Protein AF-A0A1A8XWL5-F1 (afdb_monomer)

pLDDT: mean 77.82, std 19.05, range [28.0, 98.81]

Structure (mmCIF, N/CA/C/O backbone):
data_AF-A0A1A8XWL5-F1
#
_entry.id   AF-A0A1A8XWL5-F1
#
loop_
_atom_site.group_PDB
_atom_site.id
_atom_site.type_symbol
_atom_site.label_atom_id
_atom_site.label_alt_id
_atom_site.label_comp_id
_atom_site.label_asym_id
_atom_site.label_entity_id
_atom_site.label_seq_id
_atom_site.pdbx_PDB_ins_code
_atom_site.Cartn_x
_atom_site.Cartn_y
_atom_site.Cartn_z
_atom_site.occupancy
_atom_site.B_iso_or_equiv
_atom_site.auth_seq_id
_atom_site.auth_comp_id
_atom_site.auth_asym_id
_atom_site.auth_atom_id
_atom_site.pdbx_PDB_model_num
ATOM 1 N N . MET A 1 1 ? 15.296 -52.087 16.348 1.00 38.56 1 MET A N 1
ATOM 2 C CA . MET A 1 1 ? 15.199 -51.159 15.205 1.00 38.56 1 MET A CA 1
ATOM 3 C C . MET A 1 1 ? 16.421 -50.265 15.272 1.00 38.56 1 MET A C 1
ATOM 5 O O . MET A 1 1 ? 16.703 -49.741 16.339 1.00 38.56 1 MET A O 1
ATOM 9 N N . THR A 1 2 ? 17.221 -50.238 14.212 1.00 34.62 2 THR A N 1
ATOM 10 C CA . THR A 1 2 ? 18.476 -49.481 14.126 1.00 34.62 2 THR A CA 1
ATOM 11 C C . THR A 1 2 ? 18.181 -47.988 14.063 1.00 34.62 2 THR A C 1
ATOM 13 O O . THR A 1 2 ? 17.387 -47.558 13.229 1.00 34.62 2 THR A O 1
ATOM 16 N N . THR A 1 3 ? 18.808 -47.217 14.947 1.00 30.64 3 THR A N 1
ATOM 17 C CA . THR A 1 3 ? 18.825 -45.752 14.926 1.00 30.64 3 THR A CA 1
ATOM 18 C C . THR A 1 3 ? 19.288 -45.258 13.550 1.00 30.64 3 THR A C 1
ATOM 20 O O . THR A 1 3 ? 20.283 -45.780 13.038 1.00 30.64 3 THR A O 1
ATOM 23 N N . PRO A 1 4 ? 18.592 -44.293 12.920 1.00 34.06 4 PRO A N 1
ATOM 24 C CA . PRO A 1 4 ? 19.063 -43.708 11.673 1.00 34.06 4 PRO A CA 1
ATOM 25 C C . PRO A 1 4 ? 20.389 -42.983 11.931 1.00 34.06 4 PRO A C 1
ATOM 27 O O . PRO A 1 4 ? 20.562 -42.325 12.959 1.00 34.06 4 PRO A O 1
ATOM 30 N N . ALA A 1 5 ? 21.343 -43.157 11.017 1.00 35.31 5 ALA A N 1
ATOM 31 C CA . ALA A 1 5 ? 22.624 -42.466 11.073 1.00 35.31 5 ALA A CA 1
ATOM 32 C C . ALA A 1 5 ? 22.408 -40.938 11.029 1.00 35.31 5 ALA A C 1
ATOM 34 O O . ALA A 1 5 ? 21.463 -40.484 10.377 1.00 35.31 5 ALA A O 1
ATOM 35 N N . PRO A 1 6 ? 23.254 -40.142 11.710 1.00 36.75 6 PRO A N 1
ATOM 36 C CA . PRO A 1 6 ? 23.189 -38.687 11.618 1.00 36.75 6 PRO A CA 1
ATOM 37 C C . PRO A 1 6 ? 23.342 -38.244 10.152 1.00 36.75 6 PRO A C 1
ATOM 39 O O . PRO A 1 6 ? 24.090 -38.891 9.413 1.00 36.75 6 PRO A O 1
ATOM 42 N N . PRO A 1 7 ? 22.652 -37.172 9.717 1.00 38.66 7 PRO A N 1
ATOM 43 C CA . PRO A 1 7 ? 22.753 -36.689 8.345 1.00 38.66 7 PRO A CA 1
ATOM 44 C C . PRO A 1 7 ? 24.217 -36.372 8.021 1.00 38.66 7 PRO A C 1
ATOM 46 O O . PRO A 1 7 ? 24.909 -35.713 8.803 1.00 38.66 7 PRO A O 1
ATOM 49 N N . GLU A 1 8 ? 24.705 -36.900 6.896 1.00 45.19 8 GLU A N 1
ATOM 50 C CA . GLU A 1 8 ? 26.076 -36.673 6.443 1.00 45.19 8 GLU A CA 1
ATOM 51 C C . GLU A 1 8 ? 26.343 -35.173 6.328 1.00 45.19 8 GLU A C 1
ATOM 53 O O . GLU A 1 8 ? 25.495 -34.406 5.864 1.00 45.19 8 GLU A O 1
ATOM 58 N N . ARG A 1 9 ? 27.532 -34.743 6.774 1.00 50.28 9 ARG A N 1
ATOM 59 C CA . ARG A 1 9 ? 27.925 -33.347 6.617 1.00 50.28 9 ARG A CA 1
ATOM 60 C C . ARG A 1 9 ? 27.906 -33.009 5.127 1.00 50.28 9 ARG A C 1
ATOM 62 O O . ARG A 1 9 ? 28.546 -33.706 4.342 1.00 50.28 9 ARG A O 1
ATOM 69 N N . PRO A 1 10 ? 27.209 -31.944 4.751 1.00 59.00 10 PRO A N 1
ATOM 70 C CA . PRO A 1 10 ? 27.020 -31.613 3.357 1.00 59.00 10 PRO A CA 1
ATOM 71 C C . PRO A 1 10 ? 28.335 -31.171 2.700 1.00 59.00 10 PRO A C 1
ATOM 73 O O . PRO A 1 10 ? 29.170 -30.497 3.310 1.00 59.00 10 PRO A O 1
ATOM 76 N N . ILE A 1 11 ? 28.530 -31.612 1.458 1.00 78.44 11 ILE A N 1
ATOM 77 C CA . ILE A 1 11 ? 29.774 -31.456 0.702 1.00 78.44 11 ILE A CA 1
ATOM 78 C C . ILE A 1 11 ? 29.708 -30.148 -0.089 1.00 78.44 11 ILE A C 1
ATOM 80 O O . ILE A 1 11 ? 28.766 -29.929 -0.848 1.00 78.44 11 ILE A O 1
ATOM 84 N N . ALA A 1 12 ? 30.714 -29.288 0.080 1.00 84.06 12 ALA A N 1
ATOM 85 C CA . ALA A 1 12 ? 30.804 -28.038 -0.664 1.00 84.06 12 ALA A CA 1
ATOM 86 C C . ALA A 1 12 ? 31.036 -28.300 -2.158 1.00 84.06 12 ALA A C 1
ATOM 88 O O . ALA A 1 12 ? 31.937 -29.058 -2.524 1.00 84.06 12 ALA A O 1
ATOM 89 N N . ALA A 1 13 ? 30.265 -27.620 -3.004 1.00 83.94 13 ALA A N 1
ATOM 90 C CA . ALA A 1 13 ? 30.466 -27.598 -4.440 1.00 83.94 13 ALA A CA 1
ATOM 91 C C . ALA A 1 13 ? 31.836 -27.001 -4.780 1.00 83.94 13 ALA A C 1
ATOM 93 O O . ALA A 1 13 ? 32.276 -25.992 -4.223 1.00 83.94 13 ALA A O 1
ATOM 94 N N . THR A 1 14 ? 32.494 -27.608 -5.750 1.00 93.12 14 THR A N 1
ATOM 95 C CA . THR A 1 14 ? 33.778 -27.204 -6.302 1.00 93.12 14 THR A CA 1
ATOM 96 C C . THR A 1 14 ? 33.634 -26.976 -7.797 1.00 93.12 14 THR A C 1
ATOM 98 O O . THR A 1 14 ? 32.742 -27.516 -8.446 1.00 93.12 14 THR A O 1
ATOM 101 N N . ARG A 1 15 ? 34.579 -26.244 -8.393 1.00 91.62 15 ARG A N 1
ATOM 102 C CA . ARG A 1 15 ? 34.638 -26.029 -9.849 1.00 91.62 15 ARG A CA 1
ATOM 103 C C . ARG A 1 15 ? 34.523 -27.321 -10.675 1.00 91.62 15 ARG A C 1
ATOM 105 O O . ARG A 1 15 ? 34.097 -27.263 -11.822 1.00 91.62 15 ARG A O 1
ATOM 112 N N . ASN A 1 16 ? 34.943 -28.462 -10.129 1.00 92.06 16 ASN A N 1
ATOM 113 C CA . ASN A 1 16 ? 34.982 -29.732 -10.853 1.00 92.06 16 ASN A CA 1
ATOM 114 C C . ASN A 1 16 ? 33.638 -30.474 -10.862 1.00 92.06 16 ASN A C 1
ATOM 116 O O . ASN A 1 16 ? 33.501 -31.446 -11.604 1.00 92.06 16 ASN A O 1
ATOM 120 N N . ASP A 1 17 ? 32.660 -30.016 -10.079 1.00 87.44 17 ASP A N 1
ATOM 121 C CA . ASP A 1 17 ? 31.341 -30.648 -9.980 1.00 87.44 17 ASP A CA 1
ATOM 122 C C . ASP A 1 17 ? 30.421 -30.303 -11.157 1.00 87.44 17 ASP A C 1
ATOM 124 O O . ASP A 1 17 ? 29.356 -30.899 -11.312 1.00 87.44 17 ASP A O 1
ATOM 128 N N . TRP A 1 18 ? 30.850 -29.394 -12.039 1.00 90.69 18 TRP A N 1
ATOM 129 C CA . TRP A 1 18 ? 30.134 -29.055 -13.262 1.00 90.69 18 TRP A CA 1
ATOM 130 C C . TRP A 1 18 ? 31.056 -29.036 -14.479 1.00 90.69 18 TRP A C 1
ATOM 132 O O . TRP A 1 18 ? 32.224 -28.648 -14.406 1.00 90.69 18 TRP A O 1
ATOM 142 N N . ARG A 1 19 ? 30.532 -29.484 -15.621 1.00 89.12 19 ARG A N 1
ATOM 143 C CA . ARG A 1 19 ? 31.293 -29.613 -16.872 1.00 89.12 19 ARG A CA 1
ATOM 144 C C . ARG A 1 19 ? 31.091 -28.394 -17.766 1.00 89.12 19 ARG A C 1
ATOM 146 O O . ARG A 1 19 ? 30.157 -27.620 -17.583 1.00 89.12 19 ARG A O 1
ATOM 153 N N . ASP A 1 20 ? 31.997 -28.234 -18.729 1.00 87.50 20 ASP A N 1
ATOM 154 C CA . ASP A 1 20 ? 31.901 -27.243 -19.810 1.00 87.50 20 ASP A CA 1
ATOM 155 C C . ASP A 1 20 ? 31.770 -25.779 -19.345 1.00 87.50 20 ASP A C 1
ATOM 157 O O . ASP A 1 20 ? 31.215 -24.931 -20.045 1.00 87.50 20 ASP A O 1
ATOM 161 N N . LEU A 1 21 ? 32.327 -25.467 -18.168 1.00 91.56 21 LEU A N 1
ATOM 162 C CA . LEU A 1 21 ? 32.365 -24.116 -17.611 1.00 91.56 21 LEU A CA 1
ATOM 163 C C . LEU A 1 21 ? 33.223 -23.188 -18.472 1.00 91.56 21 LEU A C 1
ATOM 165 O O . LEU A 1 21 ? 34.412 -23.432 -18.700 1.00 91.56 21 LEU A O 1
ATOM 169 N N . LYS A 1 22 ? 32.618 -22.090 -18.910 1.00 89.19 22 LYS A N 1
ATOM 170 C CA . LYS A 1 22 ? 33.254 -21.049 -19.717 1.00 89.19 22 LYS A CA 1
ATOM 171 C C . LYS A 1 22 ? 33.826 -19.958 -18.812 1.00 89.19 22 LYS A C 1
ATOM 173 O O . LYS A 1 22 ? 33.293 -19.739 -17.729 1.00 89.19 22 LYS A O 1
ATOM 178 N N . PRO A 1 23 ? 34.913 -19.282 -19.207 1.00 88.69 23 PRO A N 1
ATOM 179 C CA . PRO A 1 23 ? 35.496 -18.224 -18.390 1.00 88.69 23 PRO A CA 1
ATOM 180 C C . PRO A 1 23 ? 34.565 -17.006 -18.283 1.00 88.69 23 PRO A C 1
ATOM 182 O O . PRO A 1 23 ? 33.679 -16.808 -19.117 1.00 88.69 23 PRO A O 1
ATOM 185 N N . MET A 1 24 ? 34.796 -16.185 -17.256 1.00 85.25 24 MET A N 1
ATOM 186 C CA . MET A 1 24 ? 34.206 -14.848 -17.151 1.00 85.25 24 MET A CA 1
ATOM 187 C C . MET A 1 24 ? 34.674 -13.988 -18.333 1.00 85.25 24 MET A C 1
ATOM 189 O O . MET A 1 24 ? 35.775 -14.188 -18.850 1.00 85.25 24 MET A O 1
ATOM 193 N N . THR A 1 25 ? 33.850 -13.027 -18.742 1.00 81.25 25 THR A N 1
ATOM 194 C CA . THR A 1 25 ? 34.255 -12.001 -19.713 1.00 81.25 25 THR A CA 1
ATOM 195 C C . THR A 1 25 ? 35.408 -11.135 -19.187 1.00 81.25 25 THR A C 1
ATOM 197 O O . THR A 1 25 ? 35.564 -10.959 -17.979 1.00 81.25 25 THR A O 1
ATOM 200 N N . GLU A 1 26 ? 36.204 -10.564 -20.095 1.00 82.00 26 GLU A N 1
ATOM 201 C CA . GLU A 1 26 ? 37.318 -9.665 -19.755 1.00 82.00 26 GLU A CA 1
ATOM 202 C C . GLU A 1 26 ? 36.847 -8.305 -19.205 1.00 82.00 26 GLU A C 1
ATOM 204 O O . GLU A 1 26 ? 37.609 -7.626 -18.520 1.00 82.00 26 GLU A O 1
ATOM 209 N N . MET A 1 27 ? 35.598 -7.904 -19.479 1.00 81.31 27 MET A N 1
ATOM 210 C CA . MET A 1 27 ? 35.018 -6.630 -19.027 1.00 81.31 27 MET A CA 1
ATOM 211 C C . MET A 1 27 ? 33.654 -6.835 -18.342 1.00 81.31 27 MET A C 1
ATOM 213 O O . MET A 1 27 ? 32.616 -6.535 -18.939 1.00 81.31 27 MET A O 1
ATOM 217 N N . PRO A 1 28 ? 33.613 -7.364 -17.104 1.00 85.12 28 PRO A N 1
ATOM 218 C CA . PRO A 1 28 ? 32.359 -7.529 -16.378 1.00 85.12 28 PRO A CA 1
ATOM 219 C C . PRO A 1 28 ? 31.787 -6.179 -15.927 1.00 85.12 28 PRO A C 1
ATOM 221 O O . PRO A 1 28 ? 32.520 -5.235 -15.624 1.00 85.12 28 PRO A O 1
ATOM 224 N N . VAL A 1 29 ? 30.460 -6.099 -15.827 1.00 76.81 29 VAL A N 1
ATOM 225 C CA . VAL A 1 29 ? 29.782 -4.953 -15.206 1.00 76.81 29 VAL A CA 1
ATOM 226 C C . VAL A 1 29 ? 29.813 -5.123 -13.692 1.00 76.81 29 VAL A C 1
ATOM 228 O O . VAL A 1 29 ? 29.488 -6.192 -13.183 1.00 76.81 29 VAL A O 1
ATOM 231 N N . LEU A 1 30 ? 30.184 -4.070 -12.963 1.00 77.50 30 LEU A N 1
ATOM 232 C CA . LEU A 1 30 ? 30.209 -4.086 -11.502 1.00 77.50 30 LEU A CA 1
ATOM 233 C C . LEU A 1 30 ? 28.895 -3.554 -10.934 1.00 77.50 30 LEU A C 1
ATOM 235 O O . LEU A 1 30 ? 28.492 -2.428 -11.223 1.00 77.50 30 LEU A O 1
ATOM 239 N N . MET A 1 31 ? 28.272 -4.348 -10.070 1.00 69.38 31 MET A N 1
ATOM 240 C CA . MET A 1 31 ? 27.118 -3.952 -9.274 1.00 69.38 31 MET A CA 1
ATOM 241 C C . MET A 1 31 ? 27.528 -3.874 -7.798 1.00 69.38 31 MET A C 1
ATOM 243 O O . MET A 1 31 ? 27.856 -4.910 -7.216 1.00 69.38 31 MET A O 1
ATOM 247 N N . PRO A 1 32 ? 27.533 -2.685 -7.171 1.00 59.66 32 PRO A N 1
ATOM 248 C CA . PRO A 1 32 ? 27.890 -2.555 -5.763 1.00 59.66 32 PRO A CA 1
ATOM 249 C C . PRO A 1 32 ? 26.861 -3.255 -4.867 1.00 59.66 32 PRO A C 1
ATOM 251 O O . PRO A 1 32 ? 25.655 -3.151 -5.084 1.00 59.66 32 PRO A O 1
ATOM 254 N N . LEU A 1 33 ? 27.353 -3.947 -3.840 1.00 57.03 33 LEU A N 1
ATOM 255 C CA . LEU A 1 33 ? 26.564 -4.629 -2.819 1.00 57.03 33 LEU A CA 1
ATOM 256 C C . LEU A 1 33 ? 27.003 -4.152 -1.430 1.00 57.03 33 LEU A C 1
ATOM 258 O O . LEU A 1 33 ? 28.172 -3.863 -1.185 1.00 57.03 33 LEU A O 1
ATOM 262 N N . TYR A 1 34 ? 26.056 -4.080 -0.500 1.00 64.12 34 TYR A N 1
ATOM 263 C CA . TYR A 1 34 ? 26.327 -3.698 0.889 1.00 64.12 34 TYR A CA 1
ATOM 264 C C . TYR A 1 34 ? 25.583 -4.617 1.855 1.00 64.12 34 TYR A C 1
ATOM 266 O O . TYR A 1 34 ? 24.889 -4.157 2.757 1.00 64.12 34 TYR A O 1
ATOM 274 N N . ILE A 1 35 ? 25.719 -5.928 1.645 1.00 57.94 35 ILE A N 1
ATOM 275 C CA . ILE A 1 35 ? 24.950 -6.941 2.375 1.00 57.94 35 ILE A CA 1
ATOM 276 C C . ILE A 1 35 ? 25.861 -7.606 3.417 1.00 57.94 35 ILE A C 1
ATOM 278 O O . ILE A 1 35 ? 26.850 -8.236 3.023 1.00 57.94 35 ILE A O 1
ATOM 282 N N . PRO A 1 36 ? 25.596 -7.440 4.727 1.00 56.44 36 PRO A N 1
ATOM 283 C CA . PRO A 1 36 ? 26.318 -8.147 5.778 1.00 56.44 36 PRO A CA 1
ATOM 284 C C . PRO A 1 36 ? 25.827 -9.598 5.907 1.00 56.44 36 PRO A C 1
ATOM 286 O O . PRO A 1 36 ? 24.649 -9.875 5.704 1.00 56.44 36 PRO A O 1
ATOM 289 N N . PHE A 1 37 ? 26.729 -10.503 6.283 1.00 58.75 37 PHE A N 1
ATOM 290 C CA . PHE A 1 37 ? 26.443 -11.910 6.558 1.00 58.75 37 PHE A CA 1
ATOM 291 C C . PHE A 1 37 ? 27.126 -12.345 7.852 1.00 58.75 37 PHE A C 1
ATOM 293 O O . PHE A 1 37 ? 28.299 -12.039 8.062 1.00 58.75 37 PHE A O 1
ATOM 300 N N . THR A 1 38 ? 26.431 -13.105 8.694 1.00 65.75 38 THR A N 1
ATOM 301 C CA . THR A 1 38 ? 27.054 -13.787 9.837 1.00 65.75 38 THR A CA 1
ATOM 302 C C . THR A 1 38 ? 27.956 -14.929 9.354 1.00 65.75 38 THR A C 1
ATOM 304 O O . THR A 1 38 ? 27.859 -15.386 8.212 1.00 65.75 38 THR A O 1
ATOM 307 N N . GLU A 1 39 ? 28.833 -15.445 10.218 1.00 79.88 39 GLU A N 1
ATOM 308 C CA . GLU A 1 39 ? 29.669 -16.603 9.859 1.00 79.88 39 GLU A CA 1
ATOM 309 C C . GLU A 1 39 ? 28.828 -17.857 9.558 1.00 79.88 39 GLU A C 1
ATOM 311 O O . GLU A 1 39 ? 29.172 -18.622 8.658 1.00 79.88 39 GLU A O 1
ATOM 316 N N . ALA A 1 40 ? 27.690 -18.037 10.239 1.00 60.94 40 ALA A N 1
ATOM 317 C CA . ALA A 1 40 ? 26.757 -19.131 9.966 1.00 60.94 40 ALA A CA 1
ATOM 318 C C . ALA A 1 40 ? 26.134 -19.013 8.564 1.00 60.94 40 ALA A C 1
ATOM 320 O O . ALA A 1 40 ? 26.085 -19.987 7.814 1.00 60.94 40 ALA A O 1
ATOM 321 N N . GLN A 1 41 ? 25.737 -17.802 8.162 1.00 54.38 41 GLN A N 1
ATOM 322 C CA . GLN A 1 41 ? 25.235 -17.541 6.812 1.00 54.38 41 GLN A CA 1
ATOM 323 C C . GLN A 1 41 ? 26.336 -17.731 5.757 1.00 54.38 41 GLN A C 1
ATOM 325 O O . GLN A 1 41 ? 26.095 -18.322 4.705 1.00 54.38 41 GLN A O 1
ATOM 330 N N . MET A 1 42 ? 27.571 -17.316 6.050 1.00 76.38 42 MET A N 1
ATOM 331 C CA . MET A 1 42 ? 28.709 -17.545 5.156 1.00 76.38 42 MET A CA 1
ATOM 332 C C . MET A 1 42 ? 29.095 -19.011 5.024 1.00 76.38 42 MET A C 1
ATOM 334 O O . MET A 1 42 ? 29.504 -19.421 3.940 1.00 76.38 42 MET A O 1
ATOM 338 N N . ALA A 1 43 ? 28.953 -19.817 6.077 1.00 70.38 43 ALA A N 1
ATOM 339 C CA . ALA A 1 43 ? 29.152 -21.258 5.982 1.00 70.38 43 ALA A CA 1
ATOM 340 C C . ALA A 1 43 ? 28.234 -21.860 4.905 1.00 70.38 43 ALA A C 1
ATOM 342 O O . ALA A 1 43 ? 28.718 -22.616 4.066 1.00 70.38 43 ALA A O 1
ATOM 343 N N . ASN A 1 44 ? 26.971 -21.423 4.843 1.00 56.69 44 ASN A N 1
ATOM 344 C CA . ASN A 1 44 ? 26.008 -21.837 3.816 1.00 56.69 44 ASN A CA 1
ATOM 345 C C . ASN A 1 44 ? 26.354 -21.320 2.414 1.00 56.69 44 ASN A C 1
ATOM 347 O O . ASN A 1 44 ? 26.147 -22.022 1.431 1.00 56.69 44 ASN A O 1
ATOM 351 N N . ILE A 1 45 ? 26.918 -20.118 2.295 1.00 64.00 45 ILE A N 1
ATOM 352 C CA . ILE A 1 45 ? 27.366 -19.581 1.000 1.00 64.00 45 ILE A CA 1
ATOM 353 C C . ILE A 1 45 ? 28.568 -20.369 0.462 1.00 64.00 45 ILE A C 1
ATOM 355 O O . ILE A 1 45 ? 28.634 -20.676 -0.729 1.00 64.00 45 ILE A O 1
ATOM 359 N N . ARG A 1 46 ? 29.521 -20.731 1.333 1.00 82.12 46 ARG A N 1
ATOM 360 C CA . ARG A 1 46 ? 30.748 -21.457 0.947 1.00 82.12 46 ARG A CA 1
ATOM 361 C C . ARG A 1 46 ? 30.490 -22.855 0.404 1.00 82.12 46 ARG A C 1
ATOM 363 O O . ARG A 1 46 ? 31.335 -23.422 -0.281 1.00 82.12 46 ARG A O 1
ATOM 370 N N . LEU A 1 47 ? 29.326 -23.390 0.718 1.00 75.56 47 LEU A N 1
ATOM 371 C CA . LEU A 1 47 ? 28.880 -24.691 0.283 1.00 75.56 47 LEU A CA 1
ATOM 372 C C . LEU A 1 47 ? 28.474 -24.728 -1.200 1.00 75.56 47 LEU A C 1
ATOM 374 O O . LEU A 1 47 ? 28.494 -25.801 -1.797 1.00 75.56 47 LEU A O 1
ATOM 378 N N . GLY A 1 48 ? 28.172 -23.578 -1.813 1.00 70.62 48 GLY A N 1
ATOM 379 C CA . GLY A 1 48 ? 27.790 -23.498 -3.222 1.00 70.62 48 GLY A CA 1
ATOM 380 C C . GLY A 1 48 ? 26.525 -24.297 -3.559 1.00 70.62 48 GLY A C 1
ATOM 381 O O . GLY A 1 48 ? 25.716 -24.621 -2.692 1.00 70.62 48 GLY A O 1
ATOM 382 N N . TYR A 1 49 ? 26.343 -24.593 -4.844 1.00 76.19 49 TYR A N 1
ATOM 383 C CA . TYR A 1 49 ? 25.155 -25.240 -5.384 1.00 76.19 49 TYR A CA 1
ATOM 384 C C . TYR A 1 49 ? 25.488 -26.093 -6.614 1.00 76.19 49 TYR A C 1
ATOM 386 O O . TYR A 1 49 ? 26.030 -25.588 -7.597 1.00 76.19 49 TYR A O 1
ATOM 394 N N . VAL A 1 50 ? 25.125 -27.377 -6.580 1.00 77.81 50 VAL A N 1
ATOM 395 C CA . VAL A 1 50 ? 25.203 -28.285 -7.734 1.00 77.81 50 VAL A CA 1
ATOM 396 C C . VAL A 1 50 ? 23.779 -28.663 -8.133 1.00 77.81 50 VAL A C 1
ATOM 398 O O . VAL A 1 50 ? 23.085 -29.274 -7.321 1.00 77.81 50 VAL A O 1
ATOM 401 N N . PRO A 1 51 ? 23.321 -28.312 -9.343 1.00 69.38 51 PRO A N 1
ATOM 402 C CA . PRO A 1 51 ? 21.960 -28.608 -9.760 1.00 69.38 51 PRO A CA 1
ATOM 403 C C . PRO A 1 51 ? 21.807 -30.108 -10.041 1.00 69.38 51 PRO A C 1
ATOM 405 O O . PRO A 1 51 ? 22.685 -30.747 -10.627 1.00 69.38 51 PRO A O 1
ATOM 408 N N . VAL A 1 52 ? 20.676 -30.672 -9.626 1.00 69.44 52 VAL A N 1
ATOM 409 C CA . VAL A 1 52 ? 20.358 -32.107 -9.723 1.00 69.44 52 VAL A CA 1
ATOM 410 C C . VAL A 1 52 ? 19.299 -32.415 -10.786 1.00 69.44 52 VAL A C 1
ATOM 412 O O . VAL A 1 52 ? 19.060 -33.583 -11.093 1.00 69.44 52 VAL A O 1
ATOM 415 N N . ALA A 1 53 ? 18.685 -31.384 -11.374 1.00 57.56 53 ALA A N 1
ATOM 416 C CA . ALA A 1 53 ? 17.676 -31.489 -12.429 1.00 57.56 53 ALA A CA 1
ATOM 417 C C . ALA A 1 53 ? 17.933 -30.490 -13.574 1.00 57.56 53 ALA A C 1
ATOM 419 O O . ALA A 1 53 ? 18.644 -29.502 -13.406 1.00 57.56 53 ALA A O 1
ATOM 420 N N . MET A 1 54 ? 17.359 -30.736 -14.757 1.00 49.97 54 MET A N 1
ATOM 421 C CA . MET A 1 54 ? 17.585 -29.892 -15.946 1.00 49.97 54 MET A CA 1
ATOM 422 C C . MET A 1 54 ? 16.909 -28.517 -15.844 1.00 49.97 54 MET A C 1
ATOM 424 O O . MET A 1 54 ? 17.315 -27.565 -16.508 1.00 49.97 54 MET A O 1
ATOM 428 N N . GLU A 1 55 ? 15.882 -28.418 -15.009 1.00 50.66 55 GLU A N 1
ATOM 429 C CA . GLU A 1 55 ? 15.130 -27.209 -14.692 1.00 50.66 55 GLU A CA 1
ATOM 430 C C . GLU A 1 55 ? 15.886 -26.309 -13.709 1.00 50.66 55 GLU A C 1
ATOM 432 O O . GLU A 1 55 ? 15.546 -25.136 -13.562 1.00 50.66 55 GLU A O 1
ATOM 437 N N . GLU A 1 56 ? 16.915 -26.843 -13.048 1.00 55.41 56 GLU A N 1
ATOM 438 C CA . GLU A 1 56 ? 17.752 -26.119 -12.104 1.00 55.41 56 GLU A CA 1
ATOM 439 C C . GLU A 1 56 ? 18.863 -25.399 -12.857 1.00 55.41 56 GLU A C 1
ATOM 441 O O . GLU A 1 56 ? 19.846 -25.965 -13.334 1.00 55.41 56 GLU A O 1
ATOM 446 N N . LYS A 1 57 ? 18.648 -24.099 -13.009 1.00 64.12 57 LYS A N 1
ATOM 447 C CA . LYS A 1 57 ? 19.331 -23.245 -13.973 1.00 64.12 57 LYS A CA 1
ATOM 448 C C . LYS A 1 57 ? 20.740 -22.811 -13.557 1.00 64.12 57 LYS A C 1
ATOM 450 O O . LYS A 1 57 ? 21.478 -22.239 -14.362 1.00 64.12 57 LYS A O 1
ATOM 455 N N . TRP A 1 58 ? 21.158 -23.097 -12.333 1.00 72.31 58 TRP A N 1
ATOM 456 C CA . TRP A 1 58 ? 22.367 -22.508 -11.770 1.00 72.31 58 TRP A CA 1
ATOM 457 C C . TRP A 1 58 ? 23.325 -23.558 -11.248 1.00 72.31 58 TRP A C 1
ATOM 459 O O . TRP A 1 58 ? 22.918 -24.600 -10.767 1.00 72.31 58 TRP A O 1
ATOM 469 N N . PHE A 1 59 ? 24.609 -23.264 -11.338 1.00 77.94 59 PHE A N 1
ATOM 470 C CA . PHE A 1 59 ? 25.675 -23.979 -10.660 1.00 77.94 59 PHE A CA 1
ATOM 471 C C . PHE A 1 59 ? 26.526 -22.935 -9.948 1.00 77.94 59 PHE A C 1
ATOM 473 O O . PHE A 1 59 ? 26.917 -21.949 -10.572 1.00 77.94 59 PHE A O 1
ATOM 480 N N . ALA A 1 60 ? 26.798 -23.120 -8.661 1.00 82.44 60 ALA A N 1
ATOM 481 C CA . ALA A 1 60 ? 27.604 -22.198 -7.882 1.00 82.44 60 ALA A CA 1
ATOM 482 C C . ALA A 1 60 ? 28.684 -22.922 -7.085 1.00 82.44 60 ALA A C 1
ATOM 484 O O . ALA A 1 60 ? 28.455 -23.989 -6.527 1.00 82.44 60 ALA A O 1
ATOM 485 N N . TYR A 1 61 ? 29.856 -22.316 -6.968 1.00 87.38 61 TYR A N 1
ATOM 486 C CA . TYR A 1 61 ? 30.878 -22.773 -6.033 1.00 87.38 61 TYR A CA 1
ATOM 487 C C . TYR A 1 61 ? 31.602 -21.581 -5.426 1.00 87.38 61 TYR A C 1
ATOM 489 O O . TYR A 1 61 ? 31.703 -20.515 -6.038 1.00 87.38 61 TYR A O 1
ATOM 497 N N . PHE A 1 62 ? 32.120 -21.759 -4.216 1.00 89.75 62 PHE A N 1
ATOM 498 C CA . PHE A 1 62 ? 32.870 -20.715 -3.535 1.00 89.75 62 PHE A CA 1
ATOM 499 C C . PHE A 1 62 ? 34.373 -20.951 -3.673 1.00 89.75 62 PHE A C 1
ATOM 501 O O . PHE A 1 62 ? 34.876 -22.027 -3.353 1.00 89.75 62 PHE A O 1
ATOM 508 N N . ALA A 1 63 ? 35.101 -19.941 -4.142 1.00 92.81 63 ALA A N 1
ATOM 509 C CA . ALA A 1 63 ? 36.559 -19.955 -4.233 1.00 92.81 63 ALA A CA 1
ATOM 510 C C . ALA A 1 63 ? 37.100 -18.523 -4.243 1.00 92.81 63 ALA A C 1
ATOM 512 O O . ALA A 1 63 ? 36.449 -17.612 -4.756 1.00 92.81 63 ALA A O 1
ATOM 513 N N . ASP A 1 64 ? 38.308 -18.326 -3.713 1.00 91.50 64 ASP A N 1
ATOM 514 C CA . ASP A 1 64 ? 39.009 -17.034 -3.747 1.00 91.50 64 ASP A CA 1
ATOM 515 C C . ASP A 1 64 ? 38.171 -15.874 -3.176 1.00 91.50 64 ASP A C 1
ATOM 517 O O . ASP A 1 64 ? 38.066 -14.807 -3.782 1.00 91.50 64 ASP A O 1
ATOM 521 N N . SER A 1 65 ? 37.516 -16.117 -2.034 1.00 90.44 65 SER A N 1
ATOM 522 C CA . SER A 1 65 ? 36.595 -15.177 -1.368 1.00 90.44 65 SER A CA 1
ATOM 523 C C . SER A 1 65 ? 35.419 -14.704 -2.232 1.00 90.44 65 SER A C 1
ATOM 525 O O . SER A 1 65 ? 34.812 -13.672 -1.942 1.00 90.44 65 SER A O 1
ATOM 527 N N . GLY A 1 66 ? 35.076 -15.453 -3.281 1.00 87.06 66 GLY A N 1
ATOM 528 C CA . GLY A 1 66 ? 33.937 -15.160 -4.134 1.00 87.06 66 GLY A CA 1
ATOM 529 C C . GLY A 1 66 ? 33.022 -16.358 -4.349 1.00 87.06 66 GLY A C 1
ATOM 530 O O . GLY A 1 66 ? 33.472 -17.504 -4.370 1.00 87.06 66 GLY A O 1
ATOM 531 N N . LEU A 1 67 ? 31.734 -16.081 -4.546 1.00 85.44 67 LEU A N 1
ATOM 532 C CA . LEU A 1 67 ? 30.761 -17.055 -5.032 1.00 85.44 67 LEU A CA 1
ATOM 533 C C . LEU A 1 67 ? 30.693 -16.951 -6.558 1.00 85.44 67 LEU A C 1
ATOM 535 O O . LEU A 1 67 ? 30.297 -15.915 -7.091 1.00 85.44 67 LEU A O 1
ATOM 539 N N . HIS A 1 68 ? 31.108 -18.011 -7.248 1.00 87.06 68 HIS A N 1
ATOM 540 C CA . HIS A 1 68 ? 31.146 -18.112 -8.707 1.00 87.06 68 HIS A CA 1
ATOM 541 C C . HIS A 1 68 ? 29.855 -18.788 -9.163 1.00 87.06 68 HIS A C 1
ATOM 543 O O . HIS A 1 68 ? 29.622 -19.926 -8.769 1.00 87.06 68 HIS A O 1
ATOM 549 N N . ILE A 1 69 ? 29.032 -18.119 -9.971 1.00 81.62 69 ILE A N 1
ATOM 550 C CA . ILE A 1 69 ? 27.709 -18.597 -10.393 1.00 81.62 69 ILE A CA 1
ATOM 551 C C . ILE A 1 69 ? 27.656 -18.724 -11.917 1.00 81.62 69 ILE A C 1
ATOM 553 O O . ILE A 1 69 ? 27.915 -17.770 -12.658 1.00 81.62 69 ILE A O 1
ATOM 557 N N . TYR A 1 70 ? 27.257 -19.904 -12.380 1.00 82.69 70 TYR A N 1
ATOM 558 C CA . TYR A 1 70 ? 27.158 -20.291 -13.778 1.00 82.69 70 TYR A CA 1
ATOM 559 C C . TYR A 1 70 ? 25.744 -20.721 -14.135 1.00 82.69 70 TYR A C 1
ATOM 561 O O . TYR A 1 70 ? 25.015 -21.267 -13.312 1.00 82.69 70 TYR A O 1
ATOM 569 N N . ARG A 1 71 ? 25.390 -20.559 -15.406 1.00 74.44 71 ARG A N 1
ATOM 570 C CA . ARG A 1 71 ? 24.204 -21.165 -16.004 1.00 74.44 71 ARG A CA 1
ATOM 571 C C . ARG A 1 71 ? 24.461 -22.651 -16.251 1.00 74.44 71 ARG A C 1
ATOM 573 O O . ARG A 1 71 ? 25.339 -22.999 -17.042 1.00 74.44 71 ARG A O 1
ATOM 580 N N . SER A 1 72 ? 23.691 -23.521 -15.612 1.00 72.19 72 SER A N 1
ATOM 581 C CA . SER A 1 72 ? 23.947 -24.967 -15.578 1.00 72.19 72 SER A CA 1
ATOM 582 C C . SER A 1 72 ? 23.926 -25.615 -16.971 1.00 72.19 72 SER A C 1
ATOM 584 O O . SER A 1 72 ? 24.824 -26.371 -17.325 1.00 72.19 72 SER A O 1
ATOM 586 N N . TRP A 1 73 ? 22.974 -25.255 -17.832 1.00 66.56 73 TRP A N 1
ATOM 587 C CA . TRP A 1 73 ? 22.796 -25.907 -19.137 1.00 66.56 73 TRP A CA 1
ATOM 588 C C . TRP A 1 73 ? 23.652 -25.338 -20.275 1.00 66.56 73 TRP A C 1
ATOM 590 O O . TRP A 1 73 ? 23.626 -25.866 -21.385 1.00 66.56 73 TRP A O 1
ATOM 600 N N . THR A 1 74 ? 24.417 -24.271 -20.033 1.00 78.50 74 THR A N 1
ATOM 601 C CA . THR A 1 74 ? 25.332 -23.696 -21.040 1.00 78.50 74 THR A CA 1
ATOM 602 C C . THR A 1 74 ? 26.770 -23.538 -20.551 1.00 78.50 74 THR A C 1
ATOM 604 O O . THR A 1 74 ? 27.644 -23.197 -21.352 1.00 78.50 74 THR A O 1
ATOM 607 N N . GLY A 1 75 ? 27.007 -23.714 -19.247 1.00 80.44 75 GLY A N 1
ATOM 608 C CA . GLY A 1 75 ? 28.288 -23.457 -18.597 1.00 80.44 75 GLY A CA 1
ATOM 609 C C . GLY A 1 75 ? 28.693 -21.979 -18.591 1.00 80.44 75 GLY A C 1
ATOM 610 O O . GLY A 1 75 ? 29.864 -21.677 -18.376 1.00 80.44 75 GLY A O 1
ATOM 611 N N . PHE A 1 76 ? 27.774 -21.040 -18.860 1.00 80.06 76 PHE A N 1
ATOM 612 C CA . PHE A 1 76 ? 28.106 -19.609 -18.912 1.00 80.06 76 PHE A CA 1
ATOM 613 C C . PHE A 1 76 ? 28.342 -19.045 -17.523 1.00 80.06 76 PHE A C 1
ATOM 615 O O . PHE A 1 76 ? 27.449 -19.107 -16.684 1.00 80.06 76 PHE A O 1
ATOM 622 N N . TYR A 1 77 ? 29.511 -18.447 -17.313 1.00 86.81 77 TYR A N 1
ATOM 623 C CA . TYR A 1 77 ? 29.823 -17.731 -16.086 1.00 86.81 77 TYR A CA 1
ATOM 624 C C . TYR A 1 77 ? 29.029 -16.428 -16.055 1.00 86.81 77 TYR A C 1
ATOM 626 O O . TYR A 1 77 ? 29.276 -15.552 -16.879 1.00 86.81 77 TYR A O 1
ATOM 634 N N . MET A 1 78 ? 28.059 -16.328 -15.148 1.00 74.56 78 MET A N 1
ATOM 635 C CA . MET A 1 78 ? 27.111 -15.220 -15.112 1.00 74.56 78 MET A CA 1
ATOM 636 C C . MET A 1 78 ? 27.438 -14.192 -14.029 1.00 74.56 78 MET A C 1
ATOM 638 O O . MET A 1 78 ? 27.424 -12.995 -14.309 1.00 74.56 78 MET A O 1
ATOM 642 N N . PHE A 1 79 ? 27.755 -14.647 -12.812 1.00 80.06 79 PHE A N 1
ATOM 643 C CA . PHE A 1 79 ? 27.975 -13.750 -11.677 1.00 80.06 79 PHE A CA 1
ATOM 644 C C . PHE A 1 79 ? 29.141 -14.192 -10.812 1.00 80.06 79 PHE A C 1
ATOM 646 O O . PHE A 1 79 ? 29.226 -15.366 -10.457 1.00 80.06 79 PHE A O 1
ATOM 653 N N . ARG A 1 80 ? 29.970 -13.242 -10.382 1.00 87.88 80 ARG A N 1
ATOM 654 C CA . ARG A 1 80 ? 30.917 -13.445 -9.283 1.00 87.88 80 ARG A CA 1
ATOM 655 C C . ARG A 1 80 ? 30.620 -12.461 -8.167 1.00 87.88 80 ARG A C 1
ATOM 657 O O . ARG A 1 80 ? 30.780 -11.260 -8.353 1.00 87.88 80 ARG A O 1
ATOM 664 N N . ILE A 1 81 ? 30.202 -12.961 -7.011 1.00 80.50 81 ILE A N 1
ATOM 665 C CA . ILE A 1 81 ? 29.940 -12.127 -5.832 1.00 80.50 81 ILE A CA 1
ATOM 666 C C . ILE A 1 81 ? 31.183 -12.130 -4.954 1.00 80.50 81 ILE A C 1
ATOM 668 O O . ILE A 1 81 ? 31.656 -13.203 -4.593 1.00 80.50 81 ILE A O 1
ATOM 672 N N . HIS A 1 82 ? 31.695 -10.953 -4.601 1.00 89.50 82 HIS A N 1
ATOM 673 C CA . HIS A 1 82 ? 32.893 -10.799 -3.774 1.00 89.50 82 HIS A CA 1
ATOM 674 C C . HIS A 1 82 ? 32.547 -10.560 -2.313 1.00 89.50 82 HIS A C 1
ATOM 676 O O . HIS A 1 82 ? 31.684 -9.733 -2.008 1.00 89.50 82 HIS A O 1
ATOM 682 N N . PHE A 1 83 ? 33.265 -11.239 -1.419 1.00 88.50 83 PHE A N 1
ATOM 683 C CA . PHE A 1 83 ? 33.064 -11.152 0.022 1.00 88.50 83 PHE A CA 1
ATOM 684 C C . PHE A 1 83 ? 34.326 -10.679 0.744 1.00 88.50 83 PHE A C 1
ATOM 686 O O . PHE A 1 83 ? 35.435 -11.137 0.471 1.00 88.50 83 PHE A O 1
ATOM 693 N N . GLU A 1 84 ? 34.140 -9.801 1.725 1.00 94.25 84 GLU A N 1
ATOM 694 C CA . GLU A 1 84 ? 35.195 -9.320 2.617 1.00 94.25 84 GLU A CA 1
ATOM 695 C C . GLU A 1 84 ? 34.865 -9.651 4.077 1.00 94.25 84 GLU A C 1
ATOM 697 O O . GLU A 1 84 ? 33.710 -9.488 4.483 1.00 94.25 84 GLU A O 1
ATOM 702 N N . PRO A 1 85 ? 35.851 -10.066 4.891 1.00 92.56 85 PRO A N 1
ATOM 703 C CA . PRO A 1 85 ? 35.642 -10.290 6.315 1.00 92.56 85 PRO A CA 1
ATOM 704 C C . PRO A 1 85 ? 35.395 -8.974 7.070 1.00 92.56 85 PRO A C 1
ATOM 706 O O . PRO A 1 85 ? 35.911 -7.910 6.716 1.00 92.56 85 PRO A O 1
ATOM 709 N N . ARG A 1 86 ? 34.620 -9.064 8.150 1.00 88.19 86 ARG A N 1
ATOM 710 C CA . ARG A 1 86 ? 34.302 -8.003 9.114 1.00 88.19 86 ARG A CA 1
ATOM 711 C C . ARG A 1 86 ? 34.439 -8.528 10.547 1.00 88.19 86 ARG A C 1
ATOM 713 O O . ARG A 1 86 ? 34.643 -9.716 10.762 1.00 88.19 86 ARG A O 1
ATOM 720 N N . ALA A 1 87 ? 34.342 -7.634 11.533 1.00 82.69 87 ALA A N 1
ATOM 721 C CA . ALA A 1 87 ? 34.462 -7.994 12.950 1.00 82.69 87 ALA A CA 1
ATOM 722 C C . ALA A 1 87 ? 33.353 -8.952 13.433 1.00 82.69 87 ALA A C 1
ATOM 724 O O . ALA A 1 87 ? 33.576 -9.734 14.350 1.00 82.69 87 ALA A O 1
ATOM 725 N N . ASP A 1 88 ? 32.182 -8.896 12.803 1.00 79.00 88 ASP A N 1
ATOM 726 C CA . ASP A 1 88 ? 30.949 -9.610 13.144 1.00 79.00 88 ASP A CA 1
ATOM 727 C C . ASP A 1 88 ? 30.506 -10.617 12.062 1.00 79.00 88 ASP A C 1
ATOM 729 O O . ASP A 1 88 ? 29.403 -11.158 12.121 1.00 79.00 88 ASP A O 1
ATOM 733 N N . GLY A 1 89 ? 31.367 -10.900 11.078 1.00 82.44 89 GLY A N 1
ATOM 734 C CA . GLY A 1 89 ? 31.061 -11.819 9.985 1.00 82.44 89 GLY A CA 1
ATOM 735 C C . GLY A 1 89 ? 31.723 -11.399 8.681 1.00 82.44 89 GLY A C 1
ATOM 736 O O . GLY A 1 89 ? 32.934 -11.211 8.617 1.00 82.44 89 GLY A O 1
ATOM 737 N N . TRP A 1 90 ? 30.938 -11.272 7.619 1.00 84.62 90 TRP A N 1
ATOM 738 C CA . TRP A 1 90 ? 31.397 -10.937 6.275 1.00 84.62 90 TRP A CA 1
ATOM 739 C C . TRP A 1 90 ? 30.473 -9.914 5.627 1.00 84.62 90 TRP A C 1
ATOM 741 O O . TRP A 1 90 ? 29.379 -9.624 6.103 1.00 84.62 90 TRP A O 1
ATOM 751 N N . ARG A 1 91 ? 30.912 -9.352 4.507 1.00 82.75 91 ARG A N 1
ATOM 752 C CA . ARG A 1 91 ? 30.109 -8.473 3.663 1.00 82.75 91 ARG A CA 1
ATOM 753 C C . ARG A 1 91 ? 30.294 -8.855 2.207 1.00 82.75 91 ARG A C 1
ATOM 755 O O . ARG A 1 91 ? 31.430 -8.880 1.744 1.00 82.75 91 ARG A O 1
ATOM 762 N N . ALA A 1 92 ? 29.196 -9.022 1.474 1.00 72.19 92 ALA A N 1
ATOM 763 C CA . ALA A 1 92 ? 29.240 -8.959 0.017 1.00 72.19 92 ALA A CA 1
ATOM 764 C C . ALA A 1 92 ? 29.437 -7.500 -0.420 1.00 72.19 92 ALA A C 1
ATOM 766 O O . ALA A 1 92 ? 28.645 -6.636 -0.036 1.00 72.19 92 ALA A O 1
ATOM 767 N N . THR A 1 93 ? 30.499 -7.216 -1.177 1.00 80.75 93 THR A N 1
ATOM 768 C CA . THR A 1 93 ? 30.886 -5.843 -1.555 1.00 80.75 93 THR A CA 1
ATOM 769 C C . THR A 1 93 ? 30.438 -5.440 -2.944 1.00 80.75 93 THR A C 1
ATOM 771 O O . THR A 1 93 ? 30.108 -4.282 -3.182 1.00 80.75 93 THR A O 1
ATOM 774 N N . HIS A 1 94 ? 30.459 -6.377 -3.882 1.00 79.44 94 HIS A N 1
ATOM 775 C CA . HIS A 1 94 ? 29.991 -6.162 -5.239 1.00 79.44 94 HIS A CA 1
ATOM 776 C C . HIS A 1 94 ? 29.825 -7.497 -5.961 1.00 79.44 94 HIS A C 1
ATOM 778 O O . HIS A 1 94 ? 30.404 -8.513 -5.566 1.00 79.44 94 HIS A O 1
ATOM 784 N N . ALA A 1 95 ? 29.036 -7.476 -7.029 1.00 78.69 95 ALA A N 1
ATOM 785 C CA . ALA A 1 95 ? 28.948 -8.550 -8.001 1.00 78.69 95 ALA A CA 1
ATOM 786 C C . ALA A 1 95 ? 29.559 -8.104 -9.335 1.00 78.69 95 ALA A C 1
ATOM 788 O O . ALA A 1 95 ? 29.244 -7.025 -9.836 1.00 78.69 95 ALA A O 1
ATOM 789 N N . GLU A 1 96 ? 30.407 -8.944 -9.917 1.00 84.88 96 GLU A N 1
ATOM 790 C CA . GLU A 1 96 ? 30.755 -8.896 -11.337 1.00 84.88 96 GLU A CA 1
ATOM 791 C C . GLU A 1 96 ? 29.667 -9.621 -12.126 1.00 84.88 96 GLU A C 1
ATOM 793 O O . GLU A 1 96 ? 29.322 -10.759 -11.804 1.00 84.88 96 GLU A O 1
ATOM 798 N N . ILE A 1 97 ? 29.142 -8.966 -13.156 1.00 79.00 97 ILE A N 1
ATOM 799 C CA . ILE A 1 97 ? 28.075 -9.476 -14.011 1.00 79.00 97 ILE A CA 1
ATOM 800 C C . ILE A 1 97 ? 28.618 -9.640 -15.427 1.00 79.00 97 ILE A C 1
ATOM 802 O O . ILE A 1 97 ? 29.126 -8.685 -16.026 1.00 79.00 97 ILE A O 1
ATOM 806 N N . ASN A 1 98 ? 28.488 -10.846 -15.977 1.00 76.00 98 ASN A N 1
ATOM 807 C CA . ASN A 1 98 ? 28.842 -11.113 -17.361 1.00 76.00 98 ASN A CA 1
ATOM 808 C C . ASN A 1 98 ? 27.728 -10.644 -18.303 1.00 76.00 98 ASN A C 1
ATOM 810 O O . ASN A 1 98 ? 26.657 -11.242 -18.362 1.00 76.00 98 ASN A O 1
ATOM 814 N N . MET A 1 99 ? 28.018 -9.583 -19.053 1.00 70.38 99 MET A N 1
ATOM 815 C CA . MET A 1 99 ? 27.122 -8.979 -20.044 1.00 70.38 99 MET A CA 1
ATOM 816 C C . MET A 1 99 ? 27.639 -9.164 -21.478 1.00 70.38 99 MET A C 1
ATOM 818 O O . MET A 1 99 ? 27.318 -8.364 -22.354 1.00 70.38 99 MET A O 1
ATOM 822 N N . ASP A 1 100 ? 28.487 -10.169 -21.726 1.00 71.56 100 ASP A N 1
ATOM 823 C CA . ASP A 1 100 ? 29.022 -10.435 -23.064 1.00 71.56 100 ASP A CA 1
ATOM 824 C C . ASP A 1 100 ? 27.871 -10.672 -24.068 1.00 71.56 100 ASP A C 1
ATOM 826 O O . ASP A 1 100 ? 27.119 -11.642 -23.906 1.00 71.56 100 ASP A O 1
ATOM 830 N N . PRO A 1 101 ? 27.741 -9.845 -25.126 1.00 64.38 101 PRO A N 1
ATOM 831 C CA . PRO A 1 101 ? 26.676 -9.961 -26.123 1.00 64.38 101 PRO A CA 1
ATOM 832 C C . PRO A 1 101 ? 26.614 -11.325 -26.820 1.00 64.38 101 PRO A C 1
ATOM 834 O O . PRO A 1 101 ? 25.555 -11.718 -27.310 1.00 64.38 101 PRO A O 1
ATOM 837 N N . ALA A 1 102 ? 27.728 -12.067 -26.862 1.00 64.50 102 ALA A N 1
ATOM 838 C CA . ALA A 1 102 ? 27.776 -13.418 -27.417 1.00 64.50 102 ALA A CA 1
ATOM 839 C C . ALA A 1 102 ? 26.953 -14.432 -26.601 1.00 64.50 102 ALA A C 1
ATOM 841 O O . ALA A 1 102 ? 26.569 -15.483 -27.120 1.00 64.50 102 ALA A O 1
ATOM 842 N N . TYR A 1 103 ? 26.686 -14.130 -25.328 1.00 58.91 103 TYR A N 1
ATOM 843 C CA . TYR A 1 103 ? 26.051 -15.033 -24.366 1.00 58.91 103 TYR A CA 1
ATOM 844 C C . TYR A 1 103 ? 24.826 -14.423 -23.680 1.00 58.91 103 TYR A C 1
ATOM 846 O O . TYR A 1 103 ? 23.963 -15.163 -23.198 1.00 58.91 103 TYR A O 1
ATOM 854 N N . PHE A 1 104 ? 24.730 -13.095 -23.681 1.00 58.75 104 PHE A N 1
ATOM 855 C CA . PHE A 1 104 ? 23.629 -12.320 -23.144 1.00 58.75 104 PHE A CA 1
ATOM 856 C C . PHE A 1 104 ? 23.299 -11.154 -24.090 1.00 58.75 104 PHE A C 1
ATOM 858 O O . PHE A 1 104 ? 23.938 -10.109 -24.066 1.00 58.75 104 PHE A O 1
ATOM 865 N N . ASN A 1 105 ? 22.290 -11.333 -24.945 1.00 57.34 105 ASN A N 1
ATOM 866 C CA . ASN A 1 105 ? 21.886 -10.337 -25.949 1.00 57.34 105 ASN A CA 1
ATOM 867 C C . ASN A 1 105 ? 20.808 -9.365 -25.426 1.00 57.34 105 ASN A C 1
ATOM 869 O O . ASN A 1 105 ? 19.908 -8.973 -26.166 1.00 57.34 105 ASN A O 1
ATOM 873 N N . GLY A 1 106 ? 20.864 -9.049 -24.132 1.00 57.41 106 GLY A N 1
ATOM 874 C CA . GLY A 1 106 ? 19.890 -8.210 -23.442 1.00 57.41 106 GLY A CA 1
ATOM 875 C C . GLY A 1 106 ? 20.536 -7.034 -22.711 1.00 57.41 106 GLY A C 1
ATOM 876 O O . GLY A 1 106 ? 21.755 -6.954 -22.553 1.00 57.41 106 GLY A O 1
ATOM 877 N N . SER A 1 107 ? 19.709 -6.111 -22.241 1.00 58.88 107 SER A N 1
ATOM 878 C CA . SER A 1 107 ? 20.124 -4.992 -21.397 1.00 58.88 107 SER A CA 1
ATOM 879 C C . SER A 1 107 ? 20.506 -5.447 -19.981 1.00 58.88 107 SER A C 1
ATOM 881 O O . SER A 1 107 ? 20.108 -6.515 -19.517 1.00 58.88 107 SER A O 1
ATOM 883 N N . LEU A 1 108 ? 21.251 -4.612 -19.249 1.00 53.09 108 LEU A N 1
ATOM 884 C CA . LEU A 1 108 ? 21.592 -4.866 -17.839 1.00 53.09 108 LEU A CA 1
ATOM 885 C C . LEU A 1 108 ? 20.341 -5.100 -16.968 1.00 53.09 108 LEU A C 1
ATOM 887 O O . LEU A 1 108 ? 20.371 -5.920 -16.053 1.00 53.09 108 LEU A O 1
ATOM 891 N N . GLU A 1 109 ? 19.230 -4.434 -17.294 1.00 53.91 109 GLU A N 1
ATOM 892 C CA . GLU A 1 109 ? 17.938 -4.626 -16.627 1.00 53.91 109 GLU A CA 1
ATOM 893 C C . GLU A 1 109 ? 17.314 -6.000 -16.924 1.00 53.91 109 GLU A C 1
ATOM 895 O O . GLU A 1 109 ? 16.715 -6.604 -16.040 1.00 53.91 109 GLU A O 1
ATOM 900 N N . GLU A 1 110 ? 17.512 -6.563 -18.118 1.00 53.19 110 GLU A N 1
ATOM 901 C CA . GLU A 1 110 ? 17.026 -7.908 -18.466 1.00 53.19 110 GLU A CA 1
ATOM 902 C C . GLU A 1 110 ? 17.867 -9.016 -17.807 1.00 53.19 110 GLU A C 1
ATOM 904 O O . GLU A 1 110 ? 17.331 -10.057 -17.408 1.00 53.19 110 GLU A O 1
ATOM 909 N N . ALA A 1 111 ? 19.180 -8.797 -17.646 1.00 52.69 111 ALA A N 1
ATOM 910 C CA . ALA A 1 111 ? 20.066 -9.720 -16.925 1.00 52.69 111 ALA A CA 1
ATOM 911 C C . ALA A 1 111 ? 19.702 -9.758 -15.443 1.00 52.69 111 ALA A C 1
ATOM 913 O O . ALA A 1 111 ? 19.543 -10.829 -14.852 1.00 52.69 111 ALA A O 1
ATOM 914 N N . ARG A 1 112 ? 19.503 -8.565 -14.872 1.00 54.47 112 ARG A N 1
ATOM 915 C CA . ARG A 1 112 ? 18.979 -8.373 -13.526 1.00 54.47 112 ARG A CA 1
ATOM 916 C C . ARG A 1 112 ? 17.619 -9.058 -13.389 1.00 54.47 112 ARG A C 1
ATOM 918 O O . ARG A 1 112 ? 17.474 -9.904 -12.519 1.00 54.47 112 ARG A O 1
ATOM 925 N N . GLY A 1 113 ? 16.666 -8.805 -14.283 1.00 55.28 113 GLY A N 1
ATOM 926 C CA . GLY A 1 113 ? 15.350 -9.453 -14.275 1.00 55.28 113 GLY A CA 1
ATOM 927 C C . GLY A 1 113 ? 15.416 -10.984 -14.294 1.00 55.28 113 GLY A C 1
ATOM 928 O O . GLY A 1 113 ? 14.701 -11.634 -13.540 1.00 55.28 113 GLY A O 1
ATOM 929 N N . SER A 1 114 ? 16.325 -11.570 -15.077 1.00 53.78 114 SER A N 1
ATOM 930 C CA . SER A 1 114 ? 16.489 -13.030 -15.169 1.00 53.78 114 SER A CA 1
ATOM 931 C C . SER A 1 114 ? 17.088 -13.656 -13.903 1.00 53.78 114 SER A C 1
ATOM 933 O O . SER A 1 114 ? 16.639 -14.719 -13.476 1.00 53.78 114 SER A O 1
ATOM 935 N N . LEU A 1 115 ? 18.081 -13.005 -13.286 1.00 55.97 115 LEU A N 1
ATOM 936 C CA . LEU A 1 115 ? 18.619 -13.416 -11.984 1.00 55.97 115 LEU A CA 1
ATOM 937 C C . LEU A 1 115 ? 17.541 -13.338 -10.900 1.00 55.97 115 LEU A C 1
ATOM 939 O O . LEU A 1 115 ? 17.371 -14.271 -10.115 1.00 55.97 115 LEU A O 1
ATOM 943 N N . LEU A 1 116 ? 16.795 -12.232 -10.886 1.00 55.38 116 LEU A N 1
ATOM 944 C CA . LEU A 1 116 ? 15.742 -12.001 -9.909 1.00 55.38 116 LEU A CA 1
ATOM 945 C C . LEU A 1 116 ? 14.584 -13.006 -10.097 1.00 55.38 116 LEU A C 1
ATOM 947 O O . LEU A 1 116 ? 14.100 -13.560 -9.120 1.00 55.38 116 LEU A O 1
ATOM 951 N N . ALA A 1 117 ? 14.188 -13.329 -11.330 1.00 57.31 117 ALA A N 1
ATOM 952 C CA . ALA A 1 117 ? 13.117 -14.291 -11.608 1.00 57.31 117 ALA A CA 1
ATOM 953 C C . ALA A 1 117 ? 13.436 -15.720 -11.131 1.00 57.31 117 ALA A C 1
ATOM 955 O O . ALA A 1 117 ? 12.549 -16.446 -10.686 1.00 57.31 117 ALA A O 1
ATOM 956 N N . GLU A 1 118 ? 14.697 -16.149 -11.207 1.00 60.06 118 GLU A N 1
ATOM 957 C CA . GLU A 1 118 ? 15.088 -17.487 -10.751 1.00 60.06 118 GLU A CA 1
ATOM 958 C C . GLU A 1 118 ? 15.191 -17.591 -9.228 1.00 60.06 118 GLU A C 1
ATOM 960 O O . GLU A 1 118 ? 14.792 -18.609 -8.662 1.00 60.06 118 GLU A O 1
ATOM 965 N N . LEU A 1 119 ? 15.622 -16.521 -8.553 1.00 59.88 119 LEU A N 1
ATOM 966 C CA . LEU A 1 119 ? 15.509 -16.431 -7.097 1.00 59.88 119 LEU A CA 1
ATOM 967 C C . LEU A 1 119 ? 14.035 -16.490 -6.656 1.00 59.88 119 LEU A C 1
ATOM 969 O O . LEU A 1 119 ? 13.707 -17.125 -5.657 1.00 59.88 119 LEU A O 1
ATOM 973 N N . GLY A 1 120 ? 13.137 -15.903 -7.451 1.00 57.88 120 GLY A N 1
ATOM 974 C CA . GLY A 1 120 ? 11.699 -15.907 -7.188 1.00 57.88 120 GLY A CA 1
ATOM 975 C C . GLY A 1 120 ? 11.117 -17.317 -7.217 1.00 57.88 120 GLY A C 1
ATOM 976 O O . GLY A 1 120 ? 10.384 -17.710 -6.318 1.00 57.88 120 GLY A O 1
ATOM 977 N N . LYS A 1 121 ? 11.522 -18.144 -8.182 1.00 66.19 121 LYS A N 1
ATOM 978 C CA . LYS A 1 121 ? 11.056 -19.539 -8.278 1.00 66.19 121 LYS A CA 1
ATOM 979 C C . LYS A 1 121 ? 11.467 -20.399 -7.086 1.00 66.19 121 LYS A C 1
ATOM 981 O O . LYS A 1 121 ? 10.688 -21.252 -6.663 1.00 66.19 121 LYS A O 1
ATOM 986 N N . ALA A 1 122 ? 12.669 -20.187 -6.544 1.00 63.81 122 ALA A N 1
ATOM 987 C CA . ALA A 1 122 ? 13.125 -20.891 -5.346 1.00 63.81 122 ALA A CA 1
ATOM 988 C C . ALA A 1 122 ? 12.269 -20.516 -4.127 1.00 63.81 122 ALA A C 1
ATOM 990 O O . ALA A 1 122 ? 11.806 -21.396 -3.403 1.00 63.81 122 ALA A O 1
ATOM 991 N N . VAL A 1 123 ? 11.991 -19.223 -3.953 1.00 59.25 123 VAL A N 1
ATOM 992 C CA . VAL A 1 123 ? 11.116 -18.723 -2.887 1.00 59.25 123 VAL A CA 1
ATOM 993 C C . VAL A 1 123 ? 9.696 -19.270 -3.035 1.00 59.25 123 VAL A C 1
ATOM 995 O O . VAL A 1 123 ? 9.178 -19.833 -2.077 1.00 59.25 123 VAL A O 1
ATOM 998 N N . ILE A 1 124 ? 9.104 -19.213 -4.234 1.00 62.25 124 ILE A N 1
ATOM 999 C CA . ILE A 1 124 ? 7.755 -19.742 -4.496 1.00 62.25 124 ILE A CA 1
ATOM 1000 C C . ILE A 1 124 ? 7.657 -21.213 -4.096 1.00 62.25 124 ILE A C 1
ATOM 1002 O O . ILE A 1 124 ? 6.793 -21.604 -3.315 1.00 62.25 124 ILE A O 1
ATOM 1006 N N . ARG A 1 125 ? 8.583 -22.034 -4.596 1.00 68.81 125 ARG A N 1
ATOM 1007 C CA . ARG A 1 125 ? 8.551 -23.481 -4.389 1.00 68.81 125 ARG A CA 1
ATOM 1008 C C . ARG A 1 125 ? 8.739 -23.871 -2.926 1.00 68.81 125 ARG A C 1
ATOM 1010 O O . ARG A 1 125 ? 8.048 -24.762 -2.443 1.00 68.81 125 ARG A O 1
ATOM 1017 N N . TYR A 1 126 ? 9.713 -23.272 -2.246 1.00 69.44 126 TYR A N 1
ATOM 1018 C CA . TYR A 1 126 ? 10.140 -23.750 -0.931 1.00 69.44 126 TYR A CA 1
ATOM 1019 C C . TYR A 1 126 ? 9.482 -23.022 0.232 1.00 69.44 126 TYR A C 1
ATOM 1021 O O . TYR A 1 126 ? 9.396 -23.595 1.317 1.00 69.44 126 TYR A O 1
ATOM 1029 N N . PHE A 1 127 ? 8.957 -21.816 0.015 1.00 73.75 127 PHE A N 1
ATOM 1030 C CA . PHE A 1 127 ? 8.088 -21.147 0.984 1.00 73.75 127 PHE A CA 1
ATOM 1031 C C . PHE A 1 127 ? 6.605 -21.457 0.774 1.00 73.75 127 PHE A C 1
ATOM 1033 O O . PHE A 1 127 ? 5.762 -20.815 1.391 1.00 73.75 127 PHE A O 1
ATOM 1040 N N . ASP A 1 128 ? 6.290 -22.488 -0.020 1.00 68.38 128 ASP A N 1
ATOM 1041 C CA . ASP A 1 128 ? 4.926 -22.991 -0.201 1.00 68.38 128 ASP A CA 1
ATOM 1042 C C . ASP A 1 128 ? 3.950 -21.962 -0.804 1.00 68.38 128 ASP A C 1
ATOM 1044 O O . ASP A 1 128 ? 2.750 -21.994 -0.517 1.00 68.38 128 ASP A O 1
ATOM 1048 N N . LEU A 1 129 ? 4.456 -21.064 -1.650 1.00 59.50 129 LEU A N 1
ATOM 1049 C CA . LEU A 1 129 ? 3.638 -20.078 -2.349 1.00 59.50 129 LEU A CA 1
ATOM 1050 C C . LEU A 1 129 ? 2.992 -20.705 -3.597 1.00 59.50 129 LEU A C 1
ATOM 1052 O O . LEU A 1 129 ? 3.547 -21.626 -4.198 1.00 59.50 129 LEU A O 1
ATOM 1056 N N . ASP A 1 130 ? 1.821 -20.206 -3.995 1.00 62.34 130 ASP A N 1
ATOM 1057 C CA . ASP A 1 130 ? 1.094 -20.691 -5.175 1.00 62.34 130 ASP A CA 1
ATOM 1058 C C . ASP A 1 130 ? 1.781 -20.240 -6.481 1.00 62.34 130 ASP A C 1
ATOM 1060 O O . ASP A 1 130 ? 1.725 -19.059 -6.812 1.00 62.34 130 ASP A O 1
ATOM 1064 N N . PRO A 1 131 ? 2.412 -21.139 -7.256 1.00 49.53 131 PRO A N 1
ATOM 1065 C CA . PRO A 1 131 ? 3.160 -20.756 -8.450 1.00 49.53 131 PRO A CA 1
ATOM 1066 C C . PRO A 1 131 ? 2.309 -20.104 -9.547 1.00 49.53 131 PRO A C 1
ATOM 1068 O O . PRO A 1 131 ? 2.860 -19.309 -10.305 1.00 49.53 131 PRO A O 1
ATOM 1071 N N . ASP A 1 132 ? 1.005 -20.388 -9.615 1.00 54.84 132 ASP A N 1
ATOM 1072 C CA . ASP A 1 132 ? 0.111 -19.787 -10.613 1.00 54.84 132 ASP A CA 1
ATOM 1073 C C . ASP A 1 132 ? -0.255 -18.340 -10.238 1.00 54.84 132 ASP A C 1
ATOM 1075 O O . ASP A 1 132 ? -0.544 -17.520 -11.108 1.00 54.84 132 ASP A O 1
ATOM 1079 N N . TYR A 1 133 ? -0.201 -18.007 -8.945 1.00 43.47 133 TYR A N 1
ATOM 1080 C CA . TYR A 1 133 ? -0.476 -16.665 -8.430 1.00 43.47 133 TYR A CA 1
ATOM 1081 C C . TYR A 1 133 ? 0.679 -15.682 -8.680 1.00 43.47 133 TYR A C 1
ATOM 1083 O O . TYR A 1 133 ? 0.439 -14.485 -8.809 1.00 43.47 133 TYR A O 1
ATOM 1091 N N . TYR A 1 134 ? 1.921 -16.169 -8.775 1.00 47.88 134 TYR A N 1
ATOM 1092 C CA . TYR A 1 134 ? 3.114 -15.326 -8.962 1.00 47.88 134 TYR A CA 1
ATOM 1093 C C . TYR A 1 134 ? 3.729 -15.429 -10.369 1.00 47.88 134 TYR A C 1
ATOM 1095 O O . TYR A 1 134 ? 4.881 -15.029 -10.571 1.00 47.88 134 TYR A O 1
ATOM 1103 N N . ASP A 1 135 ? 3.002 -15.970 -11.354 1.00 44.56 135 ASP A N 1
ATOM 1104 C CA . ASP A 1 135 ? 3.465 -15.984 -12.744 1.00 44.56 135 ASP A CA 1
ATOM 1105 C C . ASP A 1 135 ? 3.539 -14.549 -13.296 1.00 44.56 135 ASP A C 1
ATOM 1107 O O . ASP A 1 135 ? 2.553 -13.818 -13.329 1.00 44.56 135 ASP A O 1
ATOM 1111 N N . GLY A 1 136 ? 4.735 -14.122 -13.708 1.00 44.03 136 GLY A N 1
ATOM 1112 C CA . GLY A 1 136 ? 4.989 -12.752 -14.172 1.00 44.03 136 GLY A CA 1
ATOM 1113 C C . GLY A 1 136 ? 5.213 -11.706 -13.070 1.00 44.03 136 GLY A C 1
ATOM 1114 O O . GLY A 1 136 ? 5.515 -10.557 -13.400 1.00 44.03 136 GLY A O 1
ATOM 1115 N N . GLU A 1 137 ? 5.140 -12.085 -11.791 1.00 45.91 137 GLU A N 1
ATOM 1116 C CA . GLU A 1 137 ? 5.379 -11.182 -10.661 1.00 45.91 137 GLU A CA 1
ATOM 1117 C C . GLU A 1 137 ? 6.868 -10.870 -10.448 1.00 45.91 137 GLU A C 1
ATOM 1119 O O . GLU A 1 137 ? 7.771 -11.648 -10.777 1.00 45.91 137 GLU A O 1
ATOM 1124 N N . ASN A 1 138 ? 7.148 -9.697 -9.873 1.00 43.91 138 ASN A N 1
ATOM 1125 C CA . ASN A 1 138 ? 8.524 -9.287 -9.598 1.00 43.91 138 ASN A CA 1
ATOM 1126 C C . ASN A 1 138 ? 9.082 -9.972 -8.335 1.00 43.91 138 ASN A C 1
ATOM 1128 O O . ASN A 1 138 ? 8.363 -10.299 -7.392 1.00 43.91 138 ASN A O 1
ATOM 1132 N N . LEU A 1 139 ? 10.403 -10.159 -8.280 1.00 46.38 139 LEU A N 1
ATOM 1133 C CA . LEU A 1 139 ? 11.049 -10.842 -7.155 1.00 46.38 139 LEU A CA 1
ATOM 1134 C C . LEU A 1 139 ? 10.782 -10.175 -5.800 1.00 46.38 139 LEU A C 1
ATOM 1136 O O . LEU A 1 139 ? 10.712 -10.873 -4.796 1.00 46.38 139 LEU A O 1
ATOM 1140 N N . SER A 1 140 ? 10.661 -8.847 -5.741 1.00 42.16 140 SER A N 1
ATOM 1141 C CA . SER A 1 140 ? 10.352 -8.156 -4.484 1.00 42.16 140 SER A CA 1
ATOM 1142 C C . SER A 1 140 ? 8.996 -8.577 -3.923 1.00 42.16 140 SER A C 1
ATOM 1144 O O . SER A 1 140 ? 8.908 -8.807 -2.723 1.00 42.16 140 SER A O 1
ATOM 1146 N N . CYS A 1 141 ? 7.983 -8.748 -4.777 1.00 43.62 141 CYS A N 1
ATOM 1147 C CA . CYS A 1 141 ? 6.681 -9.293 -4.402 1.00 43.62 141 CYS A CA 1
ATOM 1148 C C . CYS A 1 141 ? 6.834 -10.725 -3.877 1.00 43.62 141 CYS A C 1
ATOM 1150 O O . CYS A 1 141 ? 6.440 -11.025 -2.753 1.00 43.62 141 CYS A O 1
ATOM 1152 N N . ILE A 1 142 ? 7.523 -11.573 -4.642 1.00 47.19 142 ILE A N 1
ATOM 1153 C CA . ILE A 1 142 ? 7.732 -12.982 -4.301 1.00 47.19 142 ILE A CA 1
ATOM 1154 C C . ILE A 1 142 ? 8.499 -13.156 -2.975 1.00 47.19 142 ILE A C 1
ATOM 1156 O O . ILE A 1 142 ? 8.116 -13.964 -2.133 1.00 47.19 142 ILE A O 1
ATOM 1160 N N . VAL A 1 143 ? 9.580 -12.399 -2.764 1.00 49.84 143 VAL A N 1
ATOM 1161 C CA . VAL A 1 143 ? 10.391 -12.441 -1.534 1.00 49.84 143 VAL A CA 1
ATOM 1162 C C . VAL A 1 143 ? 9.627 -11.854 -0.358 1.00 49.84 143 VAL A C 1
ATOM 1164 O O . VAL A 1 143 ? 9.690 -12.425 0.725 1.00 49.84 143 VAL A O 1
ATOM 1167 N N . SER A 1 144 ? 8.902 -10.750 -0.552 1.00 47.00 144 SER A N 1
ATOM 1168 C CA . SER A 1 144 ? 8.088 -10.133 0.500 1.00 47.00 144 SER A CA 1
ATOM 1169 C C . SER A 1 144 ? 7.046 -11.115 1.030 1.00 47.00 144 SER A C 1
ATOM 1171 O O . SER A 1 144 ? 6.974 -11.356 2.232 1.00 47.00 144 SER A O 1
ATOM 1173 N N . GLU A 1 145 ? 6.299 -11.742 0.127 1.00 53.09 145 GLU A N 1
ATOM 1174 C CA . GLU A 1 145 ? 5.241 -12.688 0.478 1.00 53.09 145 GLU A CA 1
ATOM 1175 C C . GLU A 1 145 ? 5.812 -13.987 1.053 1.00 53.09 145 GLU A C 1
ATOM 1177 O O . GLU A 1 145 ? 5.331 -14.534 2.045 1.00 53.09 145 GLU A O 1
ATOM 1182 N N . GLY A 1 146 ? 6.939 -14.424 0.499 1.00 57.38 146 GLY A N 1
ATOM 1183 C CA . GLY A 1 146 ? 7.722 -15.508 1.048 1.00 57.38 146 GLY A CA 1
ATOM 1184 C C . GLY A 1 146 ? 8.164 -15.277 2.499 1.00 57.38 146 GLY A C 1
ATOM 1185 O O . GLY A 1 146 ? 7.994 -16.145 3.355 1.00 57.38 146 GLY A O 1
ATOM 1186 N N . LEU A 1 147 ? 8.704 -14.095 2.799 1.00 53.62 147 LEU A N 1
ATOM 1187 C CA . LEU A 1 147 ? 9.097 -13.702 4.154 1.00 53.62 147 LEU A CA 1
ATOM 1188 C C . LEU A 1 147 ? 7.885 -13.504 5.078 1.00 53.62 147 LEU A C 1
ATOM 1190 O O . LEU A 1 147 ? 7.992 -13.782 6.274 1.00 53.62 147 LEU A O 1
ATOM 1194 N N . ALA A 1 148 ? 6.730 -13.091 4.548 1.00 49.59 148 ALA A N 1
ATOM 1195 C CA . ALA A 1 148 ? 5.475 -13.066 5.296 1.00 49.59 148 ALA A CA 1
ATOM 1196 C C . ALA A 1 148 ? 5.058 -14.484 5.721 1.00 49.59 148 ALA A C 1
ATOM 1198 O O . ALA A 1 148 ? 4.762 -14.708 6.896 1.00 49.59 148 ALA A O 1
ATOM 1199 N N . GLY A 1 149 ? 5.148 -15.464 4.815 1.00 58.00 149 GLY A N 1
ATOM 1200 C CA . GLY A 1 149 ? 4.971 -16.880 5.141 1.00 58.00 149 GLY A CA 1
ATOM 1201 C C . GLY A 1 149 ? 5.916 -17.338 6.257 1.00 58.00 149 GLY A C 1
ATOM 1202 O O . GLY A 1 149 ? 5.481 -17.963 7.225 1.00 58.00 149 GLY A O 1
ATOM 1203 N N . VAL A 1 150 ? 7.204 -16.984 6.173 1.00 63.28 150 VAL A N 1
ATOM 1204 C CA . VAL A 1 150 ? 8.202 -17.298 7.215 1.00 63.28 150 VAL A CA 1
ATOM 1205 C C . VAL A 1 150 ? 7.816 -16.683 8.560 1.00 63.28 150 VAL A C 1
ATOM 1207 O O . VAL A 1 150 ? 7.869 -17.364 9.583 1.00 63.28 150 VAL A O 1
ATOM 1210 N N . SER A 1 151 ? 7.397 -15.417 8.567 1.00 53.56 151 SER A N 1
ATOM 1211 C CA . SER A 1 151 ? 6.948 -14.711 9.770 1.00 53.56 151 SER A CA 1
ATOM 1212 C C . SER A 1 151 ? 5.743 -15.403 10.418 1.00 53.56 151 SER A C 1
ATOM 1214 O O . SER A 1 151 ? 5.739 -15.645 11.627 1.00 53.56 151 SER A O 1
ATOM 1216 N N . LEU A 1 152 ? 4.760 -15.827 9.614 1.00 62.31 152 LEU A N 1
ATOM 1217 C CA . LEU A 1 152 ? 3.618 -16.616 10.084 1.00 62.31 152 LEU A CA 1
ATOM 1218 C C . LEU A 1 152 ? 4.057 -17.963 10.673 1.00 62.31 152 LEU A C 1
ATOM 1220 O O . LEU A 1 152 ? 3.533 -18.381 11.708 1.00 62.31 152 LEU A O 1
ATOM 1224 N N . GLN A 1 153 ? 5.042 -18.625 10.062 1.00 80.31 153 GLN A N 1
ATOM 1225 C CA . GLN A 1 153 ? 5.573 -19.894 10.556 1.00 80.31 153 GLN A CA 1
ATOM 1226 C C . GLN A 1 153 ? 6.313 -19.726 11.894 1.00 80.31 153 GLN A C 1
ATOM 1228 O O . GLN A 1 153 ? 6.080 -20.505 12.820 1.00 80.31 153 GLN A O 1
ATOM 1233 N N . ILE A 1 154 ? 7.137 -18.680 12.036 1.00 66.81 154 ILE A N 1
ATOM 1234 C CA . ILE A 1 154 ? 7.794 -18.300 13.300 1.00 66.81 154 ILE A CA 1
ATOM 1235 C C . ILE A 1 154 ? 6.741 -18.012 14.374 1.00 66.81 154 ILE A C 1
ATOM 1237 O O . ILE A 1 154 ? 6.815 -18.552 15.479 1.00 66.81 154 ILE A O 1
ATOM 1241 N N . GLY A 1 155 ? 5.726 -17.209 14.045 1.00 64.38 155 GLY A N 1
ATOM 1242 C CA . GLY A 1 155 ? 4.621 -16.903 14.951 1.00 64.38 155 GLY A CA 1
ATOM 1243 C C . GLY A 1 155 ? 3.860 -18.156 15.388 1.00 64.38 155 GLY A C 1
ATOM 1244 O O . GLY A 1 155 ? 3.540 -18.309 16.567 1.00 64.38 155 GLY A O 1
ATOM 1245 N N . SER A 1 156 ? 3.627 -19.095 14.466 1.00 79.50 156 SER A N 1
ATOM 1246 C CA . SER A 1 156 ? 3.002 -20.389 14.762 1.00 79.50 156 SER A CA 1
ATOM 1247 C C . SER A 1 156 ? 3.857 -21.237 15.706 1.00 79.50 156 SER A C 1
ATOM 1249 O O . SER A 1 156 ? 3.326 -21.783 16.674 1.00 79.50 156 SER A O 1
ATOM 1251 N N . LEU A 1 157 ? 5.173 -21.316 15.466 1.00 77.94 157 LEU A N 1
ATOM 1252 C CA . LEU A 1 157 ? 6.124 -22.033 16.322 1.00 77.94 157 LEU A CA 1
ATOM 1253 C C . LEU A 1 157 ? 6.125 -21.472 17.744 1.00 77.94 157 LEU A C 1
ATOM 1255 O O . LEU A 1 157 ? 5.922 -22.229 18.688 1.00 77.94 157 LEU A O 1
ATOM 1259 N N . ILE A 1 158 ? 6.276 -20.154 17.895 1.00 75.75 158 ILE A N 1
ATOM 1260 C CA . ILE A 1 158 ? 6.298 -19.488 19.204 1.00 75.75 158 ILE A CA 1
ATOM 1261 C C . ILE A 1 158 ? 4.948 -19.642 19.911 1.00 75.75 158 ILE A C 1
ATOM 1263 O O . ILE A 1 158 ? 4.906 -20.019 21.078 1.00 75.75 158 ILE A O 1
ATOM 1267 N N . SER A 1 159 ? 3.830 -19.400 19.216 1.00 76.69 159 SER A N 1
ATOM 1268 C CA . SER A 1 159 ? 2.494 -19.496 19.819 1.00 76.69 159 SER A CA 1
ATOM 1269 C C . SER A 1 159 ? 2.192 -20.906 20.325 1.00 76.69 159 SER A C 1
ATOM 1271 O O . SER A 1 159 ? 1.628 -21.064 21.407 1.00 76.69 159 SER A O 1
ATOM 1273 N N . LYS A 1 160 ? 2.562 -21.935 19.554 1.00 81.94 160 LYS A N 1
ATOM 1274 C CA . LYS A 1 160 ? 2.365 -23.334 19.949 1.00 81.94 160 LYS A CA 1
ATOM 1275 C C . LYS A 1 160 ? 3.320 -23.754 21.063 1.00 81.94 160 LYS A C 1
ATOM 1277 O O . LYS A 1 160 ? 2.876 -24.452 21.965 1.00 81.94 160 LYS A O 1
ATOM 1282 N N . ALA A 1 161 ? 4.564 -23.280 21.040 1.00 78.81 161 ALA A N 1
ATOM 1283 C CA . ALA A 1 161 ? 5.535 -23.515 22.101 1.00 78.81 161 ALA A CA 1
ATOM 1284 C C . ALA A 1 161 ? 5.088 -22.903 23.432 1.00 78.81 161 ALA A C 1
ATOM 1286 O O . ALA A 1 161 ? 5.018 -23.598 24.430 1.00 78.81 161 ALA A O 1
ATOM 1287 N N . VAL A 1 162 ? 4.664 -21.639 23.452 1.00 73.69 162 VAL A N 1
ATOM 1288 C CA . VAL A 1 162 ? 4.192 -20.975 24.684 1.00 73.69 162 VAL A CA 1
ATOM 1289 C C . VAL A 1 162 ? 2.947 -21.652 25.275 1.00 73.69 162 VAL A C 1
ATOM 1291 O O . VAL A 1 162 ? 2.737 -21.623 26.484 1.00 73.69 162 VAL A O 1
ATOM 1294 N N . LYS A 1 163 ? 2.113 -22.273 24.433 1.00 78.56 163 LYS A N 1
ATOM 1295 C CA . LYS A 1 163 ? 0.940 -23.052 24.864 1.00 78.56 163 LYS A CA 1
ATOM 1296 C C . LYS A 1 163 ? 1.286 -24.478 25.298 1.00 78.56 163 LYS A C 1
ATOM 1298 O O . LYS A 1 163 ? 0.420 -25.175 25.822 1.00 78.56 163 LYS A O 1
ATOM 1303 N N . ASP A 1 164 ? 2.516 -24.922 25.068 1.00 77.19 164 ASP A N 1
ATOM 1304 C CA . ASP A 1 164 ? 3.007 -26.219 25.504 1.00 77.19 164 ASP A CA 1
ATOM 1305 C C . ASP A 1 164 ? 3.506 -26.108 26.948 1.00 77.19 164 ASP A C 1
ATOM 1307 O O . ASP A 1 164 ? 4.521 -25.474 27.234 1.00 77.19 164 ASP A O 1
ATOM 1311 N N . ALA A 1 165 ? 2.789 -26.750 27.873 1.00 73.75 165 ALA A N 1
ATOM 1312 C CA . ALA A 1 165 ? 3.124 -26.750 29.297 1.00 73.75 165 ALA A CA 1
ATOM 1313 C C . ALA A 1 165 ? 4.520 -27.337 29.603 1.00 73.75 165 ALA A C 1
ATOM 1315 O O . ALA A 1 165 ? 5.033 -27.136 30.701 1.00 73.75 165 ALA A O 1
ATOM 1316 N N . HIS A 1 166 ? 5.130 -28.049 28.648 1.00 73.62 166 HIS A N 1
ATOM 1317 C CA . HIS A 1 166 ? 6.466 -28.640 28.755 1.00 73.62 166 HIS A CA 1
ATOM 1318 C C . HIS A 1 166 ? 7.477 -27.976 27.808 1.00 73.62 166 HIS A C 1
ATOM 1320 O O . HIS A 1 166 ? 8.496 -28.582 27.477 1.00 73.62 166 HIS A O 1
ATOM 1326 N N . CYS A 1 167 ? 7.194 -26.759 27.335 1.00 66.88 167 CYS A N 1
ATOM 1327 C CA . CYS A 1 167 ? 8.090 -26.027 26.452 1.00 66.88 167 CYS A CA 1
ATOM 1328 C C . CYS A 1 167 ? 9.461 -25.813 27.093 1.00 66.88 167 CYS A C 1
ATOM 1330 O O . CYS A 1 167 ? 9.603 -25.088 28.078 1.00 66.88 167 CYS A O 1
ATOM 1332 N N . ASP A 1 168 ? 10.480 -26.392 26.468 1.00 79.12 168 ASP A N 1
ATOM 1333 C CA . ASP A 1 168 ? 11.869 -26.066 26.738 1.00 79.12 168 ASP A CA 1
ATOM 1334 C C . ASP A 1 168 ? 12.306 -24.922 25.811 1.00 79.12 168 ASP A C 1
ATOM 1336 O O . ASP A 1 168 ? 12.220 -25.017 24.581 1.00 79.12 168 ASP A O 1
ATOM 1340 N N . MET A 1 169 ? 12.759 -23.821 26.412 1.00 72.38 169 MET A N 1
ATOM 1341 C CA . MET A 1 169 ? 13.222 -22.644 25.682 1.00 72.38 169 MET A CA 1
ATOM 1342 C C . MET A 1 169 ? 14.462 -22.933 24.832 1.00 72.38 169 MET A C 1
ATOM 1344 O O . MET A 1 169 ? 14.615 -22.307 23.783 1.00 72.38 169 MET A O 1
ATOM 1348 N N . GLU A 1 170 ? 15.317 -23.881 25.230 1.00 75.19 170 GLU A N 1
ATOM 1349 C CA . GLU A 1 170 ? 16.453 -24.309 24.406 1.00 75.19 170 GLU A CA 1
ATOM 1350 C C . GLU A 1 170 ? 15.960 -25.033 23.147 1.00 75.19 170 GLU A C 1
ATOM 1352 O O . GLU A 1 170 ? 16.397 -24.714 22.043 1.00 75.19 170 GLU A O 1
ATOM 1357 N N . VAL A 1 171 ? 14.954 -25.904 23.275 1.00 77.25 171 VAL A N 1
ATOM 1358 C CA . VAL A 1 171 ? 14.345 -26.621 22.139 1.00 77.25 171 VAL A CA 1
ATOM 1359 C C . VAL A 1 171 ? 13.614 -25.669 21.187 1.00 77.25 171 VAL A C 1
ATOM 1361 O O . VAL A 1 171 ? 13.664 -25.846 19.967 1.00 77.25 171 VAL A O 1
ATOM 1364 N N . LEU A 1 172 ? 12.938 -24.640 21.709 1.00 77.38 172 LEU A N 1
ATOM 1365 C CA . LEU A 1 172 ? 12.343 -23.591 20.876 1.00 77.38 172 LEU A CA 1
ATOM 1366 C C . LEU A 1 172 ? 13.414 -22.815 20.105 1.00 77.38 172 LEU A C 1
ATOM 1368 O O . LEU A 1 172 ? 13.254 -22.586 18.904 1.00 77.38 172 LEU A O 1
ATOM 1372 N N . LEU A 1 173 ? 14.510 -22.450 20.769 1.00 71.06 173 LEU A N 1
ATOM 1373 C CA . LEU A 1 173 ? 15.611 -21.734 20.137 1.00 71.06 173 LEU A CA 1
ATOM 1374 C C . LEU A 1 173 ? 16.282 -22.580 19.046 1.00 71.06 173 LEU A C 1
ATOM 1376 O O . LEU A 1 173 ? 16.505 -22.076 17.947 1.00 71.06 173 LEU A O 1
ATOM 1380 N N . GLU A 1 174 ? 16.525 -23.869 19.298 1.00 76.75 174 GLU A N 1
ATOM 1381 C CA . GLU A 1 174 ? 17.058 -24.809 18.304 1.00 76.75 174 GLU A CA 1
ATOM 1382 C C . GLU A 1 174 ? 16.150 -24.907 17.070 1.00 76.75 174 GLU A C 1
ATOM 1384 O O . GLU A 1 174 ? 16.621 -24.854 15.932 1.00 76.75 174 GLU A O 1
ATOM 1389 N N . ARG A 1 175 ? 14.828 -24.989 17.262 1.00 80.12 175 ARG A N 1
ATOM 1390 C CA . ARG A 1 175 ? 13.870 -25.054 16.145 1.00 80.12 175 ARG A CA 1
ATOM 1391 C C . ARG A 1 175 ? 13.820 -23.758 15.336 1.00 80.12 175 ARG A C 1
ATOM 1393 O O . ARG A 1 175 ? 13.729 -23.820 14.109 1.00 80.12 175 ARG A O 1
ATOM 1400 N N . LEU A 1 176 ? 13.911 -22.602 15.992 1.00 72.31 176 LEU A N 1
ATOM 1401 C CA . LEU A 1 176 ? 13.985 -21.304 15.314 1.00 72.31 176 LEU A CA 1
ATOM 1402 C C . LEU A 1 176 ? 15.291 -21.148 14.526 1.00 72.31 176 LEU A C 1
ATOM 1404 O O . LEU A 1 176 ? 15.251 -20.679 13.393 1.00 72.31 176 LEU A O 1
ATOM 1408 N N . GLN A 1 177 ? 16.422 -21.607 15.066 1.00 69.00 177 GLN A N 1
ATOM 1409 C CA . GLN A 1 177 ? 17.706 -21.624 14.354 1.00 69.00 177 GLN A CA 1
ATOM 1410 C C . GLN A 1 177 ? 17.668 -22.538 13.121 1.00 69.00 177 GLN A C 1
ATOM 1412 O O . GLN A 1 177 ? 18.209 -22.201 12.070 1.00 69.00 177 GLN A O 1
ATOM 1417 N N . VAL A 1 178 ? 16.996 -23.688 13.219 1.00 76.19 178 VAL A N 1
ATOM 1418 C CA . VAL A 1 178 ? 16.813 -24.615 12.092 1.00 76.19 178 VAL A CA 1
ATOM 1419 C C . VAL A 1 178 ? 15.915 -24.009 11.001 1.00 76.19 178 VAL A C 1
ATOM 1421 O O . VAL A 1 178 ? 16.208 -24.178 9.815 1.00 76.19 178 VAL A O 1
ATOM 1424 N N . LEU A 1 179 ? 14.877 -23.249 11.373 1.00 78.06 179 LEU A N 1
ATOM 1425 C CA . LEU A 1 179 ? 14.058 -22.476 10.429 1.00 78.06 179 LEU A CA 1
ATOM 1426 C C . LEU A 1 179 ? 14.837 -21.305 9.802 1.00 78.06 179 LEU A C 1
ATOM 1428 O O . LEU A 1 179 ? 14.769 -21.109 8.592 1.00 78.06 179 LEU A O 1
ATOM 1432 N N . GLU A 1 180 ? 15.623 -20.559 10.580 1.00 68.94 180 GLU A N 1
ATOM 1433 C CA . GLU A 1 180 ? 16.502 -19.501 10.060 1.00 68.94 180 GLU A CA 1
ATOM 1434 C C . GLU A 1 180 ? 17.480 -20.064 9.016 1.00 68.94 180 GLU A C 1
ATOM 1436 O O . GLU A 1 180 ? 17.613 -19.524 7.915 1.00 68.94 180 GLU A O 1
ATOM 1441 N N . ALA A 1 181 ? 18.119 -21.195 9.330 1.00 62.06 181 ALA A N 1
ATOM 1442 C CA . ALA A 1 181 ? 19.035 -21.875 8.423 1.00 62.06 181 ALA A CA 1
ATOM 1443 C C . ALA A 1 181 ? 18.340 -22.333 7.129 1.00 62.06 181 ALA A C 1
ATOM 1445 O O . ALA A 1 181 ? 18.937 -22.245 6.056 1.00 62.06 181 ALA A O 1
ATOM 1446 N N . PHE A 1 182 ? 17.080 -22.774 7.205 1.00 77.62 182 PHE A N 1
ATOM 1447 C CA . PHE A 1 182 ? 16.270 -23.126 6.037 1.00 77.62 182 PHE A CA 1
ATOM 1448 C C . PHE A 1 182 ? 15.969 -21.919 5.152 1.00 77.62 182 PHE A C 1
ATOM 1450 O O . PHE A 1 182 ? 16.201 -21.965 3.946 1.00 77.62 182 PHE A O 1
ATOM 1457 N N . VAL A 1 183 ? 15.506 -20.821 5.749 1.00 68.88 183 VAL A N 1
ATOM 1458 C CA . VAL A 1 183 ? 15.196 -19.570 5.043 1.00 68.88 183 VAL A CA 1
ATOM 1459 C C . VAL A 1 183 ? 16.439 -19.030 4.345 1.00 68.88 183 VAL A C 1
ATOM 1461 O O . VAL A 1 183 ? 16.390 -18.707 3.158 1.00 68.88 183 VAL A O 1
ATOM 1464 N N . ALA A 1 184 ? 17.575 -19.011 5.046 1.00 58.00 184 ALA A N 1
ATOM 1465 C CA . ALA A 1 184 ? 18.856 -18.646 4.459 1.00 58.00 184 ALA A CA 1
ATOM 1466 C C . ALA A 1 184 ? 19.229 -19.580 3.296 1.00 58.00 184 ALA A C 1
ATOM 1468 O O . ALA A 1 184 ? 19.654 -19.104 2.247 1.00 58.00 184 ALA A O 1
ATOM 1469 N N . ALA A 1 185 ? 19.029 -20.893 3.436 1.00 55.25 185 ALA A N 1
ATOM 1470 C CA . ALA A 1 185 ? 19.314 -21.848 2.372 1.00 55.25 185 ALA A CA 1
ATOM 1471 C C . ALA A 1 185 ? 18.400 -21.666 1.144 1.00 55.25 185 ALA A C 1
ATOM 1473 O O . ALA A 1 185 ? 18.872 -21.817 0.022 1.00 55.25 185 ALA A O 1
ATOM 1474 N N . VAL A 1 186 ? 17.122 -21.308 1.313 1.00 62.53 186 VAL A N 1
ATOM 1475 C CA . VAL A 1 186 ? 16.198 -21.036 0.192 1.00 62.53 186 VAL A CA 1
ATOM 1476 C C . VAL A 1 186 ? 16.599 -19.760 -0.548 1.00 62.53 186 VAL A C 1
ATOM 1478 O O . VAL A 1 186 ? 16.687 -19.762 -1.774 1.00 62.53 186 VAL A O 1
ATOM 1481 N N . LEU A 1 187 ? 16.921 -18.689 0.183 1.00 58.38 187 LEU A N 1
ATOM 1482 C CA . LEU A 1 187 ? 17.360 -17.414 -0.402 1.00 58.38 187 LEU A CA 1
ATOM 1483 C C . LEU A 1 187 ? 18.743 -17.497 -1.062 1.00 58.38 187 LEU A C 1
ATOM 1485 O O . LEU A 1 187 ? 19.056 -16.718 -1.956 1.00 58.38 187 LEU A O 1
ATOM 1489 N N . LEU A 1 188 ? 19.581 -18.438 -0.636 1.00 53.72 188 LEU A N 1
ATOM 1490 C CA . LEU A 1 188 ? 20.869 -18.719 -1.269 1.00 53.72 188 LEU A CA 1
ATOM 1491 C C . LEU A 1 188 ? 20.767 -19.791 -2.366 1.00 53.72 188 LEU A C 1
ATOM 1493 O O . LEU A 1 188 ? 21.769 -20.086 -3.017 1.00 53.72 188 LEU A O 1
ATOM 1497 N N . GLY A 1 189 ? 19.581 -20.374 -2.577 1.00 54.00 189 GLY A N 1
ATOM 1498 C CA . GLY A 1 189 ? 19.338 -21.440 -3.550 1.00 54.00 189 GLY A CA 1
ATOM 1499 C C . GLY A 1 189 ? 19.996 -22.780 -3.203 1.00 54.00 189 GLY A C 1
ATOM 1500 O O . GLY A 1 189 ? 20.145 -23.628 -4.072 1.00 54.00 189 GLY A O 1
ATOM 1501 N N . THR A 1 190 ? 20.417 -22.987 -1.955 1.00 51.69 190 THR A N 1
ATOM 1502 C CA . THR A 1 190 ? 21.125 -24.194 -1.506 1.00 51.69 190 THR A CA 1
ATOM 1503 C C . THR A 1 190 ? 20.211 -25.220 -0.833 1.00 51.69 190 THR A C 1
ATOM 1505 O O . THR A 1 190 ? 20.596 -26.376 -0.670 1.00 51.69 190 THR A O 1
ATOM 1508 N N . ASN A 1 191 ? 18.978 -24.860 -0.473 1.00 59.66 191 ASN A N 1
ATOM 1509 C CA . ASN A 1 191 ? 18.075 -25.702 0.320 1.00 59.66 191 ASN A CA 1
ATOM 1510 C C . ASN A 1 191 ? 17.803 -27.101 -0.271 1.00 59.66 191 ASN A C 1
ATOM 1512 O O . ASN A 1 191 ? 17.572 -28.034 0.492 1.00 59.66 191 ASN A O 1
ATOM 1516 N N . THR A 1 192 ? 17.889 -27.287 -1.591 1.00 47.28 192 THR A N 1
ATOM 1517 C CA . THR A 1 192 ? 17.696 -28.601 -2.236 1.00 47.28 192 THR A CA 1
ATOM 1518 C C . THR A 1 192 ? 18.785 -29.618 -1.879 1.00 47.28 192 THR A C 1
ATOM 1520 O O . THR A 1 192 ? 18.542 -30.820 -1.955 1.00 47.28 192 THR A O 1
ATOM 1523 N N . VAL A 1 193 ? 19.957 -29.142 -1.444 1.00 45.16 193 VAL A N 1
ATOM 1524 C CA . VAL A 1 193 ? 21.118 -29.946 -1.033 1.00 45.16 193 VAL A CA 1
ATOM 1525 C C . VAL A 1 193 ? 21.093 -30.215 0.474 1.00 45.16 193 VAL A C 1
ATOM 1527 O O . VAL A 1 193 ? 21.303 -31.343 0.910 1.00 45.16 193 VAL A O 1
ATOM 1530 N N . TYR A 1 194 ? 20.827 -29.180 1.277 1.00 47.94 194 TYR A N 1
ATOM 1531 C CA . TYR A 1 194 ? 20.932 -29.238 2.744 1.00 47.94 194 TYR A CA 1
ATOM 1532 C C . TYR A 1 194 ? 19.657 -29.729 3.420 1.00 47.94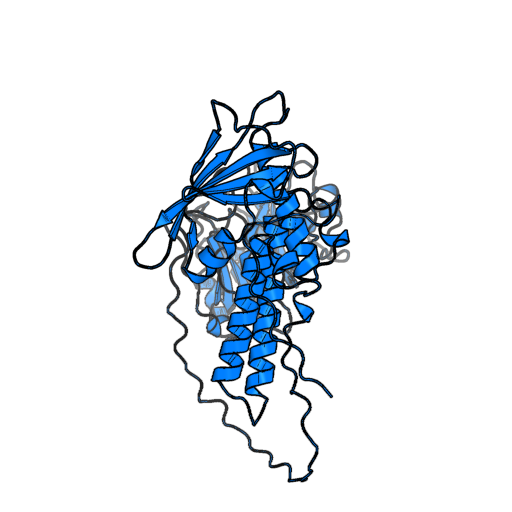 194 TYR A C 1
ATOM 1534 O O . TYR A 1 194 ? 19.702 -30.286 4.515 1.00 47.94 194 TYR A O 1
ATOM 1542 N N . MET A 1 195 ? 18.514 -29.484 2.783 1.00 67.12 195 MET A N 1
ATOM 1543 C CA . MET A 1 195 ? 17.186 -29.734 3.332 1.00 67.12 195 MET A CA 1
ATOM 1544 C C . MET A 1 195 ? 16.280 -30.305 2.224 1.00 67.12 195 MET A C 1
ATOM 1546 O O . MET A 1 195 ? 15.255 -29.711 1.881 1.00 67.12 195 MET A O 1
ATOM 1550 N N . PRO A 1 196 ? 16.670 -31.441 1.605 1.00 63.12 196 PRO A N 1
ATOM 1551 C CA . PRO A 1 196 ? 16.000 -31.967 0.423 1.00 63.12 196 PRO A CA 1
ATOM 1552 C C . PRO A 1 196 ? 14.542 -32.307 0.724 1.00 63.12 196 PRO A C 1
ATOM 1554 O O . PRO A 1 196 ? 14.228 -32.972 1.711 1.00 63.12 196 PRO A O 1
ATOM 1557 N N . GLY A 1 197 ? 13.650 -31.841 -0.149 1.00 70.00 197 GLY A N 1
ATOM 1558 C CA . GLY A 1 197 ? 12.211 -32.055 -0.012 1.00 70.00 197 GLY A CA 1
ATOM 1559 C C . GLY A 1 197 ? 11.561 -31.291 1.141 1.00 70.00 197 GLY A C 1
ATOM 1560 O O . GLY A 1 197 ? 10.360 -31.451 1.320 1.00 70.00 197 GLY A O 1
ATOM 1561 N N . ARG A 1 198 ? 12.319 -30.469 1.887 1.00 77.00 198 ARG A N 1
ATOM 1562 C CA . ARG A 1 198 ? 11.760 -29.617 2.933 1.00 77.00 198 ARG A CA 1
ATOM 1563 C C . ARG A 1 198 ? 11.147 -28.360 2.344 1.00 77.00 198 ARG A C 1
ATOM 1565 O O . ARG A 1 198 ? 11.749 -27.710 1.486 1.00 77.00 198 ARG A O 1
ATOM 1572 N N . THR A 1 199 ? 9.982 -28.003 2.852 1.00 84.69 199 THR A N 1
ATOM 1573 C CA . THR A 1 199 ? 9.310 -26.737 2.587 1.00 84.69 199 THR A CA 1
ATOM 1574 C C . THR A 1 199 ? 9.023 -26.021 3.902 1.00 84.69 199 THR A C 1
ATOM 1576 O O . THR A 1 199 ? 9.188 -26.581 4.987 1.00 84.69 199 THR A O 1
ATOM 1579 N N . LEU A 1 200 ? 8.599 -24.762 3.835 1.00 80.31 200 LEU A N 1
ATOM 1580 C CA . LEU A 1 200 ? 8.298 -23.968 5.023 1.00 80.31 200 LEU A CA 1
ATOM 1581 C C . LEU A 1 200 ? 7.257 -24.636 5.941 1.00 80.31 200 LEU A C 1
ATOM 1583 O O . LEU A 1 200 ? 7.369 -24.545 7.166 1.00 80.31 200 LEU A O 1
ATOM 1587 N N . LYS A 1 201 ? 6.300 -25.380 5.371 1.00 85.44 201 LYS A N 1
ATOM 1588 C CA . LYS A 1 201 ? 5.303 -26.156 6.127 1.00 85.44 201 LYS A CA 1
ATOM 1589 C C . LYS A 1 201 ? 5.890 -27.263 7.007 1.00 85.44 201 LYS A C 1
ATOM 1591 O O . LYS A 1 201 ? 5.217 -27.674 7.947 1.00 85.44 201 LYS A O 1
ATOM 1596 N N . ASP A 1 202 ? 7.112 -27.732 6.758 1.00 83.88 202 ASP A N 1
ATOM 1597 C CA . ASP A 1 202 ? 7.749 -28.771 7.581 1.00 83.88 202 ASP A CA 1
ATOM 1598 C C . ASP A 1 202 ? 8.214 -28.268 8.956 1.00 83.88 202 ASP A C 1
ATOM 1600 O O . ASP A 1 202 ? 8.504 -29.062 9.853 1.00 83.88 202 ASP A O 1
ATOM 1604 N N . TYR A 1 203 ? 8.298 -26.951 9.148 1.00 86.00 203 TYR A N 1
ATOM 1605 C CA . TYR A 1 203 ? 8.859 -26.340 10.352 1.00 86.00 203 TYR A CA 1
ATOM 1606 C C . TYR A 1 203 ? 7.765 -26.079 11.387 1.00 86.00 203 TYR A C 1
ATOM 1608 O O . TYR A 1 203 ? 7.488 -24.936 11.744 1.00 86.00 203 TYR A O 1
ATOM 1616 N N . VAL A 1 204 ? 7.096 -27.137 11.845 1.00 83.44 204 VAL A N 1
ATOM 1617 C CA . VAL A 1 204 ? 5.977 -27.066 12.799 1.00 83.44 204 VAL A CA 1
ATOM 1618 C C . VAL A 1 204 ? 6.379 -27.457 14.225 1.00 83.44 204 VAL A C 1
ATOM 1620 O O . VAL A 1 204 ? 7.318 -28.221 14.462 1.00 83.44 204 VAL A O 1
ATOM 1623 N N . TRP A 1 205 ? 5.635 -26.935 15.204 1.00 79.38 205 TRP A N 1
ATOM 1624 C CA . TRP A 1 205 ? 5.717 -27.382 16.595 1.00 79.38 205 TRP A CA 1
ATOM 1625 C C . TRP A 1 205 ? 4.931 -28.691 16.751 1.00 79.38 205 TRP A C 1
ATOM 1627 O O . TRP A 1 205 ? 3.711 -28.666 16.909 1.00 79.38 205 TRP A O 1
ATOM 1637 N N . GLU A 1 206 ? 5.623 -29.828 16.657 1.00 68.62 206 GLU A N 1
ATOM 1638 C CA . GLU A 1 206 ? 5.074 -31.162 16.939 1.00 68.62 206 GLU A CA 1
ATOM 1639 C C . GLU A 1 206 ? 5.864 -31.868 18.049 1.00 68.62 206 GLU A C 1
ATOM 1641 O O . GLU A 1 206 ? 7.102 -31.789 18.113 1.00 68.62 206 GLU A O 1
ATOM 1646 N N . ARG A 1 207 ? 5.121 -32.576 18.911 1.00 56.72 207 ARG A N 1
ATOM 1647 C CA . ARG A 1 207 ? 5.649 -33.420 19.987 1.00 56.72 207 ARG A CA 1
ATOM 1648 C C . ARG A 1 207 ? 6.392 -34.599 19.355 1.00 56.72 207 ARG A C 1
ATOM 1650 O O . ARG A 1 207 ? 5.828 -35.295 18.513 1.00 56.72 207 ARG A O 1
ATOM 1657 N N . ALA A 1 208 ? 7.624 -34.870 19.786 1.00 40.03 208 ALA A N 1
ATOM 1658 C CA . ALA A 1 208 ? 8.201 -36.191 19.563 1.00 40.03 208 ALA A CA 1
ATOM 1659 C C . ALA A 1 208 ? 7.275 -37.198 20.258 1.00 40.03 208 ALA A C 1
ATOM 1661 O O . ALA A 1 208 ? 7.017 -37.074 21.455 1.00 40.03 208 ALA A O 1
ATOM 1662 N N . ALA A 1 209 ? 6.703 -38.131 19.500 1.00 34.09 209 ALA A N 1
ATOM 1663 C CA . ALA A 1 209 ? 5.837 -39.159 20.050 1.00 34.09 209 ALA A CA 1
ATOM 1664 C C . ALA A 1 209 ? 6.635 -40.011 21.050 1.00 34.09 209 ALA A C 1
ATOM 1666 O O . ALA A 1 209 ? 7.409 -40.880 20.657 1.00 34.09 209 ALA A O 1
ATOM 1667 N N . ALA A 1 210 ? 6.440 -39.748 22.338 1.00 31.70 210 ALA A N 1
ATOM 1668 C CA . ALA A 1 210 ? 6.820 -40.631 23.424 1.00 31.70 210 ALA A CA 1
ATOM 1669 C C . ALA A 1 210 ? 5.709 -40.594 24.482 1.00 31.70 210 ALA A C 1
ATOM 1671 O O . ALA A 1 210 ? 5.562 -39.630 25.224 1.00 31.70 210 ALA A O 1
ATOM 1672 N N . GLU A 1 211 ? 4.910 -41.655 24.409 1.00 32.41 211 GLU A N 1
ATOM 1673 C CA . GLU A 1 211 ? 4.165 -42.346 25.460 1.00 32.41 211 GLU A CA 1
ATOM 1674 C C . GLU A 1 211 ? 3.159 -41.572 26.332 1.00 32.41 211 GLU A C 1
ATOM 1676 O O . GLU A 1 211 ? 3.440 -40.644 27.082 1.00 32.41 211 GLU A O 1
ATOM 1681 N N . VAL A 1 212 ? 1.929 -42.062 26.181 1.00 34.81 212 VAL A N 1
ATOM 1682 C CA . VAL A 1 212 ? 0.723 -41.851 26.969 1.00 34.81 212 VAL A CA 1
ATOM 1683 C C . VAL A 1 212 ? 0.988 -42.132 28.445 1.00 34.81 212 VAL A C 1
ATOM 1685 O O . VAL A 1 212 ? 1.351 -43.251 28.783 1.00 34.81 212 VAL A O 1
ATOM 1688 N N . GLU A 1 213 ? 0.657 -41.181 29.314 1.00 31.45 213 GLU A N 1
ATOM 1689 C CA . GLU A 1 213 ? -0.113 -41.498 30.514 1.00 31.45 213 GLU A CA 1
ATOM 1690 C C . GLU A 1 213 ? -0.932 -40.283 30.957 1.00 31.45 213 GLU A C 1
ATOM 1692 O O . GLU A 1 213 ? -0.517 -39.128 30.870 1.00 31.45 213 GLU A O 1
ATOM 1697 N N . THR A 1 214 ? -2.173 -40.599 31.289 1.00 33.72 214 THR A N 1
ATOM 1698 C CA . THR A 1 214 ? -3.310 -39.745 31.608 1.00 33.72 214 THR A CA 1
ATOM 1699 C C . THR A 1 214 ? -3.176 -39.124 32.990 1.00 33.72 214 THR A C 1
ATOM 1701 O O . THR A 1 214 ? -2.814 -39.844 33.915 1.00 33.72 214 THR A O 1
ATOM 1704 N N . ASP A 1 215 ? -3.633 -37.884 33.170 1.00 30.36 215 ASP A N 1
ATOM 1705 C CA . ASP A 1 215 ? -4.574 -37.632 34.264 1.00 30.36 215 ASP A CA 1
ATOM 1706 C C . ASP A 1 215 ? -5.437 -36.397 33.993 1.00 30.36 215 ASP A C 1
ATOM 1708 O O . ASP A 1 215 ? -4.965 -35.368 33.504 1.00 30.36 215 ASP A O 1
ATOM 1712 N N . GLU A 1 216 ? -6.726 -36.555 34.265 1.00 38.28 216 GLU A N 1
ATOM 1713 C CA . GLU A 1 216 ? -7.762 -35.538 34.149 1.00 38.28 216 GLU A CA 1
ATOM 1714 C C . GLU A 1 216 ? -7.722 -34.644 35.395 1.00 38.28 216 GLU A C 1
ATOM 1716 O O . GLU A 1 216 ? -7.645 -35.135 36.518 1.00 38.28 216 GLU A O 1
ATOM 1721 N N . GLY A 1 217 ? -7.805 -33.323 35.224 1.00 28.39 217 GLY A N 1
ATOM 1722 C CA . GLY A 1 217 ? -7.774 -32.405 36.361 1.00 28.39 217 GLY A CA 1
ATOM 1723 C C . GLY A 1 217 ? -8.267 -31.005 36.028 1.00 28.39 217 GLY A C 1
ATOM 1724 O O . GLY A 1 217 ? -7.480 -30.146 35.661 1.00 28.39 217 GLY A O 1
ATOM 1725 N N . GLU A 1 218 ? -9.581 -30.842 36.165 1.00 28.73 218 GLU A N 1
ATOM 1726 C CA . GLU A 1 218 ? -10.312 -29.657 36.641 1.00 28.73 218 GLU A CA 1
ATOM 1727 C C . GLU A 1 218 ? -10.055 -28.277 35.996 1.00 28.73 218 GLU A C 1
ATOM 1729 O O . GLU A 1 218 ? -9.008 -27.644 36.098 1.00 28.73 218 GLU A O 1
ATOM 1734 N N . VAL A 1 219 ? -11.134 -27.765 35.396 1.00 36.94 219 VAL A N 1
ATOM 1735 C CA . VAL A 1 219 ? -11.311 -26.381 34.954 1.00 36.94 219 VAL A CA 1
ATOM 1736 C C . VAL A 1 219 ? -11.414 -25.472 36.185 1.00 36.94 219 VAL A C 1
ATOM 1738 O O . VAL A 1 219 ? -12.450 -25.454 36.847 1.00 36.94 219 VAL A O 1
ATOM 1741 N N . GLU A 1 220 ? -10.376 -24.677 36.459 1.00 29.86 220 GLU A N 1
ATOM 1742 C CA . GLU A 1 220 ? -10.495 -23.453 37.261 1.00 29.86 220 GLU A CA 1
ATOM 1743 C C . GLU A 1 220 ? -10.484 -22.232 36.334 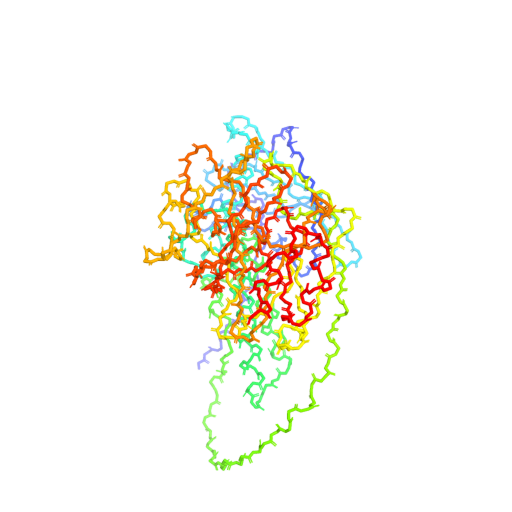1.00 29.86 220 GLU A C 1
ATOM 1745 O O . GLU A 1 220 ? -9.472 -21.845 35.748 1.00 29.86 220 GLU A O 1
ATOM 1750 N N . GLU A 1 221 ? -11.655 -21.617 36.218 1.00 39.91 221 GLU A N 1
ATOM 1751 C CA . GLU A 1 221 ? -11.871 -20.297 35.649 1.00 39.91 221 GLU A CA 1
ATOM 1752 C C . GLU A 1 221 ? -11.149 -19.258 36.529 1.00 39.91 221 GLU A C 1
ATOM 1754 O O . GLU A 1 221 ? -11.631 -18.870 37.592 1.00 39.91 221 GLU A O 1
ATOM 1759 N N . ARG A 1 222 ? -9.957 -18.818 36.110 1.00 29.36 222 ARG A N 1
ATOM 1760 C CA . ARG A 1 222 ? -9.307 -17.624 36.666 1.00 29.36 222 ARG A CA 1
ATOM 1761 C C . ARG A 1 222 ? -9.394 -16.496 35.657 1.00 29.36 222 ARG A C 1
ATOM 1763 O O . ARG A 1 222 ? -8.690 -16.490 34.651 1.00 29.36 222 ARG A O 1
ATOM 1770 N N . ALA A 1 223 ? -10.253 -15.529 35.967 1.00 39.28 223 ALA A N 1
ATOM 1771 C CA . ALA A 1 223 ? -10.144 -14.179 35.447 1.00 39.28 223 ALA A CA 1
ATOM 1772 C C . ALA A 1 223 ? -8.728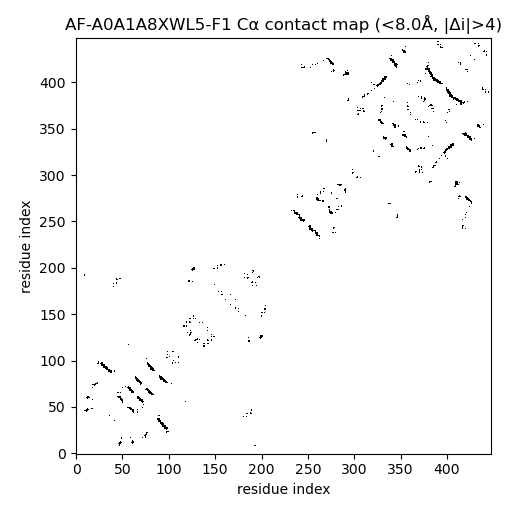 -13.669 35.757 1.00 39.28 223 ALA A C 1
ATOM 1774 O O . ALA A 1 223 ? -8.402 -13.397 36.910 1.00 39.28 223 ALA A O 1
ATOM 1775 N N . ALA A 1 224 ? -7.869 -13.628 34.740 1.00 32.16 224 ALA A N 1
ATOM 1776 C CA . ALA A 1 224 ? -6.601 -12.929 34.819 1.00 32.16 224 ALA A CA 1
ATOM 1777 C C . ALA A 1 224 ? -6.878 -11.462 34.490 1.00 32.16 224 ALA A C 1
ATOM 1779 O O . ALA A 1 224 ? -7.337 -11.133 33.394 1.00 32.16 224 ALA A O 1
ATOM 1780 N N . ASP A 1 225 ? -6.660 -10.620 35.492 1.00 28.00 225 ASP A N 1
ATOM 1781 C CA . ASP A 1 225 ? -6.765 -9.173 35.438 1.00 28.00 225 ASP A CA 1
ATOM 1782 C C . ASP A 1 225 ? -6.077 -8.595 34.192 1.00 28.00 225 ASP A C 1
ATOM 1784 O O . ASP A 1 225 ? -4.908 -8.855 33.903 1.00 28.00 225 ASP A O 1
ATOM 1788 N N . ALA A 1 226 ? -6.824 -7.781 33.450 1.00 36.72 226 ALA A N 1
ATOM 1789 C CA . ALA A 1 226 ? -6.415 -7.153 32.200 1.00 36.72 226 ALA A CA 1
ATOM 1790 C C . ALA A 1 226 ? -5.473 -5.942 32.391 1.00 36.72 226 ALA A C 1
ATOM 1792 O O . ALA A 1 226 ? -5.620 -4.955 31.674 1.00 36.72 226 ALA A O 1
ATOM 1793 N N . ASP A 1 227 ? -4.530 -5.978 33.340 1.00 32.16 227 ASP A N 1
ATOM 1794 C CA . ASP A 1 227 ? -3.764 -4.769 33.706 1.00 32.16 227 ASP A CA 1
ATOM 1795 C C . ASP A 1 227 ? -2.236 -4.917 33.847 1.00 32.16 227 ASP A C 1
ATOM 1797 O O . ASP A 1 227 ? -1.561 -3.952 34.200 1.00 32.16 227 ASP A O 1
ATOM 1801 N N . GLU A 1 228 ? -1.631 -6.051 33.479 1.00 37.75 228 GLU A N 1
ATOM 1802 C CA . GLU A 1 228 ? -0.162 -6.200 33.513 1.00 37.75 228 GLU A CA 1
ATOM 1803 C C . GLU A 1 228 ? 0.435 -6.731 32.203 1.00 37.75 228 GLU A C 1
ATOM 1805 O O . GLU A 1 228 ? 0.989 -7.822 32.129 1.00 37.75 228 GLU A O 1
ATOM 1810 N N . TRP A 1 229 ? 0.396 -5.903 31.154 1.00 31.50 229 TRP A N 1
ATOM 1811 C CA . TRP A 1 229 ? 1.460 -5.893 30.139 1.00 31.50 229 TRP A CA 1
ATOM 1812 C C . TRP A 1 229 ? 1.655 -4.490 29.545 1.00 31.50 229 TRP A C 1
ATOM 1814 O O . TRP A 1 229 ? 1.607 -4.270 28.339 1.00 31.50 229 TRP A O 1
ATOM 1824 N N . ARG A 1 230 ? 1.894 -3.492 30.406 1.00 41.88 230 ARG A N 1
ATOM 1825 C CA . ARG A 1 230 ? 2.559 -2.254 29.970 1.00 41.88 230 ARG A CA 1
ATOM 1826 C C . ARG A 1 230 ? 4.049 -2.554 29.780 1.00 41.88 230 ARG A C 1
ATOM 1828 O O . ARG A 1 230 ? 4.855 -2.265 30.656 1.00 41.88 230 ARG A O 1
ATOM 1835 N N . ALA A 1 231 ? 4.390 -3.193 28.664 1.00 40.69 231 ALA A N 1
ATOM 1836 C CA . ALA A 1 231 ? 5.766 -3.313 28.194 1.00 40.69 231 ALA A CA 1
ATOM 1837 C C . ALA A 1 231 ? 6.048 -2.194 27.181 1.00 40.69 231 ALA A C 1
ATOM 1839 O O . ALA A 1 231 ? 5.210 -1.901 26.329 1.00 40.69 231 ALA A O 1
ATOM 1840 N N . ASP A 1 232 ? 7.205 -1.553 27.326 1.00 50.00 232 ASP A N 1
ATOM 1841 C CA . ASP A 1 232 ? 7.684 -0.404 26.558 1.00 50.00 232 ASP A CA 1
ATOM 1842 C C . ASP A 1 232 ? 7.617 -0.627 25.034 1.00 50.00 232 ASP A C 1
ATOM 1844 O O . ASP A 1 232 ? 8.556 -1.138 24.425 1.00 50.00 232 ASP A O 1
ATOM 1848 N N . GLU A 1 233 ? 6.521 -0.207 24.387 1.00 56.34 233 GLU A N 1
ATOM 1849 C CA . GLU A 1 233 ? 6.528 0.016 22.937 1.00 56.34 233 GLU A CA 1
ATOM 1850 C C . GLU A 1 233 ? 7.624 1.057 22.634 1.00 56.34 233 GLU A C 1
ATOM 1852 O O . GLU A 1 233 ? 7.551 2.165 23.197 1.00 56.34 233 GLU A O 1
ATOM 1857 N N . PRO A 1 234 ? 8.620 0.730 21.781 1.00 65.31 234 PRO A N 1
ATOM 1858 C CA . PRO A 1 234 ? 9.714 1.639 21.462 1.00 65.31 234 PRO A CA 1
ATOM 1859 C C . PRO A 1 234 ? 9.160 2.968 20.950 1.00 65.31 234 PRO A C 1
ATOM 1861 O O . PRO A 1 234 ? 8.111 3.015 20.300 1.00 65.31 234 PRO A O 1
ATOM 1864 N N . GLU A 1 235 ? 9.841 4.064 21.286 1.00 82.50 235 GLU A N 1
ATOM 1865 C CA . GLU A 1 235 ? 9.393 5.383 20.851 1.00 82.50 235 GLU A CA 1
ATOM 1866 C C . GLU A 1 235 ? 9.400 5.471 19.316 1.00 82.50 235 GLU A C 1
ATOM 1868 O O . GLU A 1 235 ? 10.362 5.022 18.685 1.00 82.50 235 GLU A O 1
ATOM 1873 N N . PRO A 1 236 ? 8.334 6.007 18.694 1.00 87.19 236 PRO A N 1
ATOM 1874 C CA . PRO A 1 236 ? 8.273 6.111 17.246 1.00 87.19 236 PRO A CA 1
ATOM 1875 C C . PRO A 1 236 ? 9.330 7.081 16.713 1.00 87.19 236 PRO A C 1
ATOM 1877 O O . PRO A 1 236 ? 9.424 8.224 17.161 1.00 87.19 236 PRO A O 1
ATOM 1880 N N . GLU A 1 237 ? 10.075 6.646 15.701 1.00 87.62 237 GLU A N 1
ATOM 1881 C CA . GLU A 1 237 ? 11.047 7.485 15.000 1.00 87.62 237 GLU A CA 1
ATOM 1882 C C . GLU A 1 237 ? 10.409 8.176 13.781 1.00 87.62 237 GLU A C 1
ATOM 1884 O O . GLU A 1 237 ? 9.470 7.640 13.182 1.00 87.62 237 GLU A O 1
ATOM 1889 N N . PRO A 1 238 ? 10.893 9.364 13.375 1.00 89.94 238 PRO A N 1
ATOM 1890 C CA . PRO A 1 238 ? 10.468 9.996 12.132 1.00 89.94 238 PRO A CA 1
ATOM 1891 C C . PRO A 1 238 ? 10.692 9.096 10.912 1.00 89.94 238 PRO A C 1
ATOM 1893 O O . PRO A 1 238 ? 11.659 8.337 10.841 1.00 89.94 238 PRO A O 1
ATOM 1896 N N . GLY A 1 239 ? 9.818 9.233 9.916 1.00 81.56 239 GLY A N 1
ATOM 1897 C CA . GLY A 1 239 ? 9.935 8.518 8.653 1.00 81.56 239 GLY A CA 1
ATOM 1898 C C . GLY A 1 239 ? 11.198 8.871 7.856 1.00 81.56 239 GLY A C 1
ATOM 1899 O O . GLY A 1 239 ? 11.906 9.840 8.158 1.00 81.56 239 GLY A O 1
ATOM 1900 N N . PRO A 1 240 ? 11.501 8.095 6.803 1.00 85.06 240 PRO A N 1
ATOM 1901 C CA . PRO A 1 240 ? 12.687 8.312 5.988 1.00 85.06 240 PRO A CA 1
ATOM 1902 C C . PRO A 1 240 ? 12.663 9.677 5.286 1.00 85.06 240 PRO A C 1
ATOM 1904 O O . PRO A 1 240 ? 11.618 10.230 4.953 1.00 85.06 240 PRO A O 1
ATOM 1907 N N . SER A 1 241 ? 13.850 10.212 4.990 1.00 92.12 241 SER A N 1
ATOM 1908 C CA . SER A 1 241 ? 13.998 11.471 4.234 1.00 92.12 241 SER A CA 1
ATOM 1909 C C . SER A 1 241 ? 13.635 11.361 2.745 1.00 92.12 241 SER A C 1
ATOM 1911 O O . SER A 1 241 ? 13.563 12.373 2.046 1.00 92.12 241 SER A O 1
ATOM 1913 N N . LEU A 1 242 ? 13.411 10.142 2.253 1.00 91.56 242 LEU A N 1
ATOM 1914 C CA . LEU A 1 242 ? 12.910 9.845 0.916 1.00 91.56 242 LEU A CA 1
ATOM 1915 C C . LEU A 1 242 ? 11.609 9.064 1.052 1.00 91.56 242 LEU A C 1
ATOM 1917 O O . LEU A 1 242 ? 11.550 8.092 1.802 1.00 91.56 242 LEU A O 1
ATOM 1921 N N . HIS A 1 243 ? 10.593 9.478 0.306 1.00 92.12 243 HIS A N 1
ATOM 1922 C CA . HIS A 1 243 ? 9.356 8.732 0.193 1.00 92.12 243 HIS A CA 1
ATOM 1923 C C . HIS A 1 243 ? 9.619 7.407 -0.549 1.00 92.12 243 HIS A C 1
ATOM 1925 O O . HIS A 1 243 ? 10.321 7.423 -1.566 1.00 92.12 243 HIS A O 1
ATOM 1931 N N . PRO A 1 244 ? 9.072 6.268 -0.088 1.00 85.94 244 PRO A N 1
ATOM 1932 C CA . PRO A 1 244 ? 9.311 4.971 -0.726 1.00 85.94 244 PRO A CA 1
ATOM 1933 C C . PRO A 1 244 ? 8.613 4.824 -2.086 1.00 85.94 244 PRO A C 1
ATOM 1935 O O . PRO A 1 244 ? 9.084 4.081 -2.943 1.00 85.94 244 PRO A O 1
ATOM 1938 N N . ARG A 1 245 ? 7.507 5.544 -2.311 1.00 90.25 245 ARG A N 1
ATOM 1939 C CA . ARG A 1 245 ? 6.836 5.639 -3.622 1.00 90.25 245 ARG A CA 1
ATOM 1940 C C . ARG A 1 245 ? 7.442 6.787 -4.438 1.00 90.25 245 ARG A C 1
ATOM 1942 O O . ARG A 1 245 ? 7.696 7.857 -3.881 1.00 90.25 245 ARG A O 1
ATOM 1949 N N . LEU A 1 246 ? 7.655 6.550 -5.733 1.00 85.19 246 LEU A N 1
ATOM 1950 C CA . LEU A 1 246 ? 8.133 7.540 -6.706 1.00 85.19 246 LEU A CA 1
ATOM 1951 C C . LEU A 1 246 ? 7.004 8.494 -7.111 1.00 85.19 246 LEU A C 1
ATOM 1953 O O . LEU A 1 246 ? 5.834 8.137 -6.987 1.00 85.19 246 LEU A O 1
ATOM 1957 N N . ASP A 1 247 ? 7.360 9.675 -7.617 1.00 81.56 247 ASP A N 1
ATOM 1958 C CA . ASP A 1 247 ? 6.386 10.605 -8.193 1.00 81.56 247 ASP A CA 1
ATOM 1959 C C . ASP A 1 247 ? 5.773 10.088 -9.509 1.00 81.56 247 ASP A C 1
ATOM 1961 O O . ASP A 1 247 ? 6.176 9.060 -10.060 1.00 81.56 247 ASP A O 1
ATOM 1965 N N . GLU A 1 248 ? 4.821 10.847 -10.054 1.00 79.06 248 GLU A N 1
ATOM 1966 C CA . GLU A 1 248 ? 4.166 10.588 -11.349 1.00 79.06 248 GLU A CA 1
ATOM 1967 C C . GLU A 1 248 ? 5.132 10.499 -12.552 1.00 79.06 248 GLU A C 1
ATOM 1969 O O . GLU A 1 248 ? 4.749 10.084 -13.646 1.00 79.06 248 GLU A O 1
ATOM 1974 N N . HIS A 1 249 ? 6.399 10.880 -12.376 1.00 75.62 249 HIS A N 1
ATOM 1975 C CA . HIS A 1 249 ? 7.456 10.808 -13.382 1.00 75.62 249 HIS A CA 1
ATOM 1976 C C . HIS A 1 249 ? 8.516 9.743 -13.062 1.00 75.62 249 HIS A C 1
ATOM 1978 O O . HIS A 1 249 ? 9.559 9.703 -13.723 1.00 75.62 249 HIS A O 1
ATOM 1984 N N . GLY A 1 250 ? 8.281 8.895 -12.057 1.00 78.31 250 GLY A N 1
ATOM 1985 C CA . GLY A 1 250 ? 9.212 7.856 -11.628 1.00 78.31 250 GLY A CA 1
ATOM 1986 C C . GLY A 1 250 ? 10.449 8.396 -10.904 1.00 78.31 250 GLY A C 1
ATOM 1987 O O . GLY A 1 250 ? 11.488 7.734 -10.893 1.00 78.31 250 GLY A O 1
ATOM 1988 N N . LYS A 1 251 ? 10.390 9.599 -10.320 1.00 79.94 251 LYS A N 1
ATOM 1989 C CA . LYS A 1 251 ? 11.512 10.199 -9.584 1.00 79.94 251 LYS A CA 1
ATOM 1990 C C . LYS A 1 251 ? 11.352 10.038 -8.070 1.00 79.94 251 LYS A C 1
ATOM 1992 O O . LYS A 1 251 ? 10.234 10.068 -7.559 1.00 79.94 251 LYS A O 1
ATOM 1997 N N . PRO A 1 252 ? 12.464 9.912 -7.321 1.00 84.19 252 PRO A N 1
ATOM 1998 C CA . PRO A 1 252 ? 12.420 9.905 -5.862 1.00 84.19 252 PRO A CA 1
ATOM 1999 C C . PRO A 1 252 ? 11.861 11.215 -5.295 1.00 84.19 252 PRO A C 1
ATOM 2001 O O . PRO A 1 252 ? 12.290 12.301 -5.693 1.00 84.19 252 PRO A O 1
ATOM 2004 N N . VAL A 1 253 ? 10.973 11.117 -4.304 1.00 86.94 253 VAL A N 1
ATOM 2005 C CA . VAL A 1 253 ? 10.404 12.275 -3.601 1.00 86.94 253 VAL A CA 1
ATOM 2006 C C . VAL A 1 253 ? 11.141 12.487 -2.284 1.00 86.94 253 VAL A C 1
ATOM 2008 O O . VAL A 1 253 ? 11.178 11.608 -1.429 1.00 86.94 253 VAL A O 1
ATOM 2011 N N . LYS A 1 254 ? 11.741 13.665 -2.099 1.00 94.31 254 LYS A N 1
ATOM 2012 C CA . LYS A 1 254 ? 12.423 14.027 -0.851 1.00 94.31 254 LYS A CA 1
ATOM 2013 C C . LYS A 1 254 ? 11.445 14.644 0.143 1.00 94.31 254 LYS A C 1
ATOM 2015 O O . LYS A 1 254 ? 10.744 15.596 -0.196 1.00 94.31 254 LYS A O 1
ATOM 2020 N N . LEU A 1 255 ? 11.471 14.163 1.380 1.00 92.19 255 LEU A N 1
ATOM 2021 C CA . LEU A 1 255 ? 10.719 14.710 2.504 1.00 92.19 255 LEU A CA 1
ATOM 2022 C C . LEU A 1 255 ? 11.641 15.613 3.332 1.00 92.19 255 LEU A C 1
ATOM 2024 O O . LEU A 1 255 ? 12.631 15.165 3.909 1.00 92.19 255 LEU A O 1
ATOM 2028 N N . GLY A 1 256 ? 11.345 16.913 3.355 1.00 92.38 256 GLY A N 1
ATOM 2029 C CA . GLY A 1 256 ? 12.097 17.902 4.132 1.00 92.38 256 GLY A CA 1
ATOM 2030 C C . GLY A 1 256 ? 11.827 17.798 5.632 1.00 92.38 256 GLY A C 1
ATOM 2031 O O . GLY A 1 256 ? 12.731 18.013 6.437 1.00 92.38 256 GLY A O 1
ATOM 2032 N N . HIS A 1 257 ? 10.598 17.420 5.988 1.00 93.19 257 HIS A N 1
ATOM 2033 C CA . HIS A 1 257 ? 10.147 17.204 7.360 1.00 93.19 257 HIS A CA 1
ATOM 2034 C C . HIS A 1 257 ? 9.281 15.936 7.414 1.00 93.19 257 HIS A C 1
ATOM 2036 O O . HIS A 1 257 ? 8.052 16.047 7.368 1.00 93.19 257 HIS A O 1
ATOM 2042 N N . PRO A 1 258 ? 9.897 14.738 7.439 1.00 93.44 258 PRO A N 1
ATOM 2043 C CA . PRO A 1 258 ? 9.159 13.486 7.557 1.00 93.44 258 PRO A CA 1
ATOM 2044 C C . PRO A 1 258 ? 8.285 13.476 8.812 1.00 93.44 258 PRO A C 1
ATOM 2046 O O . PRO A 1 258 ? 8.702 13.949 9.872 1.00 93.44 258 PRO A O 1
ATOM 2049 N N . SER A 1 259 ? 7.074 12.941 8.686 1.00 95.62 259 SER A N 1
ATOM 2050 C CA . SER A 1 259 ? 6.178 12.737 9.824 1.00 95.62 259 SER A CA 1
ATOM 2051 C C . SER A 1 259 ? 6.711 11.643 10.755 1.00 95.62 259 SER A C 1
ATOM 2053 O O . SER A 1 259 ? 7.501 10.795 10.342 1.00 95.62 259 SER A O 1
ATOM 2055 N N . THR A 1 260 ? 6.246 11.634 12.002 1.00 95.19 260 THR A N 1
ATOM 2056 C CA . THR A 1 260 ? 6.528 10.576 12.983 1.00 95.19 260 THR A CA 1
ATOM 2057 C C . THR A 1 260 ? 5.230 9.817 13.254 1.00 95.19 260 THR A C 1
ATOM 2059 O O . THR A 1 260 ? 4.235 10.469 13.580 1.00 95.19 260 THR A O 1
ATOM 2062 N N . PRO A 1 261 ? 5.192 8.480 13.103 1.00 95.38 261 PRO A N 1
ATOM 2063 C CA . PRO A 1 261 ? 3.983 7.711 13.361 1.00 95.38 261 PRO A CA 1
ATOM 2064 C C . PRO A 1 261 ? 3.648 7.720 14.855 1.00 95.38 261 PRO A C 1
ATOM 2066 O O . PRO A 1 261 ? 4.485 8.018 15.706 1.00 95.38 261 PRO A O 1
ATOM 2069 N N . THR A 1 262 ? 2.414 7.373 15.199 1.00 94.75 262 THR A N 1
ATOM 2070 C CA . THR A 1 262 ? 2.064 7.103 16.597 1.00 94.75 262 THR A CA 1
ATOM 2071 C C . THR A 1 262 ? 2.398 5.662 16.959 1.00 94.75 262 THR A C 1
ATOM 2073 O O . THR A 1 262 ? 2.522 4.799 16.094 1.00 94.75 262 THR A O 1
ATOM 2076 N N . LYS A 1 263 ? 2.446 5.373 18.259 1.00 90.25 263 LYS A N 1
ATOM 2077 C CA . LYS A 1 263 ? 2.509 3.999 18.764 1.00 90.25 263 LYS A CA 1
ATOM 2078 C C . LYS A 1 263 ? 1.302 3.160 18.310 1.00 90.25 263 LYS A C 1
ATOM 2080 O O . LYS A 1 263 ? 0.211 3.708 18.123 1.00 90.25 263 LYS A O 1
ATOM 2085 N N . LEU A 1 264 ? 1.478 1.840 18.178 1.00 87.50 264 LEU A N 1
ATOM 2086 C CA . LEU A 1 264 ? 0.413 0.924 17.739 1.00 87.50 264 LEU A CA 1
ATOM 2087 C C . LEU A 1 264 ? -0.784 0.934 18.698 1.00 87.50 264 LEU A C 1
ATOM 2089 O O . LEU A 1 264 ? -1.932 0.919 18.258 1.00 87.50 264 LEU A O 1
ATOM 2093 N N . SER A 1 265 ? -0.532 1.085 19.998 1.00 87.88 265 SER A N 1
ATOM 2094 C CA . SER A 1 265 ? -1.575 1.266 21.013 1.00 87.88 265 SER A CA 1
ATOM 2095 C C . SER A 1 265 ? -2.559 2.419 20.733 1.00 87.88 265 SER A C 1
ATOM 2097 O O . SER A 1 265 ? -3.718 2.332 21.138 1.00 87.88 265 SER A O 1
ATOM 2099 N N . ALA A 1 266 ? -2.163 3.477 20.010 1.00 93.50 266 ALA A N 1
ATOM 2100 C CA . ALA A 1 266 ? -3.065 4.582 19.656 1.00 93.50 266 ALA A CA 1
ATOM 2101 C C . ALA A 1 266 ? -4.173 4.167 18.671 1.00 93.50 266 ALA A C 1
ATOM 2103 O O . ALA A 1 266 ? -5.250 4.761 18.666 1.00 93.50 266 ALA A O 1
ATOM 2104 N N . TRP A 1 267 ? -3.942 3.132 17.860 1.00 94.31 267 TRP A N 1
ATOM 2105 C CA . TRP A 1 267 ? -4.916 2.639 16.886 1.00 94.31 267 TRP A CA 1
ATOM 2106 C C . TRP A 1 267 ? -6.137 1.997 17.544 1.00 94.31 267 TRP A C 1
ATOM 2108 O O . TRP A 1 267 ? -7.241 2.111 17.010 1.00 94.31 267 TRP A O 1
ATOM 2118 N N . TYR A 1 268 ? -5.958 1.399 18.722 1.00 92.06 268 TYR A N 1
ATOM 2119 C CA . TYR A 1 268 ? -7.011 0.712 19.473 1.00 92.06 268 TYR A CA 1
ATOM 2120 C C . TYR A 1 268 ? -7.765 1.617 20.459 1.00 92.06 268 TYR A C 1
ATOM 2122 O O . TYR A 1 268 ? -8.696 1.158 21.114 1.00 92.06 268 TYR A O 1
ATOM 2130 N N . ASP A 1 269 ? -7.385 2.894 20.568 1.00 94.44 269 ASP A N 1
ATOM 2131 C CA . ASP A 1 269 ? -8.034 3.878 21.437 1.00 94.44 269 ASP A CA 1
ATOM 2132 C C . ASP A 1 269 ? -8.844 4.883 20.588 1.00 94.44 269 ASP A C 1
ATOM 2134 O O . ASP A 1 269 ? -8.259 5.775 19.963 1.00 94.44 269 ASP A O 1
ATOM 2138 N N . PRO A 1 270 ? -10.191 4.786 20.557 1.00 94.88 270 PRO A N 1
ATOM 2139 C CA . PRO A 1 270 ? -11.044 5.706 19.800 1.00 94.88 270 PRO A CA 1
ATOM 2140 C C . PRO A 1 270 ? -10.922 7.178 20.221 1.00 94.88 270 PRO A C 1
ATOM 2142 O O . PRO A 1 270 ? -11.300 8.072 19.464 1.00 94.88 270 PRO A O 1
ATOM 2145 N N . GLY A 1 271 ? -10.405 7.448 21.425 1.00 96.19 271 GLY A N 1
ATOM 2146 C CA . GLY A 1 271 ? -10.164 8.795 21.934 1.00 96.19 271 GLY A CA 1
ATOM 2147 C C . GLY A 1 271 ? -8.840 9.406 21.475 1.00 96.19 271 GLY A C 1
ATOM 2148 O O . GLY A 1 271 ? -8.611 10.595 21.713 1.00 96.19 271 GLY A O 1
ATOM 2149 N N . LYS A 1 272 ? -7.969 8.633 20.816 1.00 96.38 272 LYS A N 1
ATOM 2150 C CA . LYS A 1 272 ? -6.653 9.083 20.353 1.00 96.38 272 LYS A CA 1
ATOM 2151 C C . LYS A 1 272 ? -6.583 9.195 18.840 1.00 96.38 272 LYS A C 1
ATOM 2153 O O . LYS A 1 272 ? -7.227 8.459 18.095 1.00 96.38 272 LYS A O 1
ATOM 2158 N N . THR A 1 273 ? -5.744 10.126 18.397 1.00 97.94 273 THR A N 1
ATOM 2159 C CA . THR A 1 273 ? -5.277 10.148 17.015 1.00 97.94 273 THR A CA 1
ATOM 2160 C C . THR A 1 273 ? -4.239 9.053 16.829 1.00 97.94 273 THR A C 1
ATOM 2162 O O . THR A 1 273 ? -3.274 8.996 17.591 1.00 97.94 273 THR A O 1
ATOM 2165 N N . ALA A 1 274 ? -4.422 8.236 15.798 1.00 97.94 274 ALA A N 1
ATOM 2166 C CA . ALA A 1 274 ? -3.416 7.305 15.311 1.00 97.94 274 ALA A CA 1
ATOM 2167 C C . ALA A 1 274 ? -2.854 7.810 13.977 1.00 97.94 274 ALA A C 1
ATOM 2169 O O . ALA A 1 274 ? -3.602 8.367 13.179 1.00 97.94 274 ALA A O 1
ATOM 2170 N N . MET A 1 275 ? -1.555 7.647 13.740 1.00 98.31 275 MET A N 1
ATOM 2171 C CA . MET A 1 275 ? -0.870 8.074 12.521 1.00 98.31 275 MET A CA 1
ATOM 2172 C C . MET A 1 275 ? 0.089 6.989 12.050 1.00 98.31 275 MET A C 1
ATOM 2174 O O . MET A 1 275 ? 0.843 6.438 12.854 1.00 98.31 275 MET A O 1
ATOM 2178 N N . VAL A 1 276 ? 0.106 6.750 10.743 1.00 97.94 276 VAL A N 1
ATOM 2179 C CA . VAL A 1 276 ? 1.117 5.936 10.069 1.00 97.94 276 VAL A CA 1
ATOM 2180 C C . VAL A 1 276 ? 1.868 6.770 9.036 1.00 97.94 276 VAL A C 1
ATOM 2182 O O . VAL A 1 276 ? 1.331 7.721 8.465 1.00 97.94 276 VAL A O 1
ATOM 2185 N N . ILE A 1 277 ? 3.124 6.401 8.817 1.00 96.50 277 ILE A N 1
ATOM 2186 C CA . ILE A 1 277 ? 3.998 6.892 7.747 1.00 96.50 277 ILE A CA 1
ATOM 2187 C C . ILE A 1 277 ? 4.086 5.829 6.637 1.00 96.50 277 ILE A C 1
ATOM 2189 O O . ILE A 1 277 ? 3.721 4.684 6.892 1.00 96.50 277 ILE A O 1
ATOM 2193 N N . PRO A 1 278 ? 4.566 6.150 5.427 1.00 90.94 278 PRO A N 1
ATOM 2194 C CA . PRO A 1 278 ? 4.725 5.153 4.368 1.00 90.94 278 PRO A CA 1
ATOM 2195 C C . PRO A 1 278 ? 5.542 3.942 4.842 1.00 90.94 278 PRO A C 1
ATOM 2197 O O . PRO A 1 278 ? 6.576 4.129 5.486 1.00 90.94 278 PRO A O 1
ATOM 2200 N N . ASP A 1 279 ? 5.069 2.726 4.549 1.00 88.94 279 ASP A N 1
ATOM 2201 C CA . ASP A 1 279 ? 5.646 1.448 5.024 1.00 88.94 279 ASP A CA 1
ATOM 2202 C C . ASP A 1 279 ? 5.776 1.325 6.558 1.00 88.94 279 ASP A C 1
ATOM 2204 O O . ASP A 1 279 ? 6.529 0.499 7.078 1.00 88.94 279 ASP A O 1
ATOM 2208 N N . GLY A 1 280 ? 5.060 2.171 7.302 1.00 82.44 280 GLY A N 1
ATOM 2209 C CA . GLY A 1 280 ? 5.074 2.189 8.757 1.00 82.44 280 GLY A CA 1
ATOM 2210 C C . GLY A 1 280 ? 4.299 1.022 9.377 1.00 82.44 280 GLY A C 1
ATOM 2211 O O . GLY A 1 280 ? 3.465 0.394 8.721 1.00 82.44 280 GLY A O 1
ATOM 2212 N N . PRO A 1 281 ? 4.540 0.736 10.668 1.00 82.44 281 PRO A N 1
ATOM 2213 C CA . PRO A 1 281 ? 3.851 -0.339 11.364 1.00 82.44 281 PRO A CA 1
ATOM 2214 C C . PRO A 1 281 ? 2.349 -0.054 11.445 1.00 82.44 281 PRO A C 1
ATOM 2216 O O . PRO A 1 281 ? 1.928 1.044 11.813 1.00 82.44 281 PRO A O 1
ATOM 2219 N N . MET A 1 282 ? 1.552 -1.079 11.154 1.00 88.38 282 MET A N 1
ATOM 2220 C CA . MET A 1 282 ? 0.096 -1.054 11.249 1.00 88.38 282 MET A CA 1
ATOM 2221 C C . MET A 1 282 ? -0.388 -2.176 12.170 1.00 88.38 282 MET A C 1
ATOM 2223 O O . MET A 1 282 ? 0.217 -3.251 12.188 1.00 88.38 282 MET A O 1
ATOM 2227 N N . PRO A 1 283 ? -1.470 -1.966 12.941 1.00 83.06 283 PRO A N 1
ATOM 2228 C CA . PRO A 1 283 ? -2.162 -3.072 13.592 1.00 83.06 283 PRO A CA 1
ATOM 2229 C C . PRO A 1 283 ? -2.725 -4.036 12.537 1.00 83.06 283 PRO A C 1
ATOM 2231 O O . PRO A 1 283 ? -2.906 -3.669 11.377 1.00 83.06 283 PRO A O 1
ATOM 2234 N N . THR A 1 284 ? -3.057 -5.261 12.938 1.00 74.81 284 THR A N 1
ATOM 2235 C CA . THR A 1 284 ? -3.657 -6.244 12.021 1.00 74.81 284 THR A CA 1
ATOM 2236 C C . THR A 1 284 ? -5.047 -5.813 11.556 1.00 74.81 284 THR A C 1
ATOM 2238 O O . THR A 1 284 ? -5.396 -5.979 10.389 1.00 74.81 284 THR A O 1
ATOM 2241 N N . GLU A 1 285 ? -5.838 -5.231 12.458 1.00 89.00 285 GLU A N 1
ATOM 2242 C CA . GLU A 1 285 ? -7.192 -4.755 12.189 1.00 89.00 285 GLU A CA 1
ATOM 2243 C C . GLU A 1 285 ? -7.631 -3.682 13.190 1.00 89.00 285 GLU A C 1
ATOM 2245 O O . GLU A 1 285 ? -7.100 -3.584 14.296 1.00 89.00 285 GLU A O 1
ATOM 2250 N N . ILE A 1 286 ? -8.649 -2.908 12.811 1.00 91.50 286 ILE A N 1
ATOM 2251 C CA . ILE A 1 286 ? -9.471 -2.117 13.736 1.00 91.50 286 ILE A CA 1
ATOM 2252 C C . ILE A 1 286 ? -10.938 -2.289 13.355 1.00 91.50 286 ILE A C 1
ATOM 2254 O O . ILE A 1 286 ? -11.259 -2.458 12.176 1.00 91.50 286 ILE A O 1
ATOM 2258 N N . ASN A 1 287 ? -11.835 -2.227 14.341 1.00 91.94 287 ASN A N 1
ATOM 2259 C CA . ASN A 1 287 ? -13.283 -2.337 14.129 1.00 91.94 287 ASN A CA 1
ATOM 2260 C C . ASN A 1 287 ? -13.700 -3.601 13.341 1.00 91.94 287 ASN A C 1
ATOM 2262 O O . ASN A 1 287 ? -14.669 -3.568 12.584 1.00 91.94 287 ASN A O 1
ATOM 2266 N N . GLY A 1 288 ? -12.949 -4.702 13.493 1.00 85.31 288 GLY A N 1
ATOM 2267 C CA . GLY A 1 288 ? -13.173 -5.966 12.779 1.00 85.31 288 GLY A CA 1
ATOM 2268 C C . GLY A 1 288 ? -12.855 -5.923 11.279 1.00 85.31 288 GLY A C 1
ATOM 2269 O O . GLY A 1 288 ? -13.282 -6.809 10.541 1.00 85.31 288 GLY A O 1
ATOM 2270 N N . LEU A 1 289 ? -12.154 -4.885 10.810 1.00 84.31 289 LEU A N 1
ATOM 2271 C CA . LEU A 1 289 ? -11.724 -4.735 9.422 1.00 84.31 289 LEU A CA 1
ATOM 2272 C C . LEU A 1 289 ? -10.192 -4.727 9.341 1.00 84.31 289 LEU A C 1
ATOM 2274 O O . LEU A 1 289 ? -9.568 -3.790 9.866 1.00 84.31 289 LEU A O 1
ATOM 2278 N N . PRO A 1 290 ? -9.582 -5.704 8.648 1.00 83.94 290 PRO A N 1
ATOM 2279 C CA . PRO A 1 290 ? -8.136 -5.809 8.558 1.00 83.94 290 PRO A CA 1
ATOM 2280 C C . PRO A 1 290 ? -7.532 -4.697 7.700 1.00 83.94 290 PRO A C 1
ATOM 2282 O O . PRO A 1 290 ? -8.196 -4.121 6.832 1.00 83.94 290 PRO A O 1
ATOM 2285 N N . PHE A 1 291 ? -6.260 -4.398 7.950 1.00 88.69 291 PHE A N 1
ATOM 2286 C CA . PHE A 1 291 ? -5.458 -3.542 7.083 1.00 88.69 291 PHE A CA 1
ATOM 2287 C C . PHE A 1 291 ? -4.720 -4.408 6.067 1.00 88.69 291 PHE A C 1
ATOM 2289 O O . PHE A 1 291 ? -3.652 -4.945 6.345 1.00 88.69 291 PHE A O 1
ATOM 2296 N N . LEU A 1 292 ? -5.323 -4.559 4.890 1.00 82.44 292 LEU A N 1
ATOM 2297 C CA . LEU A 1 292 ? -4.767 -5.312 3.769 1.00 82.44 292 LEU A CA 1
ATOM 2298 C C . LEU A 1 292 ? -4.683 -4.402 2.552 1.00 82.44 292 LEU A C 1
ATOM 2300 O O . LEU A 1 292 ? -5.650 -3.703 2.241 1.00 82.44 292 LEU A O 1
ATOM 2304 N N . SER A 1 293 ? -3.551 -4.439 1.854 1.00 84.75 293 SER A N 1
ATOM 2305 C CA . SER A 1 293 ? -3.367 -3.735 0.586 1.00 84.75 293 SER A CA 1
ATOM 2306 C C . SER A 1 293 ? -4.474 -4.108 -0.398 1.00 84.75 293 SER A C 1
ATOM 2308 O O . SER A 1 293 ? -4.868 -5.273 -0.505 1.00 84.75 293 SER A O 1
ATOM 2310 N N . TRP A 1 294 ? -4.984 -3.129 -1.145 1.00 88.69 294 TRP A N 1
ATOM 2311 C CA . TRP A 1 294 ? -6.008 -3.383 -2.156 1.00 88.69 294 TRP A CA 1
ATOM 2312 C C . TRP A 1 294 ? -5.364 -3.947 -3.435 1.00 88.69 294 TRP A C 1
ATOM 2314 O O . TRP A 1 294 ? -5.191 -3.243 -4.425 1.00 88.69 294 TRP A O 1
ATOM 2324 N N . ALA A 1 295 ? -4.988 -5.229 -3.395 1.00 77.44 295 ALA A N 1
ATOM 2325 C CA . ALA A 1 295 ? -4.169 -5.887 -4.420 1.00 77.44 295 ALA A CA 1
ATOM 2326 C C . ALA A 1 295 ? -4.761 -5.839 -5.842 1.00 77.44 295 ALA A C 1
ATOM 2328 O O . ALA A 1 295 ? -4.025 -5.797 -6.820 1.00 77.44 295 ALA A O 1
ATOM 2329 N N . ASN A 1 296 ? -6.089 -5.822 -5.965 1.00 85.62 296 ASN A N 1
ATOM 2330 C CA . ASN A 1 296 ? -6.811 -5.773 -7.237 1.00 85.62 296 ASN A CA 1
ATOM 2331 C C . ASN A 1 296 ? -7.465 -4.407 -7.503 1.00 85.62 296 ASN A C 1
ATOM 2333 O O . ASN A 1 296 ? -8.545 -4.338 -8.101 1.00 85.62 296 ASN A O 1
ATOM 2337 N N . ALA A 1 297 ? -6.855 -3.324 -7.018 1.00 86.19 297 ALA A N 1
ATOM 2338 C CA . ALA A 1 297 ? -7.294 -1.979 -7.355 1.00 86.19 297 ALA A CA 1
ATOM 2339 C C . ALA A 1 297 ? -7.273 -1.758 -8.884 1.00 86.19 297 ALA A C 1
ATOM 2341 O O . ALA A 1 297 ? -6.355 -2.232 -9.559 1.00 86.19 297 ALA A O 1
ATOM 2342 N N . PRO A 1 298 ? -8.261 -1.040 -9.449 1.00 91.62 298 PRO A N 1
ATOM 2343 C CA . PRO A 1 298 ? -8.258 -0.693 -10.866 1.00 91.62 298 PRO A CA 1
ATOM 2344 C C . PRO A 1 298 ? -6.973 0.030 -11.290 1.00 91.62 298 PRO A C 1
ATOM 2346 O O . PRO A 1 298 ? -6.468 0.889 -10.568 1.00 91.62 298 PRO A O 1
ATOM 2349 N N . THR A 1 299 ? -6.470 -0.267 -12.489 1.00 87.75 299 THR A N 1
ATOM 2350 C CA . THR A 1 299 ? -5.250 0.375 -13.026 1.00 87.75 299 THR A CA 1
ATOM 2351 C C . THR A 1 299 ? -5.526 1.240 -14.251 1.00 87.75 299 THR A C 1
ATOM 2353 O O . THR A 1 299 ? -4.671 2.011 -14.679 1.00 87.75 299 THR A O 1
ATOM 2356 N N . THR A 1 300 ? -6.736 1.151 -14.806 1.00 87.31 300 THR A N 1
ATOM 2357 C CA . THR A 1 300 ? -7.149 1.898 -15.998 1.00 87.31 300 THR A CA 1
ATOM 2358 C C . THR A 1 300 ? -8.393 2.742 -15.738 1.00 87.31 300 THR A C 1
ATOM 2360 O O . THR A 1 300 ? -9.255 2.376 -14.937 1.00 87.31 300 THR A O 1
ATOM 2363 N N . ASP A 1 301 ? -8.551 3.846 -16.475 1.00 86.19 301 ASP A N 1
ATOM 2364 C CA . ASP A 1 301 ? -9.741 4.707 -16.378 1.00 86.19 301 ASP A CA 1
ATOM 2365 C C . ASP A 1 301 ? -11.046 3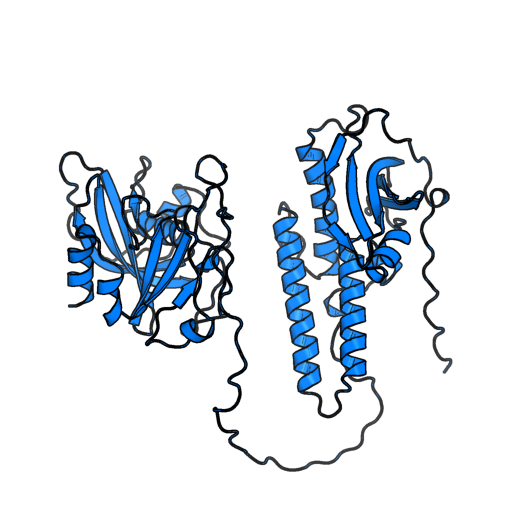.928 -16.628 1.00 86.19 301 ASP A C 1
ATOM 2367 O O . ASP A 1 301 ? -12.079 4.186 -16.009 1.00 86.19 301 ASP A O 1
ATOM 2371 N N . LEU A 1 302 ? -11.021 2.937 -17.525 1.00 88.06 302 LEU A N 1
ATOM 2372 C CA . LEU A 1 302 ? -12.202 2.128 -17.829 1.00 88.06 302 LEU A CA 1
ATOM 2373 C C . LEU A 1 302 ? -12.642 1.277 -16.629 1.00 88.06 302 LEU A C 1
ATOM 2375 O O . LEU A 1 302 ? -13.841 1.167 -16.357 1.00 88.06 302 LEU A O 1
ATOM 2379 N N . GLU A 1 303 ? -11.685 0.697 -15.910 1.00 92.19 303 GLU A N 1
ATOM 2380 C CA . GLU A 1 303 ? -11.951 -0.073 -14.696 1.00 92.19 303 GLU A CA 1
ATOM 2381 C C . GLU A 1 303 ? -12.376 0.852 -13.551 1.00 92.19 303 GLU A C 1
ATOM 2383 O O . GLU A 1 303 ? -13.383 0.583 -12.894 1.00 92.19 303 GLU A O 1
ATOM 2388 N N . TRP A 1 304 ? -11.694 1.992 -13.376 1.00 93.50 304 TRP A N 1
ATOM 2389 C CA . TRP A 1 304 ? -12.048 3.005 -12.376 1.00 93.50 304 TRP A CA 1
ATOM 2390 C C . TRP A 1 304 ? -13.474 3.514 -12.549 1.00 93.50 304 TRP A C 1
ATOM 2392 O O . TRP A 1 304 ? -14.209 3.648 -11.574 1.00 93.50 304 TRP A O 1
ATOM 2402 N N . LYS A 1 305 ? -13.921 3.723 -13.791 1.00 93.94 305 LYS A N 1
ATOM 2403 C CA . LYS A 1 305 ? -15.299 4.138 -14.090 1.00 93.94 305 LYS A CA 1
ATOM 2404 C C . LYS A 1 305 ? -16.349 3.211 -13.470 1.00 93.94 305 LYS A C 1
ATOM 2406 O O . LYS A 1 305 ? -17.430 3.671 -13.103 1.00 93.94 305 LYS A O 1
ATOM 2411 N N . SER A 1 306 ? -16.027 1.927 -13.342 1.00 93.50 306 SER A N 1
ATOM 2412 C CA . SER A 1 306 ? -16.923 0.879 -12.845 1.00 93.50 306 SER A CA 1
ATOM 2413 C C . SER A 1 306 ? -16.518 0.368 -11.460 1.00 93.50 306 SER A C 1
ATOM 2415 O O . SER A 1 306 ? -16.976 -0.697 -11.046 1.00 93.50 306 SER A O 1
ATOM 2417 N N . VAL A 1 307 ? -15.653 1.103 -10.750 1.00 96.12 307 VAL A N 1
ATOM 2418 C CA . VAL A 1 307 ? -15.103 0.668 -9.465 1.00 96.12 307 VAL A CA 1
ATOM 2419 C C . VAL A 1 307 ? -16.212 0.396 -8.449 1.00 96.12 307 VAL A C 1
ATOM 2421 O O . VAL A 1 307 ? -17.196 1.142 -8.354 1.00 96.12 307 VAL A O 1
ATOM 2424 N N . GLN A 1 308 ? -16.045 -0.688 -7.691 1.00 96.19 308 GLN A N 1
ATOM 2425 C CA . GLN A 1 308 ? -16.920 -1.026 -6.573 1.00 96.19 308 GLN A CA 1
ATOM 2426 C C . GLN A 1 308 ? -16.805 0.027 -5.468 1.00 96.19 308 GLN A C 1
ATOM 2428 O O . GLN A 1 308 ? -15.753 0.624 -5.269 1.00 96.19 308 GLN A O 1
ATOM 2433 N N . GLY A 1 309 ? -17.901 0.248 -4.743 1.00 97.06 309 GLY A N 1
ATOM 2434 C CA . GLY A 1 309 ? -17.972 1.26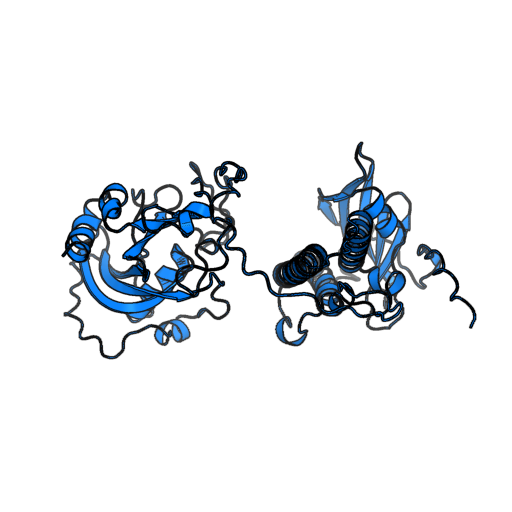3 -3.690 1.00 97.06 309 GLY A CA 1
ATOM 2435 C C . GLY A 1 309 ? -18.685 2.552 -4.105 1.00 97.06 309 GLY A C 1
ATOM 2436 O O . GLY A 1 309 ? -19.021 3.348 -3.235 1.00 97.06 309 GLY A O 1
ATOM 2437 N N . GLN A 1 310 ? -18.988 2.743 -5.393 1.00 98.44 310 GLN A N 1
ATOM 2438 C CA . GLN A 1 310 ? -19.917 3.788 -5.838 1.00 98.44 310 GLN A CA 1
ATOM 2439 C C . GLN A 1 310 ? -21.347 3.487 -5.346 1.00 98.44 310 GLN A C 1
ATOM 2441 O O . GLN A 1 310 ? -21.769 2.331 -5.286 1.00 98.44 310 GLN A O 1
ATOM 2446 N N . MET A 1 311 ? -22.109 4.530 -5.024 1.00 98.00 311 MET A N 1
ATOM 2447 C CA . MET A 1 311 ? -23.504 4.469 -4.590 1.00 98.00 311 MET A CA 1
ATOM 2448 C C . MET A 1 311 ? -24.423 4.876 -5.749 1.00 98.00 311 MET A C 1
ATOM 2450 O O . MET A 1 311 ? -24.626 6.060 -6.021 1.00 98.00 311 MET A O 1
ATOM 2454 N N . ALA A 1 312 ? -24.953 3.876 -6.457 1.00 94.81 312 ALA A N 1
ATOM 2455 C CA . ALA A 1 312 ? -25.706 4.064 -7.700 1.00 94.81 312 ALA A CA 1
ATOM 2456 C C . ALA A 1 312 ? -27.048 4.800 -7.523 1.00 94.81 312 ALA A C 1
ATOM 2458 O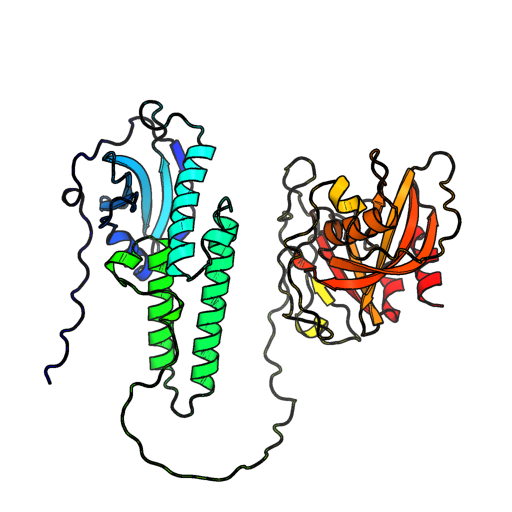 O . ALA A 1 312 ? -27.517 5.456 -8.449 1.00 94.81 312 ALA A O 1
ATOM 2459 N N . ASP A 1 313 ? -27.671 4.685 -6.351 1.00 95.81 313 ASP A N 1
ATOM 2460 C CA . ASP A 1 313 ? -28.954 5.295 -5.994 1.00 95.81 313 ASP A CA 1
ATOM 2461 C C . ASP A 1 313 ? -28.806 6.623 -5.230 1.00 95.81 313 ASP A C 1
ATOM 2463 O O . ASP A 1 313 ? -29.803 7.208 -4.798 1.00 95.81 313 ASP A O 1
ATOM 2467 N N . LEU A 1 314 ? -27.576 7.133 -5.085 1.00 96.75 314 LEU A N 1
ATOM 2468 C CA . LEU A 1 314 ? -27.332 8.416 -4.441 1.00 96.75 314 LEU A CA 1
ATOM 2469 C C . LEU A 1 314 ? -27.922 9.556 -5.278 1.00 96.75 314 LEU A C 1
ATOM 2471 O O . LEU A 1 314 ? -27.475 9.848 -6.387 1.00 96.75 314 LEU A O 1
ATOM 2475 N N . VAL A 1 315 ? -28.905 10.255 -4.712 1.00 95.31 315 VAL A N 1
ATOM 2476 C CA . VAL A 1 315 ? -29.444 11.479 -5.308 1.00 95.31 315 VAL A CA 1
ATOM 2477 C C . VAL A 1 315 ? -28.502 12.636 -4.998 1.00 95.31 315 VAL A C 1
ATOM 2479 O O . VAL A 1 315 ? -28.491 13.179 -3.893 1.00 95.31 315 VAL A O 1
ATOM 2482 N N . GLU A 1 316 ? -27.709 13.022 -5.990 1.00 94.56 316 GLU A N 1
ATOM 2483 C CA . GLU A 1 316 ? -26.748 14.109 -5.857 1.00 94.56 316 GLU A CA 1
ATOM 2484 C C . GLU A 1 316 ? -27.337 15.468 -6.275 1.00 94.56 316 GLU A C 1
ATOM 2486 O O . GLU A 1 316 ? -28.058 15.556 -7.275 1.00 94.56 316 GLU A O 1
ATOM 2491 N N . PRO A 1 317 ? -26.999 16.568 -5.574 1.00 95.06 317 PRO A N 1
ATOM 2492 C CA . PRO A 1 317 ? -27.329 17.902 -6.058 1.00 95.06 317 PRO A CA 1
ATOM 2493 C C . PRO A 1 317 ? -26.564 18.208 -7.354 1.00 95.06 317 PRO A C 1
ATOM 2495 O O . PRO A 1 317 ? -25.474 17.678 -7.597 1.00 95.06 317 PRO A O 1
ATOM 2498 N N . THR A 1 318 ? -27.093 19.121 -8.172 1.00 96.12 318 THR A N 1
ATOM 2499 C CA . THR A 1 318 ? -26.413 19.580 -9.392 1.00 96.12 318 THR A CA 1
ATOM 2500 C C . THR A 1 318 ? -25.014 20.099 -9.067 1.00 96.12 318 THR A C 1
ATOM 2502 O O . THR A 1 318 ? -24.850 20.984 -8.227 1.00 96.12 318 THR A O 1
ATOM 2505 N N . PHE A 1 319 ? -23.997 19.554 -9.737 1.00 95.38 319 PHE A N 1
ATOM 2506 C CA . PHE A 1 319 ? -22.616 19.971 -9.526 1.00 95.38 319 PHE A CA 1
ATOM 2507 C C . PHE A 1 319 ? -22.284 21.221 -10.339 1.00 95.38 319 PHE A C 1
ATOM 2509 O O . PHE A 1 319 ? -22.215 21.185 -11.568 1.00 95.38 319 PHE A O 1
ATOM 2516 N N . HIS A 1 320 ? -22.066 22.339 -9.647 1.00 94.06 320 HIS A N 1
ATOM 2517 C CA . HIS A 1 320 ? -21.750 23.621 -10.272 1.00 94.06 320 HIS A CA 1
ATOM 2518 C C . HIS A 1 320 ? -20.262 23.946 -10.140 1.00 94.06 320 HIS A C 1
ATOM 2520 O O . HIS A 1 320 ? -19.812 24.471 -9.118 1.00 94.06 320 HIS A O 1
ATOM 2526 N N . VAL A 1 321 ? -19.497 23.675 -11.199 1.00 93.88 321 VAL A N 1
ATOM 2527 C CA . VAL A 1 321 ? -18.083 24.062 -11.269 1.00 93.88 321 VAL A CA 1
ATOM 2528 C C . VAL A 1 321 ? -17.979 25.577 -11.439 1.00 93.88 321 VAL A C 1
ATOM 2530 O O . VAL A 1 321 ? -18.582 26.161 -12.341 1.00 93.88 321 VAL A O 1
ATOM 2533 N N . GLY A 1 322 ? -17.232 26.228 -10.546 1.00 89.25 322 GLY A N 1
ATOM 2534 C CA . GLY A 1 322 ? -17.029 27.673 -10.592 1.00 89.25 322 GLY A CA 1
ATOM 2535 C C . GLY A 1 322 ? -16.324 28.112 -11.878 1.00 89.25 322 GLY A C 1
ATOM 2536 O O . GLY A 1 322 ? -15.466 27.401 -12.398 1.00 89.25 322 GLY A O 1
ATOM 2537 N N . SER A 1 323 ? -16.657 29.306 -12.376 1.00 90.81 323 SER A N 1
ATOM 2538 C CA . SER A 1 323 ? -16.025 29.860 -13.581 1.00 90.81 323 SER A CA 1
ATOM 2539 C C . SER A 1 323 ? -14.496 29.881 -13.452 1.00 90.81 323 SER A C 1
ATOM 2541 O O . SER A 1 323 ? -13.964 30.354 -12.446 1.00 90.81 323 SER A O 1
ATOM 2543 N N . GLY A 1 324 ? -13.801 29.344 -14.461 1.00 88.75 324 GLY A N 1
ATOM 2544 C CA . GLY A 1 324 ? -12.337 29.249 -14.497 1.00 88.75 324 GLY A CA 1
ATOM 2545 C C . GLY A 1 324 ? -11.723 28.159 -13.609 1.00 88.75 324 GLY A C 1
ATOM 2546 O O . GLY A 1 324 ? -10.506 28.150 -13.436 1.00 88.75 324 GLY A O 1
ATOM 2547 N N . LYS A 1 325 ? -12.528 27.255 -13.035 1.00 90.75 325 LYS A N 1
ATOM 2548 C CA . LYS A 1 325 ? -12.058 26.147 -12.191 1.00 90.75 325 LYS A CA 1
ATOM 2549 C C . LYS A 1 325 ? -12.259 24.791 -12.856 1.00 90.75 325 LYS A C 1
ATOM 2551 O O . LYS A 1 325 ? -13.109 24.632 -13.727 1.00 90.75 325 LYS A O 1
ATOM 2556 N N . HIS A 1 326 ? -11.504 23.804 -12.386 1.00 91.62 326 HIS A N 1
ATOM 2557 C CA . HIS A 1 326 ? -11.676 22.405 -12.774 1.00 91.62 326 HIS A CA 1
ATOM 2558 C C . HIS A 1 326 ? -12.602 21.657 -11.810 1.00 91.62 326 HIS A C 1
ATOM 2560 O O . HIS A 1 326 ? -12.694 21.993 -10.624 1.00 91.62 326 HIS A O 1
ATOM 2566 N N . ALA A 1 327 ? -13.265 20.622 -12.320 1.00 95.19 327 ALA A N 1
ATOM 2567 C CA . ALA A 1 327 ? -13.964 19.648 -11.496 1.00 95.19 327 ALA A CA 1
ATOM 2568 C C . ALA A 1 327 ? -12.958 18.792 -10.712 1.00 95.19 327 ALA A C 1
ATOM 2570 O O . ALA A 1 327 ? -11.899 18.423 -11.223 1.00 95.19 327 ALA A O 1
ATOM 2571 N N . ALA A 1 328 ? -13.305 18.472 -9.474 1.00 96.06 328 ALA A N 1
ATOM 2572 C CA . ALA A 1 328 ? -12.554 17.586 -8.601 1.00 96.06 328 ALA A CA 1
ATOM 2573 C C . ALA A 1 328 ? -13.525 16.812 -7.708 1.00 96.06 328 ALA A C 1
ATOM 2575 O O . ALA A 1 328 ? -14.651 17.267 -7.470 1.00 96.06 328 ALA A O 1
ATOM 2576 N N . ALA A 1 329 ? -13.074 15.685 -7.175 1.00 97.88 329 ALA A N 1
ATOM 2577 C CA . ALA A 1 329 ? -13.829 14.921 -6.197 1.00 97.88 329 ALA A CA 1
ATOM 2578 C C . ALA A 1 329 ? -12.930 14.464 -5.049 1.00 97.88 329 ALA A C 1
ATOM 2580 O O . ALA A 1 329 ? -11.712 14.417 -5.190 1.00 97.88 329 ALA A O 1
ATOM 2581 N N . GLY A 1 330 ? -13.538 14.178 -3.906 1.00 98.06 330 GLY A N 1
ATOM 2582 C CA . GLY A 1 330 ? -12.849 13.724 -2.710 1.00 98.06 330 GLY A CA 1
ATOM 2583 C C . GLY A 1 330 ? -13.781 13.017 -1.749 1.00 98.06 330 GLY A C 1
ATOM 2584 O O . GLY A 1 330 ? -14.997 12.958 -1.953 1.00 98.06 330 GLY A O 1
ATOM 2585 N N . VAL A 1 331 ? -13.209 12.509 -0.668 1.00 98.50 331 VAL A N 1
ATOM 2586 C CA . VAL A 1 331 ? -13.937 11.679 0.288 1.00 98.50 331 VAL A CA 1
ATOM 2587 C C . VAL A 1 331 ? -13.576 12.026 1.726 1.00 98.50 331 VAL A C 1
ATOM 2589 O O . VAL A 1 331 ? -12.434 12.347 2.038 1.00 98.50 331 VAL A O 1
ATOM 2592 N N . VAL A 1 332 ? -14.569 11.947 2.608 1.00 98.44 332 VAL A N 1
ATOM 2593 C CA . VAL A 1 332 ? -14.379 11.890 4.055 1.00 98.44 332 VAL A CA 1
ATOM 2594 C C . VAL A 1 332 ? -14.768 10.498 4.524 1.00 98.44 332 VAL A C 1
ATOM 2596 O O . VAL A 1 332 ? -15.931 10.108 4.410 1.00 98.44 332 VAL A O 1
ATOM 2599 N N . VAL A 1 333 ? -13.788 9.752 5.029 1.00 98.62 333 VAL A N 1
ATOM 2600 C CA . VAL A 1 333 ? -13.972 8.366 5.463 1.00 98.62 333 VAL A CA 1
ATOM 2601 C C . VAL A 1 333 ? -14.127 8.331 6.978 1.00 98.62 333 VAL A C 1
ATOM 2603 O O . VAL A 1 333 ? -13.226 8.762 7.697 1.00 98.62 333 VAL A O 1
ATOM 2606 N N . GLU A 1 334 ? -15.255 7.816 7.454 1.00 97.81 334 GLU A N 1
ATOM 2607 C CA . GLU A 1 334 ? -15.541 7.619 8.877 1.00 97.81 334 GLU A CA 1
ATOM 2608 C C . GLU A 1 334 ? -15.504 6.125 9.227 1.00 97.81 334 GLU A C 1
ATOM 2610 O O . GLU A 1 334 ? -16.068 5.285 8.519 1.00 97.81 334 GLU A O 1
ATOM 2615 N N . GLU A 1 335 ? -14.810 5.798 10.314 1.00 97.56 335 GLU A N 1
ATOM 2616 C CA . GLU A 1 335 ? -14.776 4.463 10.909 1.00 97.56 335 GLU A CA 1
ATOM 2617 C C . GLU A 1 335 ? -15.985 4.224 11.819 1.00 97.56 335 GLU A C 1
ATOM 2619 O O . GLU A 1 335 ? -16.626 5.156 12.303 1.00 97.56 335 GLU A O 1
ATOM 2624 N N . ALA A 1 336 ? -16.271 2.954 12.119 1.00 95.69 336 ALA A N 1
ATOM 2625 C CA . ALA A 1 336 ? -17.382 2.577 12.997 1.00 95.69 336 ALA A CA 1
ATOM 2626 C C . ALA A 1 336 ? -17.268 3.152 14.425 1.00 95.69 336 ALA A C 1
ATOM 2628 O O . ALA A 1 336 ? -18.279 3.316 15.105 1.00 95.69 336 ALA A O 1
ATOM 2629 N N . ASP A 1 337 ? -16.052 3.474 14.870 1.00 95.75 337 ASP A N 1
ATOM 2630 C CA . ASP A 1 337 ? -15.773 4.110 16.162 1.00 95.75 337 ASP A CA 1
ATOM 2631 C C . ASP A 1 337 ? -15.890 5.652 16.142 1.00 95.75 337 ASP A C 1
ATOM 2633 O O . ASP A 1 337 ? -15.638 6.310 17.153 1.00 95.75 337 ASP A O 1
ATOM 2637 N N . GLY A 1 338 ? -16.288 6.240 15.007 1.00 95.19 338 GLY A N 1
ATOM 2638 C CA . GLY A 1 338 ? -16.504 7.679 14.835 1.00 95.19 338 GLY A CA 1
ATOM 2639 C C . GLY A 1 338 ? -15.234 8.493 14.568 1.00 95.19 338 GLY A C 1
ATOM 2640 O O . GLY A 1 338 ? -15.304 9.725 14.450 1.00 95.19 338 GLY A O 1
ATOM 2641 N N . ARG A 1 339 ? -14.063 7.851 14.471 1.00 98.00 339 ARG A N 1
ATOM 2642 C CA . ARG A 1 339 ? -12.845 8.506 13.985 1.00 98.00 339 ARG A CA 1
ATOM 2643 C C . ARG A 1 339 ? -12.901 8.679 12.468 1.00 98.00 339 ARG A C 1
ATOM 2645 O O . ARG A 1 339 ? -13.583 7.952 11.751 1.00 98.00 339 ARG A O 1
ATOM 2652 N N . VAL A 1 340 ? -12.180 9.678 11.980 1.00 98.44 340 VAL A N 1
ATOM 2653 C CA . VAL A 1 340 ? -12.191 10.105 10.583 1.00 98.44 340 VAL A CA 1
ATOM 2654 C C . VAL A 1 340 ? -10.772 10.108 10.037 1.00 98.44 340 VAL A C 1
ATOM 2656 O O . VAL A 1 340 ? -9.851 10.604 10.689 1.00 98.44 340 VAL A O 1
ATOM 2659 N N . TRP A 1 341 ? -10.606 9.572 8.832 1.00 98.69 341 TRP A N 1
ATOM 2660 C CA . TRP A 1 341 ? -9.320 9.535 8.146 1.00 98.69 341 TRP A CA 1
ATOM 2661 C C . TRP A 1 341 ? -8.971 10.880 7.508 1.00 98.69 341 TRP A C 1
ATOM 2663 O O . TRP A 1 341 ? -9.809 11.516 6.862 1.00 98.69 341 TRP A O 1
ATOM 2673 N N . ILE A 1 342 ? -7.713 11.290 7.661 1.00 98.56 342 ILE A N 1
ATOM 2674 C CA . ILE A 1 342 ? -7.116 12.460 7.011 1.00 98.56 342 ILE A CA 1
ATOM 2675 C C . ILE A 1 342 ? -5.730 12.112 6.462 1.00 98.56 342 ILE A C 1
ATOM 2677 O O . ILE A 1 342 ? -5.049 11.224 6.974 1.00 98.56 342 ILE A O 1
ATOM 2681 N N . VAL A 1 343 ? -5.293 12.855 5.451 1.00 98.62 343 VAL A N 1
ATOM 2682 C CA . VAL A 1 343 ? -3.962 12.732 4.844 1.00 98.62 343 VAL A CA 1
ATOM 2683 C C . VAL A 1 343 ? -3.089 13.927 5.190 1.00 98.62 343 VAL A C 1
ATOM 2685 O O . VAL A 1 343 ? -3.587 15.041 5.382 1.00 98.62 343 VAL A O 1
ATOM 2688 N N . HIS A 1 344 ? -1.780 13.701 5.240 1.00 97.62 344 HIS A N 1
ATOM 2689 C CA . HIS A 1 344 ? -0.757 14.722 5.430 1.00 97.62 344 HIS A CA 1
ATOM 2690 C C . HIS A 1 344 ? 0.068 14.848 4.148 1.00 97.62 344 HIS A C 1
ATOM 2692 O O . HIS A 1 344 ? 0.960 14.023 3.930 1.00 97.62 344 HIS A O 1
ATOM 2698 N N . PRO A 1 345 ? -0.198 15.863 3.305 1.00 95.12 345 PRO A N 1
ATOM 2699 C CA . PRO A 1 345 ? 0.491 15.998 2.031 1.00 95.12 345 PRO A CA 1
ATOM 2700 C C . PRO A 1 345 ? 2.010 16.101 2.195 1.00 95.12 345 PRO A C 1
ATOM 2702 O O . PRO A 1 345 ? 2.502 16.822 3.069 1.00 95.12 345 PRO A O 1
ATOM 2705 N N . SER A 1 346 ? 2.757 15.423 1.328 1.00 94.62 346 SER A N 1
ATOM 2706 C CA . SER A 1 346 ? 4.218 15.459 1.279 1.00 94.62 346 SER A CA 1
ATOM 2707 C C . SER A 1 346 ? 4.723 16.899 1.210 1.00 94.62 346 SER A C 1
ATOM 2709 O O . SER A 1 346 ? 4.322 17.684 0.346 1.00 94.62 346 SER A O 1
ATOM 2711 N N . ASN A 1 347 ? 5.593 17.269 2.154 1.00 93.25 347 ASN A N 1
ATOM 2712 C CA . ASN A 1 347 ? 6.118 18.631 2.322 1.00 93.25 347 ASN A CA 1
ATOM 2713 C C . ASN A 1 347 ? 5.045 19.733 2.471 1.00 93.25 347 ASN A C 1
ATOM 2715 O O . ASN A 1 347 ? 5.315 20.903 2.194 1.00 93.25 347 ASN A O 1
ATOM 2719 N N . GLY A 1 348 ? 3.827 19.382 2.891 1.00 87.06 348 GLY A N 1
ATOM 2720 C CA . GLY A 1 348 ? 2.724 20.326 3.050 1.00 87.06 348 GLY A CA 1
ATOM 2721 C C . GLY A 1 348 ? 2.245 20.938 1.732 1.00 87.06 348 GLY A C 1
ATOM 2722 O O . GLY A 1 348 ? 1.924 22.132 1.677 1.00 87.06 348 GLY A O 1
ATOM 2723 N N . PHE A 1 349 ? 2.238 20.145 0.653 1.00 83.56 349 PHE A N 1
ATOM 2724 C CA . PHE A 1 349 ? 1.833 20.589 -0.679 1.00 83.56 349 PHE A CA 1
ATOM 2725 C C . PHE A 1 349 ? 0.510 21.376 -0.659 1.00 83.56 349 PHE A C 1
ATOM 2727 O O . PHE A 1 349 ? -0.448 21.043 0.040 1.00 83.56 349 PHE A O 1
ATOM 2734 N N . GLY A 1 350 ? 0.464 22.482 -1.407 1.00 76.44 350 GLY A N 1
ATOM 2735 C CA . GLY A 1 350 ? -0.695 23.380 -1.432 1.00 76.44 350 GLY A CA 1
ATOM 2736 C C . GLY A 1 350 ? -0.936 24.165 -0.133 1.00 76.44 350 GLY A C 1
ATOM 2737 O O . GLY A 1 350 ? -1.985 24.800 -0.008 1.00 76.44 350 GLY A O 1
ATOM 2738 N N . GLY A 1 351 ? 0.010 24.144 0.813 1.00 82.31 351 GLY A N 1
ATOM 2739 C CA . GLY A 1 351 ? -0.090 24.824 2.106 1.00 82.31 351 GLY A CA 1
ATOM 2740 C C . GLY A 1 351 ? -0.976 24.093 3.118 1.00 82.31 351 GLY A C 1
ATOM 2741 O O . GLY A 1 351 ? -1.520 24.730 4.019 1.00 82.31 351 GLY A O 1
ATOM 2742 N N . TYR A 1 352 ? -1.172 22.784 2.950 1.00 83.69 352 TYR A N 1
ATOM 2743 C CA . TYR A 1 352 ? -1.971 21.959 3.855 1.00 83.69 352 TYR A CA 1
ATOM 2744 C C . TYR A 1 352 ? -1.065 21.185 4.812 1.00 83.69 352 TYR A C 1
ATOM 2746 O O . TYR A 1 352 ? -0.194 20.446 4.372 1.00 83.69 352 TYR A O 1
ATOM 2754 N N . SER A 1 353 ? -1.303 21.310 6.119 1.00 90.88 353 SER A N 1
ATOM 2755 C CA . SER A 1 353 ? -0.711 20.413 7.123 1.00 90.88 353 SER A CA 1
ATOM 2756 C C . SER A 1 353 ? -1.427 19.063 7.176 1.00 90.88 353 SER A C 1
ATOM 2758 O O . SER A 1 353 ? -0.810 18.037 7.450 1.00 90.88 353 SER A O 1
ATOM 2760 N N . ALA A 1 354 ? -2.737 19.081 6.935 1.00 95.88 354 ALA A N 1
ATOM 2761 C CA . ALA A 1 354 ? -3.573 17.913 6.744 1.00 95.88 354 ALA A CA 1
ATOM 2762 C C . ALA A 1 354 ? -4.818 18.294 5.936 1.00 95.88 354 ALA A C 1
ATOM 2764 O O . ALA A 1 354 ? -5.235 19.457 5.945 1.00 95.88 354 ALA A O 1
ATOM 2765 N N . THR A 1 355 ? -5.406 17.330 5.235 1.00 95.56 355 THR A N 1
ATOM 2766 C CA . THR A 1 355 ? -6.657 17.510 4.491 1.00 95.56 355 THR A CA 1
ATOM 2767 C C . THR A 1 355 ? -7.342 16.160 4.253 1.00 95.56 355 THR A C 1
ATOM 2769 O O . THR A 1 355 ? -6.934 15.140 4.804 1.00 95.56 355 THR A O 1
ATOM 2772 N N . PHE A 1 356 ? -8.406 16.157 3.458 1.00 97.44 356 PHE A N 1
ATOM 2773 C CA . PHE A 1 356 ? -9.060 14.941 2.980 1.00 97.44 356 PHE A CA 1
ATOM 2774 C C . PHE A 1 356 ? -8.558 14.570 1.574 1.00 97.44 356 PHE A C 1
ATOM 2776 O O . PHE A 1 356 ? -8.344 15.505 0.792 1.00 97.44 356 PHE A O 1
ATOM 2783 N N . PRO A 1 357 ? -8.446 13.270 1.229 1.00 97.69 357 PRO A N 1
ATOM 2784 C CA . PRO A 1 357 ? -8.088 12.806 -0.115 1.00 97.69 357 PRO A CA 1
ATOM 2785 C C . PRO A 1 357 ? -8.971 13.416 -1.204 1.00 97.69 357 PRO A C 1
ATOM 2787 O O . PRO A 1 357 ? -10.202 13.465 -1.046 1.00 97.69 357 PRO A O 1
ATOM 2790 N N . LYS A 1 358 ? -8.357 13.932 -2.276 1.00 95.38 358 LYS A N 1
ATOM 2791 C CA . LYS A 1 358 ? -9.060 14.625 -3.367 1.00 95.38 358 LYS A CA 1
ATOM 2792 C C . LYS A 1 358 ? -8.140 15.034 -4.514 1.00 95.38 358 LYS A C 1
ATOM 2794 O O . LYS A 1 358 ? -7.275 15.902 -4.347 1.00 95.38 358 LYS A O 1
ATOM 2799 N N . GLY A 1 359 ? -8.588 14.712 -5.720 1.00 93.06 359 GLY A N 1
ATOM 2800 C CA . GLY A 1 359 ? -7.940 15.114 -6.960 1.00 93.06 359 GLY A CA 1
ATOM 2801 C C . GLY A 1 359 ? -8.912 15.538 -8.046 1.00 93.06 359 GLY A C 1
ATOM 2802 O O . GLY A 1 359 ? -10.122 15.713 -7.847 1.00 93.06 359 GLY A O 1
ATOM 2803 N N . ARG A 1 360 ? -8.334 15.853 -9.203 1.00 92.06 360 ARG A N 1
ATOM 2804 C CA . ARG A 1 360 ? -9.059 16.421 -10.343 1.00 92.06 360 ARG A CA 1
ATOM 2805 C C . ARG A 1 360 ? -9.718 15.315 -11.148 1.00 92.06 360 ARG A C 1
ATOM 2807 O O . ARG A 1 360 ? -9.175 14.228 -11.296 1.00 92.06 360 ARG A O 1
ATOM 2814 N N . VAL A 1 361 ? -10.857 15.646 -11.747 1.00 89.31 361 VAL A N 1
ATOM 2815 C CA . VAL A 1 361 ? -11.417 14.799 -12.800 1.00 89.31 361 VAL A CA 1
ATOM 2816 C C . VAL A 1 361 ? -10.496 14.900 -14.014 1.00 89.31 361 VAL A C 1
ATOM 2818 O O . VAL A 1 361 ? -10.178 16.006 -14.464 1.00 89.31 361 VAL A O 1
ATOM 2821 N N . ASP A 1 362 ? -10.046 13.752 -14.506 1.00 77.31 362 ASP A N 1
ATOM 2822 C CA . ASP A 1 362 ? -9.256 13.648 -15.729 1.00 77.31 362 ASP A CA 1
ATOM 2823 C C . ASP A 1 362 ? -10.059 14.055 -16.978 1.00 77.31 362 ASP A C 1
ATOM 2825 O O . ASP A 1 362 ? -11.271 14.284 -16.956 1.00 77.31 362 ASP A O 1
ATOM 2829 N N . ALA A 1 363 ? -9.360 14.157 -18.109 1.00 64.50 363 ALA A N 1
ATOM 2830 C CA . ALA A 1 363 ? -9.987 14.455 -19.394 1.00 64.50 363 ALA A CA 1
ATOM 2831 C C . ALA A 1 363 ? -10.880 13.308 -19.909 1.00 64.50 363 ALA A C 1
ATOM 2833 O O . ALA A 1 363 ? -11.738 13.555 -20.758 1.00 64.50 363 ALA A O 1
ATOM 2834 N N . ALA A 1 364 ? -10.691 12.079 -19.411 1.00 68.06 364 ALA A N 1
ATOM 2835 C CA . ALA A 1 364 ? -11.500 10.915 -19.768 1.00 68.06 364 ALA A CA 1
ATOM 2836 C C . ALA A 1 364 ? -12.911 10.973 -19.150 1.00 68.06 364 ALA A C 1
ATOM 2838 O O . ALA A 1 364 ? -13.829 10.309 -19.639 1.00 68.06 364 ALA A O 1
ATOM 2839 N N . GLY A 1 365 ? -13.110 11.826 -18.139 1.00 81.50 365 GLY A N 1
ATOM 2840 C CA . GLY A 1 365 ? -14.421 12.164 -17.600 1.00 81.50 365 GLY A CA 1
ATOM 2841 C C . GLY A 1 365 ? -14.978 11.075 -16.692 1.00 81.50 365 GLY A C 1
ATOM 2842 O O . GLY A 1 365 ? -16.142 10.685 -16.835 1.00 81.50 365 GLY A O 1
ATOM 2843 N N . LEU A 1 366 ? -14.154 10.571 -15.771 1.00 88.19 366 LEU A N 1
ATOM 2844 C CA . LEU A 1 366 ? -14.606 9.635 -14.745 1.00 88.19 366 LEU A CA 1
ATOM 2845 C C . LEU A 1 366 ? -15.789 10.191 -13.923 1.00 88.19 366 LEU A C 1
ATOM 2847 O O . LEU A 1 366 ? -15.855 11.397 -13.656 1.00 88.19 366 LEU A O 1
ATOM 2851 N N . PRO A 1 367 ? -16.716 9.321 -13.468 1.00 95.12 367 PRO A N 1
ATOM 2852 C CA . PRO A 1 367 ? -17.721 9.696 -12.482 1.00 95.12 367 PRO A CA 1
ATOM 2853 C C . PRO A 1 367 ? -17.068 10.300 -11.235 1.00 95.12 367 PRO A C 1
ATOM 2855 O O . PRO A 1 367 ? -16.045 9.810 -10.762 1.00 95.12 367 PRO A O 1
ATOM 2858 N N . LEU A 1 368 ? -17.681 11.334 -10.653 1.00 97.50 368 LEU A N 1
ATOM 2859 C CA . LEU A 1 368 ? -17.125 12.009 -9.474 1.00 97.50 368 LEU A CA 1
ATOM 2860 C C . LEU A 1 368 ? -16.919 11.047 -8.291 1.00 97.50 368 LEU A C 1
ATOM 2862 O O . LEU A 1 368 ? -15.936 11.177 -7.571 1.00 97.50 368 LEU A O 1
ATOM 2866 N N . GLN A 1 369 ? -17.816 10.077 -8.094 1.00 98.31 369 GLN A N 1
ATOM 2867 C CA . GLN A 1 369 ? -17.644 9.057 -7.055 1.00 98.31 369 GLN A CA 1
ATOM 2868 C C . GLN A 1 369 ? -16.437 8.150 -7.332 1.00 98.31 369 GLN A C 1
ATOM 2870 O O . GLN A 1 369 ? -15.662 7.887 -6.419 1.00 98.31 369 GLN A O 1
ATOM 2875 N N . ALA A 1 370 ? -16.232 7.727 -8.585 1.00 97.69 370 ALA A N 1
ATOM 2876 C CA . ALA A 1 370 ? -15.065 6.938 -8.980 1.00 97.69 370 ALA A CA 1
ATOM 2877 C C . ALA A 1 370 ? -13.752 7.691 -8.728 1.00 97.69 370 ALA A C 1
ATOM 2879 O O . ALA A 1 370 ? -12.827 7.119 -8.161 1.00 97.69 370 ALA A O 1
ATOM 2880 N N . VAL A 1 371 ? -13.699 8.986 -9.068 1.00 97.75 371 VAL A N 1
ATOM 2881 C CA . VAL A 1 371 ? -12.544 9.840 -8.749 1.00 97.75 371 VAL A CA 1
ATOM 2882 C C . VAL A 1 371 ? -12.327 9.885 -7.238 1.00 97.75 371 VAL A C 1
ATOM 2884 O O . VAL A 1 371 ? -11.234 9.603 -6.782 1.00 97.75 371 VAL A O 1
ATOM 2887 N N . ALA A 1 372 ? -13.361 10.145 -6.434 1.00 98.50 372 ALA A N 1
ATOM 2888 C CA . ALA A 1 372 ? -13.210 10.182 -4.978 1.00 98.50 372 ALA A CA 1
ATOM 2889 C C . ALA A 1 372 ? -12.670 8.865 -4.380 1.00 98.50 372 ALA A C 1
ATOM 2891 O O . ALA A 1 372 ? -11.878 8.914 -3.443 1.00 98.50 372 ALA A O 1
ATOM 2892 N N . ILE A 1 373 ? -13.077 7.706 -4.914 1.00 98.62 373 ILE A N 1
ATOM 2893 C CA . ILE A 1 373 ? -12.580 6.387 -4.483 1.00 98.62 373 ILE A CA 1
ATOM 2894 C C . ILE A 1 373 ? -11.121 6.180 -4.914 1.00 98.62 373 ILE A C 1
ATOM 2896 O O . ILE A 1 373 ? -10.327 5.695 -4.111 1.00 98.62 373 ILE A O 1
ATOM 2900 N N . ARG A 1 374 ? -10.755 6.571 -6.143 1.00 97.75 374 ARG A N 1
ATOM 2901 C CA . ARG A 1 374 ? -9.369 6.501 -6.635 1.00 97.75 374 ARG A CA 1
ATOM 2902 C C . ARG A 1 374 ? -8.428 7.315 -5.754 1.00 97.75 374 ARG A C 1
ATOM 2904 O O . ARG A 1 374 ? -7.438 6.789 -5.267 1.00 97.75 374 ARG A O 1
ATOM 2911 N N . GLU A 1 375 ? -8.796 8.558 -5.473 1.00 97.88 375 GLU A N 1
ATOM 2912 C CA . GLU A 1 375 ? -7.984 9.476 -4.669 1.00 97.88 375 GLU A CA 1
ATOM 2913 C C . GLU A 1 375 ? -7.868 8.999 -3.211 1.00 97.88 375 GLU A C 1
ATOM 2915 O O . GLU A 1 375 ? -6.848 9.214 -2.563 1.00 97.88 375 GLU A O 1
ATOM 2920 N N . ALA A 1 376 ? -8.881 8.295 -2.684 1.00 98.62 376 ALA A N 1
ATOM 2921 C CA . ALA A 1 376 ? -8.785 7.631 -1.382 1.00 98.62 376 ALA A CA 1
ATOM 2922 C C . ALA A 1 376 ? -7.661 6.584 -1.364 1.00 98.62 376 ALA A C 1
ATOM 2924 O O . ALA A 1 376 ? -6.876 6.533 -0.418 1.00 98.62 376 ALA A O 1
ATOM 2925 N N . LEU A 1 377 ? -7.552 5.773 -2.415 1.00 98.12 377 LEU A N 1
ATOM 2926 C CA . LEU A 1 377 ? -6.470 4.805 -2.540 1.00 98.12 377 LEU A CA 1
ATOM 2927 C C . LEU A 1 377 ? -5.125 5.509 -2.747 1.00 98.12 377 LEU A C 1
ATOM 2929 O O . LEU A 1 377 ? -4.181 5.237 -2.014 1.00 98.12 377 LEU A O 1
ATOM 2933 N N . GLU A 1 378 ? -5.042 6.424 -3.710 1.00 95.00 378 GLU A N 1
ATOM 2934 C CA . GLU A 1 378 ? -3.790 7.083 -4.097 1.00 95.00 378 GLU A CA 1
ATOM 2935 C C . GLU A 1 378 ? -3.197 7.916 -2.954 1.00 95.00 378 GLU A C 1
ATOM 2937 O O . GLU A 1 378 ? -2.026 7.750 -2.620 1.00 95.00 378 GLU A O 1
ATOM 2942 N N . GLU A 1 379 ? -3.989 8.769 -2.299 1.00 97.31 379 GLU A N 1
ATOM 2943 C CA . GLU A 1 379 ? -3.472 9.650 -1.246 1.00 97.31 379 GLU A CA 1
ATOM 2944 C C . GLU A 1 379 ? -3.448 8.980 0.136 1.00 97.31 379 GLU A C 1
ATOM 2946 O O . GLU A 1 379 ? -2.715 9.443 1.011 1.00 97.31 379 GLU A O 1
ATOM 2951 N N . SER A 1 380 ? -4.250 7.937 0.385 1.00 98.38 380 SER A N 1
ATOM 2952 C CA . SER A 1 380 ? -4.390 7.373 1.739 1.00 98.38 380 SER A CA 1
ATOM 2953 C C . SER A 1 380 ? -4.268 5.861 1.861 1.00 98.38 380 SER A C 1
ATOM 2955 O O . SER A 1 380 ? -4.353 5.371 2.976 1.00 98.38 380 SER A O 1
ATOM 2957 N N . GLY A 1 381 ? -4.095 5.115 0.770 1.00 97.69 381 GLY A N 1
ATOM 2958 C CA . GLY A 1 381 ? -4.029 3.648 0.786 1.00 97.69 381 GLY A CA 1
ATOM 2959 C C . GLY A 1 381 ? -5.363 2.954 1.105 1.00 97.69 381 GLY A C 1
ATOM 2960 O O . GLY A 1 381 ? -5.410 1.734 1.263 1.00 97.69 381 GLY A O 1
ATOM 2961 N N . LEU A 1 382 ? -6.462 3.707 1.220 1.00 98.44 382 LEU A N 1
ATOM 2962 C CA . LEU A 1 382 ? -7.757 3.199 1.668 1.00 98.44 382 LEU A CA 1
ATOM 2963 C C . LEU A 1 382 ? -8.634 2.728 0.508 1.00 98.44 382 LEU A C 1
ATOM 2965 O O . LEU A 1 382 ? -8.823 3.435 -0.479 1.00 98.44 382 LEU A O 1
ATOM 2969 N N . GLN A 1 383 ? -9.285 1.580 0.696 1.00 98.31 383 GLN A N 1
ATOM 2970 C CA . GLN A 1 383 ? -10.415 1.159 -0.125 1.00 98.31 383 GLN A CA 1
ATOM 2971 C C . GLN A 1 383 ? -11.715 1.562 0.574 1.00 98.31 383 GLN A C 1
ATOM 2973 O O . GLN A 1 383 ? -11.960 1.206 1.733 1.00 98.31 383 GLN A O 1
ATOM 2978 N N . VAL A 1 384 ? -12.572 2.300 -0.132 1.00 98.69 384 VAL A N 1
ATOM 2979 C CA . VAL A 1 384 ? -13.734 2.963 0.473 1.00 98.69 384 VAL A CA 1
ATOM 2980 C C . VAL A 1 384 ? -15.024 2.690 -0.290 1.00 98.69 384 VAL A C 1
ATOM 2982 O O . VAL A 1 384 ? -15.024 2.469 -1.498 1.00 98.69 384 VAL A O 1
ATOM 2985 N N . GLN A 1 385 ? -16.142 2.747 0.430 1.00 98.69 385 GLN A N 1
ATOM 2986 C CA . GLN A 1 385 ? -17.484 2.737 -0.139 1.00 98.69 385 GLN A CA 1
ATOM 2987 C C . GLN A 1 385 ? -18.198 4.041 0.207 1.00 98.69 385 GLN A C 1
ATOM 2989 O O . GLN A 1 385 ? -18.310 4.390 1.384 1.00 98.69 385 GLN A O 1
ATOM 2994 N N . ILE A 1 386 ? -18.718 4.722 -0.813 1.00 98.81 386 ILE A N 1
ATOM 2995 C CA . ILE A 1 386 ? -19.525 5.931 -0.677 1.00 98.81 386 ILE A CA 1
ATOM 2996 C C . ILE A 1 386 ? -20.828 5.605 0.055 1.00 98.81 386 ILE A C 1
ATOM 2998 O O . ILE A 1 386 ? -21.520 4.640 -0.266 1.00 98.81 386 ILE A O 1
ATOM 3002 N N . THR A 1 387 ? -21.159 6.431 1.043 1.00 98.06 387 THR A N 1
ATOM 3003 C CA . THR A 1 387 ? -22.376 6.321 1.859 1.00 98.06 387 THR A CA 1
ATOM 3004 C C . THR A 1 387 ? -23.294 7.531 1.715 1.00 98.06 387 THR A C 1
ATOM 3006 O O . THR A 1 387 ? -24.448 7.475 2.134 1.00 98.06 387 THR A O 1
ATOM 3009 N N . GLY A 1 388 ? -22.816 8.625 1.114 1.00 97.94 388 GLY A N 1
ATOM 3010 C CA . GLY A 1 388 ? -23.650 9.786 0.838 1.00 97.94 388 GLY A CA 1
ATOM 3011 C C . GLY A 1 388 ? -22.899 10.989 0.281 1.00 97.94 388 GLY A C 1
ATOM 3012 O O . GLY A 1 388 ? -21.671 11.030 0.227 1.00 97.94 388 GLY A O 1
ATOM 3013 N N . PHE A 1 389 ? -23.657 12.008 -0.113 1.00 97.38 389 PHE A N 1
ATOM 3014 C CA . PHE A 1 389 ? -23.127 13.326 -0.451 1.00 97.38 389 PHE A CA 1
ATOM 3015 C C . PHE A 1 389 ? -22.779 14.097 0.830 1.00 97.38 389 PHE A C 1
ATOM 3017 O O . PHE A 1 389 ? -23.585 14.127 1.760 1.00 97.38 389 PHE A O 1
ATOM 3024 N N . LEU A 1 390 ? -21.618 14.762 0.864 1.00 95.94 390 LEU A N 1
ATOM 3025 C CA . LEU A 1 390 ? -21.233 15.628 1.981 1.00 95.94 390 LEU A CA 1
ATOM 3026 C C . LEU A 1 390 ? -21.422 17.109 1.640 1.00 95.94 390 LEU A C 1
ATOM 3028 O O . LEU A 1 390 ? -22.219 17.804 2.270 1.00 95.94 390 LEU A O 1
ATOM 3032 N N . ALA A 1 391 ? -20.645 17.612 0.680 1.00 95.25 391 ALA A N 1
ATOM 3033 C CA . ALA A 1 391 ? -20.628 19.027 0.322 1.00 95.25 391 ALA A CA 1
ATOM 3034 C C . ALA A 1 391 ? -19.848 19.284 -0.973 1.00 95.25 391 ALA A C 1
ATOM 3036 O O . ALA A 1 391 ? -18.906 18.567 -1.297 1.00 95.25 391 ALA A O 1
ATOM 3037 N N . ASP A 1 392 ? -20.151 20.399 -1.637 1.00 94.88 392 ASP A N 1
ATOM 3038 C CA . ASP A 1 392 ? -19.291 20.973 -2.674 1.00 94.88 392 ASP A CA 1
ATOM 3039 C C . ASP A 1 392 ? -18.443 22.105 -2.069 1.00 94.88 392 ASP A C 1
ATOM 3041 O O . ASP A 1 392 ? -18.970 23.060 -1.493 1.00 94.88 392 ASP A O 1
ATOM 3045 N N . SER A 1 393 ? -17.118 22.016 -2.201 1.00 92.00 393 SER A N 1
ATOM 3046 C CA . SER A 1 393 ? -16.169 22.994 -1.658 1.00 92.00 393 SER A CA 1
ATOM 3047 C C . SER A 1 393 ? -15.462 23.780 -2.761 1.00 92.00 393 SER A C 1
ATOM 3049 O O . SER A 1 393 ? -14.947 23.236 -3.741 1.00 92.00 393 SER A O 1
ATOM 3051 N N . GLN A 1 394 ? -15.408 25.101 -2.586 1.00 90.12 394 GLN A N 1
ATOM 3052 C CA . GLN A 1 394 ? -14.743 26.019 -3.505 1.00 90.12 394 GLN A CA 1
ATOM 3053 C C . GLN A 1 394 ? -13.266 26.181 -3.127 1.00 90.12 394 GLN A C 1
ATOM 3055 O O . GLN A 1 394 ? -12.909 26.974 -2.250 1.00 90.12 394 GLN A O 1
ATOM 3060 N N . ARG A 1 395 ? -12.388 25.477 -3.846 1.00 85.38 395 ARG A N 1
ATOM 3061 C CA . ARG A 1 395 ? -10.929 25.601 -3.721 1.00 85.38 395 ARG A CA 1
ATOM 3062 C C . ARG A 1 395 ? -10.394 26.695 -4.647 1.00 85.38 395 ARG A C 1
ATOM 3064 O O . ARG A 1 395 ? -11.159 27.381 -5.328 1.00 85.38 395 ARG A O 1
ATOM 3071 N N . THR A 1 396 ? -9.078 26.897 -4.637 1.00 85.88 396 THR A N 1
ATOM 3072 C CA . THR A 1 396 ? -8.412 27.924 -5.454 1.00 85.88 396 THR A CA 1
ATOM 3073 C C . THR A 1 396 ? -8.566 27.637 -6.949 1.00 85.88 396 THR A C 1
ATOM 3075 O O . THR A 1 396 ? -9.082 28.483 -7.669 1.00 85.88 396 THR A O 1
ATOM 3078 N N . MET A 1 397 ? -8.201 26.427 -7.389 1.00 87.56 397 MET A N 1
ATOM 3079 C CA . MET A 1 397 ? -8.219 26.020 -8.806 1.00 87.56 397 MET A CA 1
ATOM 3080 C C . MET A 1 397 ? -9.350 25.049 -9.159 1.00 87.56 397 MET A C 1
ATOM 3082 O O . MET A 1 397 ? -9.573 24.754 -10.332 1.00 87.56 397 MET A O 1
ATOM 3086 N N . THR A 1 398 ? -10.055 24.529 -8.154 1.00 91.38 398 THR A N 1
ATOM 3087 C CA . THR A 1 398 ? -11.076 23.497 -8.338 1.00 91.38 398 THR A CA 1
ATOM 3088 C C . THR A 1 398 ? -12.366 23.843 -7.608 1.00 91.38 398 THR A C 1
ATOM 3090 O O . THR A 1 398 ? -12.378 24.552 -6.595 1.00 91.38 398 THR A O 1
ATOM 3093 N N . THR A 1 399 ? -13.467 23.318 -8.123 1.00 94.81 399 THR A N 1
ATOM 3094 C CA . THR A 1 399 ? -14.641 23.024 -7.307 1.00 94.81 399 THR A CA 1
ATOM 3095 C C . THR A 1 399 ? -14.594 21.531 -7.016 1.00 94.81 399 THR A C 1
ATOM 3097 O O . THR A 1 399 ? -14.518 20.741 -7.952 1.00 94.81 399 THR A O 1
ATOM 3100 N N . THR A 1 400 ? -14.575 21.156 -5.738 1.00 96.00 400 THR A N 1
ATOM 3101 C CA . THR A 1 400 ? -14.407 19.762 -5.309 1.00 96.00 400 THR A CA 1
ATOM 3102 C C . THR A 1 400 ? -15.688 19.256 -4.663 1.00 96.00 400 THR A C 1
ATOM 3104 O O . THR A 1 400 ? -16.117 19.833 -3.662 1.00 96.00 400 THR A O 1
ATOM 3107 N N . ARG A 1 401 ? -16.270 18.183 -5.203 1.00 97.44 401 ARG A N 1
ATOM 3108 C CA . ARG A 1 401 ? -17.364 17.451 -4.558 1.00 97.44 401 ARG A CA 1
ATOM 3109 C C . ARG A 1 401 ? -16.808 16.461 -3.545 1.00 97.44 401 ARG A C 1
ATOM 3111 O O . ARG A 1 401 ? -15.984 15.630 -3.905 1.00 97.44 401 ARG A O 1
ATOM 3118 N N . TYR A 1 402 ? -17.272 16.538 -2.306 1.00 97.88 402 TYR A N 1
ATOM 3119 C CA . TYR A 1 402 ? -16.938 15.578 -1.263 1.00 97.88 402 TYR A CA 1
ATOM 3120 C C . TYR A 1 402 ? -18.103 14.642 -0.980 1.00 97.88 402 TYR A C 1
ATOM 3122 O O . TYR A 1 402 ? -19.257 15.072 -0.880 1.00 97.88 402 TYR A O 1
ATOM 3130 N N . TYR A 1 403 ? -17.760 13.379 -0.772 1.00 98.56 403 TYR A N 1
ATOM 3131 C CA . TYR A 1 403 ? -18.670 12.336 -0.323 1.00 98.56 403 TYR A CA 1
ATOM 3132 C C . TYR A 1 403 ? -18.332 11.890 1.096 1.00 98.56 403 TYR A C 1
ATOM 3134 O O . TYR A 1 403 ? -17.179 11.967 1.520 1.00 98.56 403 TYR A O 1
ATOM 3142 N N . LEU A 1 404 ? -19.340 11.400 1.812 1.00 98.19 404 LEU A N 1
ATOM 3143 C CA . LEU A 1 404 ? -19.138 10.547 2.975 1.00 98.19 404 LEU A CA 1
ATOM 3144 C C . LEU A 1 404 ? -18.856 9.127 2.494 1.00 98.19 404 LEU A C 1
ATOM 3146 O O . LEU A 1 404 ? -19.461 8.660 1.524 1.00 98.19 404 LEU A O 1
ATOM 3150 N N . ALA A 1 405 ? -17.953 8.444 3.183 1.00 98.69 405 ALA A N 1
ATOM 3151 C CA . ALA A 1 405 ? -17.647 7.051 2.928 1.00 98.69 405 ALA A CA 1
ATOM 3152 C C . ALA A 1 405 ? -17.306 6.305 4.215 1.00 98.69 405 ALA A C 1
ATOM 3154 O O . ALA A 1 405 ? -17.017 6.899 5.254 1.00 98.69 405 ALA A O 1
ATOM 3155 N N . ARG A 1 406 ? -17.287 4.981 4.101 1.00 98.25 406 ARG A N 1
ATOM 3156 C CA . ARG A 1 406 ? -16.722 4.066 5.094 1.00 98.25 406 ARG A CA 1
ATOM 3157 C C . ARG A 1 406 ? -15.575 3.276 4.478 1.00 98.25 406 ARG A C 1
ATOM 3159 O O . ARG A 1 406 ? -15.597 3.002 3.274 1.00 98.25 406 ARG A O 1
ATOM 3166 N N . ARG A 1 407 ? -14.604 2.877 5.297 1.00 98.31 407 ARG A N 1
ATOM 3167 C CA . ARG A 1 407 ? -13.560 1.942 4.871 1.00 98.31 407 ARG A CA 1
ATOM 3168 C C . ARG A 1 407 ? -14.167 0.555 4.664 1.00 98.31 407 ARG A C 1
ATOM 3170 O O . ARG A 1 407 ? -15.007 0.115 5.446 1.00 98.31 407 ARG A O 1
ATOM 3177 N N . VAL A 1 408 ? -13.739 -0.118 3.603 1.00 97.62 408 VAL A N 1
ATOM 3178 C CA . VAL A 1 408 ? -14.074 -1.526 3.326 1.00 97.62 408 VAL A CA 1
ATOM 3179 C C . VAL A 1 408 ? -12.830 -2.397 3.131 1.00 97.62 408 VAL A C 1
ATOM 3181 O O . VAL A 1 408 ? -12.950 -3.614 3.057 1.00 97.62 408 VAL A O 1
ATOM 3184 N N . GLY A 1 409 ? -11.646 -1.784 3.086 1.00 95.50 409 GLY A N 1
ATOM 3185 C CA . GLY A 1 409 ? -10.351 -2.443 2.961 1.00 95.50 409 GLY A C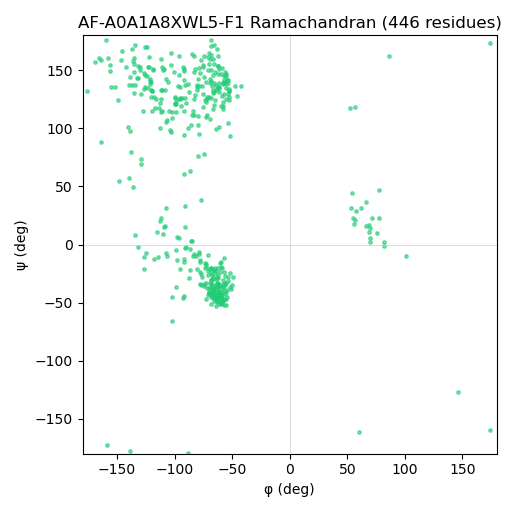A 1
ATOM 3186 C C . GLY A 1 409 ? -9.236 -1.410 2.800 1.00 95.50 409 GLY A C 1
ATOM 3187 O O . GLY A 1 409 ? -9.426 -0.226 3.104 1.00 95.50 409 GLY A O 1
ATOM 3188 N N . GLY A 1 410 ? -8.098 -1.838 2.264 1.00 94.75 410 GLY A N 1
ATOM 3189 C CA . GLY A 1 410 ? -6.929 -0.987 2.076 1.00 94.75 410 GLY A CA 1
ATOM 3190 C C . GLY A 1 410 ? -6.042 -0.923 3.317 1.00 94.75 410 GLY A C 1
ATOM 3191 O O . GLY A 1 410 ? -6.452 -1.252 4.437 1.00 94.75 410 GLY A O 1
ATOM 3192 N N . ASN A 1 411 ? -4.809 -0.485 3.098 1.00 97.06 411 ASN A N 1
ATOM 3193 C CA . ASN A 1 411 ? -3.809 -0.305 4.130 1.00 97.06 411 ASN A CA 1
ATOM 3194 C C . ASN A 1 411 ? -3.252 1.121 4.028 1.00 97.06 411 ASN A C 1
ATOM 3196 O O . ASN A 1 411 ? -2.590 1.450 3.047 1.00 97.06 411 ASN A O 1
ATOM 3200 N N . PRO A 1 412 ? -3.479 1.969 5.043 1.00 97.62 412 PRO A N 1
ATOM 3201 C CA . PRO A 1 412 ? -2.928 3.308 5.095 1.00 97.62 412 PRO A CA 1
ATOM 3202 C C . PRO A 1 412 ? -1.428 3.401 4.841 1.00 97.62 412 PRO A C 1
ATOM 3204 O O . PRO A 1 412 ? -1.013 4.347 4.188 1.00 97.62 412 PRO A O 1
ATOM 3207 N N . ALA A 1 413 ? -0.624 2.421 5.274 1.00 95.12 413 ALA A N 1
ATOM 3208 C CA . ALA A 1 413 ? 0.821 2.391 5.025 1.00 95.12 413 ALA A CA 1
ATOM 3209 C C . ALA A 1 413 ? 1.193 2.362 3.525 1.00 95.12 413 ALA A C 1
ATOM 3211 O O . ALA A 1 413 ? 2.329 2.694 3.179 1.00 95.12 413 ALA A O 1
ATOM 3212 N N . ASP A 1 414 ? 0.237 2.044 2.645 1.00 94.44 414 ASP A N 1
ATOM 3213 C CA . ASP A 1 414 ? 0.404 2.012 1.190 1.00 94.44 414 ASP A CA 1
ATOM 3214 C C . ASP A 1 414 ? 0.198 3.361 0.499 1.00 94.44 414 ASP A C 1
ATOM 3216 O O . ASP A 1 414 ? 0.276 3.422 -0.728 1.00 94.44 414 ASP A O 1
ATOM 3220 N N . MET A 1 415 ? -0.039 4.435 1.262 1.00 97.06 415 MET A N 1
ATOM 3221 C CA . MET A 1 415 ? -0.218 5.790 0.737 1.00 97.06 415 MET A CA 1
ATOM 3222 C C . MET A 1 415 ? 0.797 6.136 -0.371 1.00 97.06 415 MET A C 1
ATOM 3224 O O . MET A 1 415 ? 1.999 5.847 -0.284 1.00 97.06 415 MET A O 1
ATOM 3228 N N . GLY A 1 416 ? 0.302 6.759 -1.437 1.00 93.06 416 GLY A N 1
ATOM 3229 C CA . GLY A 1 416 ? 1.118 7.245 -2.537 1.00 93.06 416 GLY A CA 1
ATOM 3230 C C . GLY A 1 416 ? 2.010 8.413 -2.129 1.00 93.06 416 GLY A C 1
ATOM 3231 O O . GLY A 1 416 ? 1.879 9.000 -1.058 1.00 93.06 416 GLY A O 1
ATOM 3232 N N . TRP A 1 417 ? 2.923 8.778 -3.029 1.00 94.12 417 TRP A N 1
ATOM 3233 C CA . TRP A 1 417 ? 3.949 9.804 -2.804 1.00 94.12 417 TRP A CA 1
ATOM 3234 C C . TRP A 1 417 ? 3.412 11.194 -2.453 1.00 94.12 417 TRP A C 1
ATOM 3236 O O . TRP A 1 417 ? 4.144 12.015 -1.893 1.00 94.12 417 TRP A O 1
ATOM 3246 N N . GLU A 1 418 ? 2.149 11.470 -2.769 1.00 92.88 418 GLU A N 1
ATOM 3247 C CA . GLU A 1 418 ? 1.490 12.733 -2.456 1.00 92.88 418 GLU A CA 1
ATOM 3248 C C . GLU A 1 418 ? 1.270 12.931 -0.952 1.00 92.88 418 GLU A C 1
ATOM 3250 O O . GLU A 1 418 ? 1.165 14.077 -0.511 1.00 92.88 418 GLU A O 1
ATOM 3255 N N . SER A 1 419 ? 1.289 11.853 -0.162 1.00 97.38 419 SER A N 1
ATOM 3256 C CA . SER A 1 419 ? 1.101 11.867 1.288 1.00 97.38 419 SER A CA 1
ATOM 3257 C C . SER A 1 419 ? 2.320 11.316 2.014 1.00 97.38 419 SER A C 1
ATOM 3259 O O . SER A 1 419 ? 2.790 10.230 1.725 1.00 97.38 419 SER A O 1
ATOM 3261 N N . GLN A 1 420 ? 2.796 12.028 3.033 1.00 96.94 420 GLN A N 1
ATOM 3262 C CA . GLN A 1 420 ? 3.889 11.563 3.898 1.00 96.94 420 GLN A CA 1
ATOM 3263 C C . GLN A 1 420 ? 3.404 10.956 5.223 1.00 96.94 420 GLN A C 1
ATOM 3265 O O . GLN A 1 420 ? 4.222 10.519 6.032 1.00 96.94 420 GLN A O 1
ATOM 3270 N N . ALA A 1 421 ? 2.095 11.003 5.482 1.00 98.31 421 ALA A N 1
ATOM 3271 C CA . ALA A 1 421 ? 1.432 10.290 6.568 1.00 98.31 421 ALA A CA 1
ATOM 3272 C C . ALA A 1 421 ? -0.087 10.246 6.357 1.00 98.31 421 ALA A C 1
ATOM 3274 O O . ALA A 1 421 ? -0.669 11.119 5.706 1.00 98.31 421 ALA A O 1
ATOM 3275 N N . VAL A 1 422 ? -0.732 9.283 7.008 1.00 98.69 422 VAL A N 1
ATOM 3276 C CA . VAL A 1 422 ? -2.190 9.155 7.102 1.00 98.69 422 VAL A CA 1
ATOM 3277 C C . VAL A 1 422 ? -2.561 9.044 8.575 1.00 98.69 422 VAL A C 1
ATOM 3279 O O . VAL A 1 422 ? -1.931 8.286 9.314 1.00 98.69 422 VAL A O 1
ATOM 3282 N N . SER A 1 423 ? -3.575 9.796 9.007 1.00 98.75 423 SER A N 1
ATOM 3283 C CA . SER A 1 423 ? -4.048 9.775 10.392 1.00 98.75 423 SER A CA 1
ATOM 3284 C C . SER A 1 423 ? -5.512 9.380 10.496 1.00 98.75 423 SER A C 1
ATOM 3286 O O . SER A 1 423 ? -6.345 9.833 9.713 1.00 98.75 423 SER A O 1
ATOM 3288 N N . LEU A 1 424 ? -5.831 8.609 11.530 1.00 98.62 424 LEU A N 1
ATOM 3289 C CA . LEU A 1 424 ? -7.182 8.337 11.993 1.00 98.62 424 LEU A CA 1
ATOM 3290 C C . LEU A 1 424 ? -7.457 9.195 13.232 1.00 98.62 424 LEU A C 1
ATOM 3292 O O . LEU A 1 424 ? -6.812 9.033 14.268 1.00 98.62 424 LEU A O 1
ATOM 3296 N N . VAL A 1 425 ? -8.383 10.147 13.114 1.00 98.31 425 VAL A N 1
ATOM 3297 C CA . VAL A 1 425 ? -8.541 11.256 14.066 1.00 98.31 425 VAL A CA 1
ATOM 3298 C C . VAL A 1 425 ? -9.932 11.241 14.703 1.00 98.31 425 VAL A C 1
ATOM 3300 O O . VAL A 1 425 ? -10.925 11.197 13.975 1.00 98.31 425 VAL A O 1
ATOM 3303 N N . PRO A 1 426 ? -10.057 11.360 16.038 1.00 96.88 426 PRO A N 1
ATOM 3304 C CA . PRO A 1 426 ? -11.350 11.559 16.686 1.00 96.88 426 PRO A CA 1
ATOM 3305 C C . PRO A 1 426 ? -12.075 12.775 16.114 1.00 96.88 426 PRO A C 1
ATOM 3307 O O . PRO A 1 426 ? -11.488 13.852 15.987 1.00 96.88 426 PRO A O 1
ATOM 3310 N N . ARG A 1 427 ? -13.375 12.648 15.825 1.00 93.81 427 ARG A N 1
ATOM 3311 C CA . ARG A 1 427 ? -14.169 13.737 15.227 1.00 93.81 427 ARG A CA 1
ATOM 3312 C C . ARG A 1 427 ? -14.041 15.064 15.986 1.00 93.81 427 ARG A C 1
ATOM 3314 O O . ARG A 1 427 ? -13.929 16.117 15.362 1.00 93.81 427 ARG A O 1
ATOM 3321 N N . ALA A 1 428 ? -13.986 15.017 17.319 1.00 92.88 428 ALA A N 1
ATOM 3322 C CA . ALA A 1 428 ? -13.817 16.198 18.171 1.00 92.88 428 ALA A CA 1
ATOM 3323 C C . ALA A 1 428 ? -12.455 16.904 17.999 1.00 92.88 428 ALA A C 1
ATOM 3325 O O . ALA A 1 428 ? -12.351 18.102 18.255 1.00 92.88 428 ALA A O 1
ATOM 3326 N N . ALA A 1 429 ? -11.422 16.185 17.551 1.00 94.88 429 ALA A N 1
ATOM 3327 C CA . ALA A 1 429 ? -10.083 16.715 17.319 1.00 94.88 429 ALA A CA 1
ATOM 3328 C C . ALA A 1 429 ? -9.870 17.219 15.881 1.00 94.88 429 ALA A C 1
ATOM 3330 O O . ALA A 1 429 ? -8.936 17.976 15.650 1.00 94.88 429 ALA A O 1
ATOM 3331 N N . LEU A 1 430 ? -10.729 16.880 14.909 1.00 92.94 430 LEU A N 1
ATOM 3332 C CA . LEU A 1 430 ? -10.523 17.226 13.489 1.00 92.94 430 LEU A CA 1
ATOM 3333 C C . LEU A 1 430 ? -10.240 18.713 13.231 1.00 92.94 430 LEU A C 1
ATOM 3335 O O . LEU A 1 430 ? -9.430 19.050 12.367 1.00 92.94 430 LEU A O 1
ATOM 3339 N N . ALA A 1 431 ? -10.880 19.609 13.986 1.00 93.00 431 ALA A N 1
ATOM 3340 C CA . ALA A 1 431 ? -10.709 21.051 13.824 1.00 93.00 431 ALA A CA 1
ATOM 3341 C C . ALA A 1 431 ? -9.279 21.543 14.129 1.00 93.00 431 ALA A C 1
ATOM 3343 O O . ALA A 1 431 ? -8.892 22.595 13.624 1.00 93.00 431 ALA A O 1
ATOM 3344 N N . SER A 1 432 ? -8.486 20.806 14.921 1.00 93.06 432 SER A N 1
ATOM 3345 C CA . SER A 1 432 ? -7.082 21.157 15.180 1.00 93.06 432 SER A CA 1
ATOM 3346 C C . SER A 1 432 ? -6.140 20.737 14.048 1.00 93.06 432 SER A C 1
ATOM 3348 O O . SER A 1 432 ? -5.067 21.321 13.910 1.00 93.06 432 SER A O 1
ATOM 3350 N N . PHE A 1 433 ? -6.542 19.772 13.215 1.00 93.50 433 PHE A N 1
ATOM 3351 C CA . PHE A 1 433 ? -5.758 19.290 12.074 1.00 93.50 433 PHE A CA 1
ATOM 3352 C C . PHE A 1 433 ? -6.103 20.039 10.782 1.00 93.50 433 PHE A C 1
ATOM 3354 O O . PHE A 1 433 ? -5.215 20.456 10.036 1.00 93.50 433 PHE A O 1
ATOM 3361 N N . LEU A 1 434 ? -7.398 20.247 10.532 1.00 91.56 434 LEU A N 1
ATOM 3362 C CA . LEU A 1 434 ? -7.930 20.865 9.315 1.00 91.56 434 LEU A CA 1
ATOM 3363 C C . LEU A 1 434 ? -7.961 22.394 9.438 1.00 91.56 434 LEU A C 1
ATOM 3365 O O . LEU A 1 434 ? -9.011 23.035 9.427 1.00 91.56 434 LEU A O 1
ATOM 3369 N N . THR A 1 435 ? -6.774 22.981 9.580 1.00 87.19 435 THR A N 1
ATOM 3370 C CA . THR A 1 435 ? -6.589 24.419 9.844 1.00 87.19 435 THR A CA 1
ATOM 3371 C C . THR A 1 435 ? -6.757 25.298 8.602 1.00 87.19 435 THR A C 1
ATOM 3373 O O . THR A 1 435 ? -6.897 26.520 8.708 1.00 87.19 435 THR A O 1
ATOM 3376 N N . ASN A 1 436 ? -6.776 24.703 7.406 1.00 86.94 436 ASN A N 1
ATOM 3377 C CA . ASN A 1 436 ? -6.974 25.450 6.176 1.00 86.94 436 ASN A CA 1
ATOM 3378 C C . ASN A 1 436 ? -8.431 25.927 6.062 1.00 86.94 436 ASN A C 1
ATOM 3380 O O . ASN A 1 436 ? -9.374 25.139 6.087 1.00 86.94 436 ASN A O 1
ATOM 3384 N N . SER A 1 437 ? -8.627 27.231 5.842 1.00 85.00 437 SER A N 1
ATOM 3385 C CA . SER A 1 437 ? -9.959 27.844 5.682 1.00 85.00 437 SER A CA 1
ATOM 3386 C C . SER A 1 437 ? -10.858 27.169 4.634 1.00 85.00 437 SER A C 1
ATOM 3388 O O . SER A 1 437 ? -12.083 27.262 4.715 1.00 85.00 437 SER A O 1
ATOM 3390 N N . LYS A 1 438 ? -10.268 26.484 3.647 1.00 85.31 438 LYS A N 1
ATOM 3391 C CA . LYS A 1 438 ? -10.996 25.770 2.596 1.00 85.31 438 LYS A CA 1
ATOM 3392 C C . LYS A 1 438 ? -11.669 24.478 3.087 1.00 85.31 438 LYS A C 1
ATOM 3394 O O . LYS A 1 438 ? -12.604 24.019 2.431 1.00 85.31 438 LYS A O 1
ATOM 3399 N N . ASP A 1 439 ? -11.250 23.940 4.234 1.00 85.50 439 ASP A N 1
ATOM 3400 C CA . ASP A 1 439 ? -11.846 22.761 4.880 1.00 85.50 439 ASP A CA 1
ATOM 3401 C C . ASP A 1 439 ? -12.947 23.122 5.890 1.00 85.50 439 ASP A C 1
ATOM 3403 O O . ASP A 1 439 ? -13.753 22.269 6.259 1.00 85.50 439 ASP A O 1
ATOM 3407 N N . ALA A 1 440 ? -13.073 24.398 6.274 1.00 85.31 440 ALA A N 1
ATOM 3408 C CA . ALA A 1 440 ? -14.097 24.857 7.215 1.00 85.31 440 ALA A CA 1
ATOM 3409 C C . ALA A 1 440 ? -15.547 24.483 6.819 1.00 85.31 440 ALA A C 1
ATOM 3411 O O . ALA A 1 440 ? -16.319 24.103 7.705 1.00 85.31 440 ALA A O 1
ATOM 3412 N N . PRO A 1 441 ? -15.958 24.531 5.531 1.00 87.00 441 PRO A N 1
ATOM 3413 C CA . PRO A 1 441 ? -17.284 24.061 5.128 1.00 87.00 441 PRO A CA 1
ATOM 3414 C C . PRO A 1 441 ? -17.498 22.562 5.373 1.00 87.00 441 PRO A C 1
ATOM 3416 O O . PRO A 1 441 ? -18.608 22.168 5.722 1.00 87.00 441 PRO A O 1
ATOM 3419 N N . LEU A 1 442 ? -16.446 21.748 5.224 1.00 89.69 442 LEU A N 1
ATOM 3420 C CA . LEU A 1 442 ? -16.491 20.301 5.451 1.00 89.69 442 LEU A CA 1
ATOM 3421 C C . LEU A 1 442 ? -16.588 19.995 6.942 1.00 89.69 442 LEU A C 1
ATOM 3423 O O . LEU A 1 442 ? -17.479 19.260 7.349 1.00 89.69 442 LEU A O 1
ATOM 3427 N N . LEU A 1 443 ? -15.761 20.643 7.769 1.00 89.81 443 LEU A N 1
ATOM 3428 C CA . LEU A 1 443 ? -15.863 20.549 9.229 1.00 89.81 443 LEU A CA 1
ATOM 3429 C C . LEU A 1 443 ? -17.271 20.904 9.716 1.00 89.81 443 LEU A C 1
ATOM 3431 O O . LEU A 1 443 ? -17.858 20.182 10.513 1.00 89.81 443 LEU A O 1
ATOM 3435 N N . LYS A 1 444 ? -17.855 21.987 9.193 1.00 88.12 444 LYS A N 1
ATOM 3436 C CA . LYS A 1 444 ? -19.226 22.379 9.536 1.00 88.12 444 LYS A CA 1
ATOM 3437 C C . LYS A 1 444 ? -20.263 21.340 9.103 1.00 88.12 444 LYS A C 1
ATOM 3439 O O . LYS A 1 444 ? -21.297 21.240 9.753 1.00 88.12 444 LYS A O 1
ATOM 3444 N N . ALA A 1 445 ? -20.040 20.632 7.999 1.00 88.31 445 ALA A N 1
ATOM 3445 C CA . ALA A 1 445 ? -20.939 19.578 7.540 1.00 88.31 445 ALA A CA 1
ATOM 3446 C C . ALA A 1 445 ? -20.813 18.302 8.390 1.00 88.31 445 ALA A C 1
ATOM 3448 O O . ALA A 1 445 ? -21.829 17.680 8.663 1.00 88.31 445 ALA A O 1
ATOM 3449 N N . LEU A 1 446 ? -19.603 17.966 8.850 1.00 86.69 446 LEU A N 1
ATOM 3450 C CA . LEU A 1 446 ? -19.312 16.782 9.675 1.00 86.69 446 LEU A CA 1
ATOM 3451 C C . LEU A 1 446 ? -19.697 16.931 11.154 1.00 86.69 446 LEU A C 1
ATOM 3453 O O . LEU A 1 446 ? -19.850 15.933 11.850 1.00 86.69 446 LEU A O 1
ATOM 3457 N N . LEU A 1 447 ? -19.785 18.168 11.652 1.00 79.44 447 LEU A N 1
ATOM 3458 C CA . LEU A 1 447 ? -20.116 18.483 13.049 1.00 79.44 447 LEU A CA 1
ATOM 3459 C C . LEU A 1 447 ? -21.598 18.840 13.264 1.00 79.44 447 LEU A C 1
ATOM 3461 O O . LEU A 1 447 ? -21.965 19.286 14.351 1.00 79.44 447 LEU A O 1
ATOM 3465 N N . LYS A 1 448 ? -22.429 18.707 12.228 1.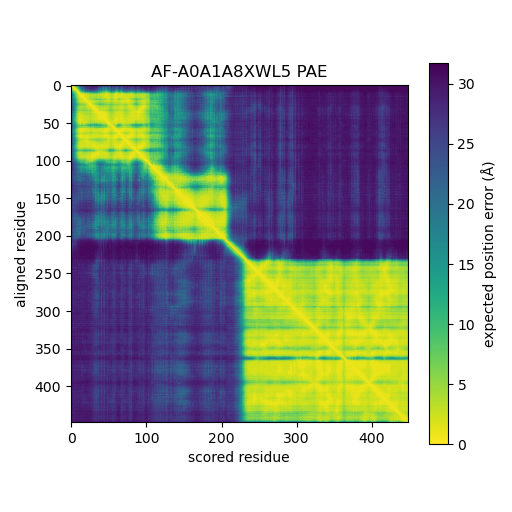00 69.50 448 LYS A N 1
ATOM 3466 C CA . LYS A 1 448 ? -23.891 18.756 12.338 1.00 69.50 448 LYS A CA 1
ATOM 3467 C C . LYS A 1 448 ? -24.425 17.362 12.601 1.00 69.50 448 LYS A C 1
ATOM 3469 O O . LYS A 1 448 ? -25.425 17.290 13.345 1.00 69.50 448 LYS A O 1
#

Solvent-accessible surface area (backbone atoms only — not comparable to full-atom values): 25492 Å² total; per-residue (Å²): 133,83,78,80,77,78,82,76,83,82,76,55,30,48,81,82,80,54,71,74,68,45,74,68,61,97,76,52,49,80,44,83,40,88,46,77,36,42,60,72,58,44,54,60,52,48,27,29,29,76,56,91,50,90,85,41,56,46,30,28,23,40,56,95,59,22,43,40,33,25,33,49,92,71,14,41,38,40,38,39,38,35,51,44,84,53,99,78,28,34,30,3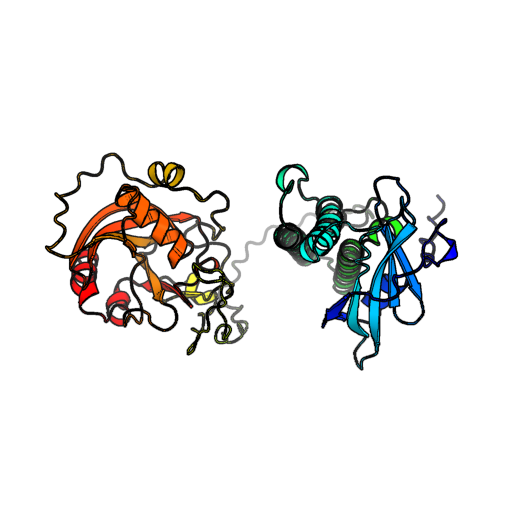8,50,30,32,38,34,47,65,52,63,94,84,35,86,63,54,74,66,52,54,48,49,53,56,39,49,54,54,25,51,42,32,29,66,34,42,68,46,63,65,83,81,51,68,92,58,56,36,68,58,42,48,52,54,32,50,48,48,50,50,52,40,52,50,50,33,52,57,51,38,75,69,36,95,78,58,49,69,67,60,53,50,51,53,50,51,54,48,50,54,47,54,52,23,36,78,69,65,30,26,72,76,81,40,62,94,58,39,55,83,72,63,62,79,72,80,79,92,72,82,90,81,88,83,88,79,81,92,76,90,69,89,73,76,95,79,82,79,92,67,87,74,73,82,64,62,62,45,61,56,52,46,92,40,46,44,100,83,72,42,83,38,75,34,88,73,45,43,58,34,48,58,70,72,29,65,80,34,66,89,35,64,20,36,32,19,66,79,38,86,72,63,71,54,54,96,92,44,52,54,42,70,61,85,83,60,68,91,45,72,76,49,34,58,68,43,81,37,61,55,90,85,64,86,73,76,89,85,77,61,48,91,96,36,40,54,23,13,16,37,45,36,40,46,97,78,55,26,31,52,35,25,22,33,38,79,30,54,97,78,28,77,29,46,58,33,58,46,66,57,56,95,88,61,56,48,57,61,36,45,12,42,50,24,28,29,45,34,31,13,30,34,45,29,49,74,44,84,63,48,77,39,78,52,94,63,30,23,33,41,31,27,32,25,33,71,78,40,14,20,51,33,61,25,27,48,63,21,41,27,30,35,41,29,24,60,91,52,44,70,78,51,42,69,49,76,71,43,48,67,55,54,57,58,74,74,107

Foldseek 3Di:
DDDDDDPPDFAADDPVLAPPADDADPDFDKFFFWDFDAQLLVVLQQSWDDDPDPVLQWGWHDDPQWIFIAGRVNNYGAKIFHWDADPGHITGTIIGGRCPCVVHVDDPVVSVQVVLVSLLVLLCVFLVHDPVVCVVHTSVVSVVVSVVSLVVLLVQLVVVLVVDPPRDPVVSVVLVVVSVSCNSCSSSVNCCRVPNPHHSVVSHDDDPDDDDDDDDDDDDDDDDDPPPDPDDPDAWDFDDQWAPFAPPVRHIDGFPGGDTFDGQVQQADLQHKGKAFAVGDYDQDDPPAGADQPPPPDDDLVCLLVDPQEDPPADDDDDDKDPQAFEKEAEWAAEPSGWIKWFQFRNCPPVARIGTFMDTQDPVGRDRRSRHQVSCCAAFQFHWHFDHWQDFFDDDRTTYTYTYIYTPYTHRSNHHNRGRMMMGGHLVCVCVRGVDPRCVSRNVSSVD

Radius of gyration: 27.72 Å; Cα contacts (8 Å, |Δi|>4): 804; chains: 1; bounding box: 68×81×65 Å

InterPro domains:
  IPR000086 NUDIX hydrolase domain [PF00293] (325-444)
  IPR000086 NUDIX hydrolase domain [PS51462] (324-447)
  IPR015797 NUDIX hydrolase-like domain superfamily [SSF55811] (317-448)

Sequence (448 aa):
MTTPAPPERPIAATRNDWRDLKPMTEMPVLMPLYIPFTEAQMANIRLGYVPVAMEEKWFAYFADSGLHIYRSWTGFYMFRIHFEPRADGWRATHAEINMDPAYFNGSLEEARGSLLAELGKAVIRYFDLDPDYYDGENLSCIVSEGLAGVSLQIGSLISKAVKDAHCDMEVLLERLQVLEAFVAAVLLGTNTVYMPGRTLKDYVWERAAAEVETDEGEVEERAADADEWRADEPEPEPGPSLHPRLDEHGKPVKLGHPSTPTKLSAWYDPGKTAMVIPDGPMPTEINGLPFLSWANAPTTDLEWKSVQGQMADLVEPTFHVGSGKHAAAGVVVEEADGRVWIVHPSNGFGGYSATFPKGRVDAAGLPLQAVAIREALEESGLQVQITGFLADSQRTMTTTRYYLARRVGGNPADMGWESQAVSLVPRAALASFLTNSKDAPLLKALLK

Nearest PDB structures (foldseek):
  3gg6-assembly1_A  TM=7.612E-01  e=1.371E-05  Homo sapiens
  4hvy-assembly1_A  TM=7.961E-01  e=2.912E-05  Homo sapiens
  8zjb-assembly2_B  TM=6.636E-01  e=7.251E-06  Phytophthora sojae strain P6497
  5zrl-assembly2_B  TM=8.136E-01  e=1.103E-04  Mycolicibacterium smegmatis MC2 155
  7ww5-assembly1_A  TM=7.155E-01  e=1.041E-04  Escherichia coli

Mean predicted aligned error: 18.7 Å

Secondary structure (DSSP, 8-state):
-PPPPPPPPPPPP-GGGSSSPPPPPSSPEEEEEEEEE-HHHHHHHHT-B---STT--EEEEEETTEEEEEETTTTEEEEEEEEEEETTEEEEEEEEE---TTT--S-HHHHHHHHHHHHHHHHHHHTT--TTTTTT--HHHHHHHHHHHHHHHHHHHHHHHHT-TT--HHHHHHHHHHHHHHHHHHHTT-HHHHSTT--GGG-----------------------TT-----PPPPPPPPSB-SS--TTSPPPB-SS---PPPGGGGG-TTS-EEE-TT----SEETTEE-B--TT---SHHHHHT-TT--TT--PPP--PPTT-EEEEEEEEB-TTSEEEEEEEGGGGGG-SSB--EEEPPTT---HHHHHHHHHHHHH-EEEEEEEEEEEEE-SSEEEEEEEEEEEEE-GGG--TTEEEEEEEEGGGHHHH--STTTHHHHHHHT-

Organism: NCBI:txid1860102